Protein 1KU1 (pdb70)

Sequence (422 aa):
GLVPRGSHMDRKTEFIECTNAFNEKPKKGIPMLIEKGFIASDSDKDIAEFLFNNNNRMNKKTIGLLLCHPDKVSLLNEYIRLFDFSGLRVDEAIRILLTKFRLPGESQQIERIIEAFSSAYCENQDYDPSKISDNAEDDISTVQPDADSVFILSYSIIMLNTDLHNPQVKEHMSFEDYSGNLKGCCNHKDFPFWYLDRVYCSIRDKEIVMPGLVPRGSHMDRKTEFIECTNAFNEKPKKGIPMLIEKGFIASDSDKDIAEFLFNNNNRMNKKTIGLLLCHPDKVSLLNEYIRLFDFSGLRVDEAIRILLTKFRLPGESQQIERIIEAFSSAYCENQDYDPSKISDNAEDDISTVQPDADSVFILSYSIIMLNTDLHNPQVKEHMSFEDYSGNLKGCCNHKDFPFWYLDRVYCSIRDKEIVMP

Radius of gyration: 28.96 Å; Cα contacts (8 Å, |Δi|>4): 562; chains: 2; bounding box: 62×102×43 Å

Organism: Saccharomyces cerevisiae (strain ATCC 204508 / S288c) (NCBI:txid559292)

GO terms:
  GO:0005085 guanyl-nucleotide exchange factor activity (F, IDA)
  GO:0000137 Golgi cis cisterna (C, IDA)
  GO:0030036 actin cytoskeleton organization (P, IGI)
  GO:0006890 retrograde vesicle-mediated transport, Golgi to endoplasmic reticulum (P, IGI)
  GO:0005829 cytosol (C, HDA)
  GO:0016236 macroautophagy (P, IMP)
  GO:0033363 secretory granule organization (P, IMP)
  GO:0006888 endoplasmic reticulum to Golgi vesicle-mediated transport (P, IMP)
  GO:0006891 intra-Golgi vesicle-mediated transport (P, IMP)
  GO:0000139 Golgi membrane (C, EXP)
  GO:0016020 membrane (C, EXP)

InterPro domains:
  IPR000904 Sec7 domain [PF01369] (559-756)
  IPR000904 Sec7 domain [PS50190] (552-754)
  IPR000904 Sec7 domain [SM00222] (556-756)
  IPR000904 Sec7 domain [cd00171] (559-756)
  IPR023394 Sec7, C-terminal domain superfamily [G3DSA:1.10.1000.11] (632-766)
  IPR032691 Mon2/Sec7/BIG1-like, HUS domain [PF12783] (347-493)
  IPR035999 Sec7 domain superfamily [SSF48425] (552-759)
  IPR056604 GBF1-like, tetratricopeptide repeats domain [PF23325] (1290-1395)

Nearest PDB structures (foldseek):
  1ku1-assembly2_B  TM=9.794E-01  e=3.499E-30  Saccharomyces cerevisiae
  8ezj-assembly1_B  TM=9.517E-01  e=2.950E-25  Saccharomyces cerevisiae
  8ezj-assembly1_A  TM=9.462E-01  e=9.909E-25  Saccharomyces cerevisiae
  8ezq-assembly1_A  TM=9.393E-01  e=1.425E-23  Saccharomyces cerevisiae
  7uro-assembly1_A  TM=9.239E-01  e=4.345E-23  Saccharomyces cerevisiae

Foldseek 3Di:
DPDPCVVVPVVVVLLLVLQVLCLVPVVRSVVSCCVVPVFVDPDLLRSLVSLQVCLVPHAQQSVLVQLLDPVCLVSVLSNLQVDQLEPHFLLVSVLVVCVSHHHHPDDSSNLSNLLSNLQNNLVNYDADPVLADLPPAPDSNRQHAHSQLSSVVNVLLVVLLCQLPPPVHPDGDDLCRSQVVCALSRVRHGHRPNSSVVSNVVSNVDRRDDD/DPDDVVVVVVLVVLVVVLQVQCQVPVVRSVVSCVVSPVFVHDDLLRSLVSCLVVLVPHDLQSVLVQLLPPVNVVSVLSNLLVQQLELHFLLRRVLVVQQERPHHDDPSSNLSNLLSNLQSNQVNHPADQVLADLPDASRRNNQHAHSQLSSVVVVLLVVLLCQLPPPPNPDGDDLCRSQVVCALSRVRGGTRPNSSVCSNVVSNVDRRHYD

Structure (mmCIF, N/CA/C/O backbone):
data_1KU1
#
_entry.id   1KU1
#
_cell.length_a   125.052
_cell.length_b   75.881
_cell.length_c   76.199
_cell.angle_alpha   90.00
_cell.angle_beta   105.37
_cell.angle_gamma   90.00
#
_symmetry.space_group_name_H-M   'C 1 2 1'
#
loop_
_entity.id
_entity.type
_entity.pdbx_description
1 polymer 'ARF guanine-nucleotide exchange factor 2'
2 water water
#
loop_
_atom_site.group_PDB
_atom_site.id
_atom_site.type_symbol
_atom_site.label_atom_id
_atom_site.label_alt_id
_atom_site.label_comp_id
_atom_site.label_asym_id
_atom_site.label_entity_id
_atom_site.label_seq_id
_atom_site.pdbx_PDB_ins_code
_atom_site.Cartn_x
_atom_site.Cartn_y
_atom_site.Cartn_z
_atom_site.occupancy
_atom_site.B_iso_or_equiv
_atom_site.auth_seq_id
_atom_site.auth_comp_id
_atom_site.auth_asym_id
_atom_site.auth_atom_id
_atom_site.pdbx_PDB_model_num
ATOM 1 N N . GLY A 1 13 ? 16.145 40.982 6.704 1.00 82.35 -9 GLY A N 1
ATOM 2 C CA . GLY A 1 13 ? 16.247 41.974 7.805 1.00 77.26 -9 GLY A CA 1
ATOM 3 C C . GLY A 1 13 ? 17.041 41.480 9.000 1.00 70.45 -9 GLY A C 1
ATOM 4 O O . GLY A 1 13 ? 18.055 42.079 9.364 1.00 76.70 -9 GLY A O 1
ATOM 5 N N . LEU A 1 14 ? 16.593 40.386 9.611 1.00 57.35 -8 LEU A N 1
ATOM 6 C CA . LEU A 1 14 ? 17.270 39.839 10.785 1.00 43.71 -8 LEU A CA 1
ATOM 7 C C . LEU A 1 14 ? 18.575 39.106 10.501 1.00 40.05 -8 LEU A C 1
ATOM 8 O O . LEU A 1 14 ? 19.561 39.300 11.208 1.00 37.52 -8 LEU A O 1
ATOM 13 N N . VAL A 1 15 ? 18.590 38.261 9.480 1.00 40.37 -7 VAL A N 1
ATOM 14 C CA . VAL A 1 15 ? 19.801 37.514 9.173 1.00 47.07 -7 VAL A CA 1
ATOM 15 C C . VAL A 1 15 ? 20.246 37.649 7.733 1.00 53.15 -7 VAL A C 1
ATOM 16 O O . VAL A 1 15 ? 19.422 37.750 6.821 1.00 48.19 -7 VAL A O 1
ATOM 20 N N . PRO A 1 16 ? 21.565 37.657 7.507 1.00 61.61 -6 PRO A N 1
ATOM 21 C CA . PRO A 1 16 ? 22.015 37.780 6.124 1.00 73.94 -6 PRO A CA 1
ATOM 22 C C . PRO A 1 16 ? 21.408 36.613 5.384 1.00 87.16 -6 PRO A C 1
ATOM 23 O O . PRO A 1 16 ? 20.818 36.773 4.314 1.00 90.84 -6 PRO A O 1
ATOM 27 N N . ARG A 1 17 ? 21.523 35.436 5.993 1.00 96.01 -5 ARG A N 1
ATOM 28 C CA . ARG A 1 17 ? 21.022 34.233 5.368 1.00 97.54 -5 ARG A CA 1
ATOM 29 C C . ARG A 1 17 ? 21.972 34.153 4.181 1.00 95.65 -5 ARG A C 1
ATOM 30 O O . ARG A 1 17 ? 22.098 35.077 3.383 1.00 98.29 -5 ARG A O 1
ATOM 38 N N . GLY A 1 18 ? 22.634 33.020 4.080 1.00 87.71 -4 GLY A N 1
ATOM 39 C CA . GLY A 1 18 ? 23.684 32.816 3.108 1.00 74.34 -4 GLY A CA 1
ATOM 40 C C . GLY A 1 18 ? 24.501 32.272 4.253 1.00 65.96 -4 GLY A C 1
ATOM 41 O O . GLY A 1 18 ? 25.666 31.889 4.172 1.00 65.31 -4 GLY A O 1
ATOM 42 N N . SER A 1 19 ? 23.782 32.324 5.372 1.00 59.19 -3 SER A N 1
ATOM 43 C CA . SER A 1 19 ? 24.141 31.834 6.683 1.00 53.52 -3 SER A CA 1
ATOM 44 C C . SER A 1 19 ? 23.083 30.727 6.672 1.00 49.70 -3 SER A C 1
ATOM 45 O O . SER A 1 19 ? 22.868 30.011 7.649 1.00 49.97 -3 SER A O 1
ATOM 48 N N . HIS A 1 20 ? 22.413 30.654 5.518 1.00 44.97 -2 HIS A N 1
ATOM 49 C CA . HIS A 1 20 ? 21.375 29.679 5.189 1.00 43.01 -2 HIS A CA 1
ATOM 50 C C . HIS A 1 20 ? 20.458 29.325 6.352 1.00 39.71 -2 HIS A C 1
ATOM 51 O O . HIS A 1 20 ? 20.358 28.168 6.761 1.00 38.00 -2 HIS A O 1
ATOM 58 N N . MET A 1 21 ? 19.770 30.343 6.854 1.00 36.71 -1 MET A N 1
ATOM 59 C CA . MET A 1 21 ? 18.868 30.208 7.987 1.00 34.89 -1 MET A CA 1
ATOM 60 C C . MET A 1 21 ? 17.700 29.248 7.775 1.00 30.80 -1 MET A C 1
ATOM 61 O O . MET A 1 21 ? 17.395 28.437 8.649 1.00 30.45 -1 MET A O 1
ATOM 66 N N . ASP A 1 22 ? 17.039 29.349 6.627 1.00 27.96 558 ASP A N 1
ATOM 67 C CA . ASP A 1 22 ? 15.895 28.488 6.327 1.00 27.91 558 ASP A CA 1
ATOM 68 C C . ASP A 1 22 ? 16.300 27.025 6.219 1.00 24.72 558 ASP A C 1
ATOM 69 O O . ASP A 1 22 ? 15.648 26.146 6.775 1.00 23.92 558 ASP A O 1
ATOM 74 N N . ARG A 1 23 ? 17.381 26.770 5.495 1.00 23.71 559 ARG A N 1
ATOM 75 C CA . ARG A 1 23 ? 17.874 25.408 5.324 1.00 25.28 559 ARG A CA 1
ATOM 76 C C . ARG A 1 23 ? 18.237 24.824 6.688 1.00 24.83 559 ARG A C 1
ATOM 77 O O . ARG A 1 23 ? 17.841 23.707 7.026 1.00 23.09 559 ARG A O 1
ATOM 85 N N . LYS A 1 24 ? 18.977 25.594 7.479 1.00 27.37 560 LYS A N 1
ATOM 86 C CA . LYS A 1 24 ? 19.403 25.143 8.802 1.00 30.01 560 LYS A CA 1
ATOM 87 C C . LYS A 1 24 ? 18.231 24.861 9.743 1.00 27.81 560 LYS A C 1
ATOM 88 O O . LYS A 1 24 ? 18.253 23.890 10.505 1.00 25.99 560 LYS A O 1
ATOM 94 N N . THR A 1 25 ? 17.210 25.711 9.690 1.00 24.78 561 THR A N 1
ATOM 95 C CA . THR A 1 25 ? 16.034 25.547 10.540 1.00 22.70 561 THR A CA 1
ATOM 96 C C . THR A 1 25 ? 15.318 24.230 10.259 1.00 22.32 561 THR A C 1
ATOM 97 O O . THR A 1 25 ? 14.979 23.488 11.179 1.00 20.40 561 THR A O 1
ATOM 101 N N . GLU A 1 26 ? 15.081 23.931 8.988 1.00 20.82 562 GLU A N 1
ATOM 102 C CA . GLU A 1 26 ? 14.398 22.690 8.665 1.00 23.96 562 GLU A CA 1
ATOM 103 C C . GLU A 1 26 ? 15.287 21.489 8.983 1.00 22.99 562 GLU A C 1
ATOM 104 O O . GLU A 1 26 ? 14.799 20.437 9.382 1.00 23.98 562 GLU A O 1
ATOM 110 N N . PHE A 1 27 ? 16.592 21.651 8.812 1.00 24.42 563 PHE A N 1
ATOM 111 C CA . PHE A 1 27 ? 17.518 20.564 9.106 1.00 25.49 563 PHE A CA 1
ATOM 112 C C . PHE A 1 27 ? 17.459 20.250 10.604 1.00 25.74 563 PHE A C 1
ATOM 113 O O . PHE A 1 27 ? 17.413 19.089 11.015 1.00 25.93 563 PHE A O 1
ATOM 121 N N . ILE A 1 28 ? 17.454 21.301 11.419 1.00 23.84 564 ILE A N 1
ATOM 122 C CA . ILE A 1 28 ? 17.390 21.145 12.866 1.00 25.37 564 ILE A CA 1
ATOM 123 C C . ILE A 1 28 ? 16.082 20.475 13.281 1.00 23.69 564 ILE A C 1
ATOM 124 O O . ILE A 1 28 ? 16.065 19.623 14.171 1.00 22.28 564 ILE A O 1
ATOM 129 N N . GLU A 1 29 ? 14.984 20.859 12.639 1.00 23.54 565 GLU A N 1
ATOM 130 C CA . GLU A 1 29 ? 13.694 20.263 12.963 1.00 24.29 565 GLU A CA 1
ATOM 131 C C . GLU A 1 29 ? 13.687 18.797 12.536 1.00 24.01 565 GLU A C 1
ATOM 132 O O . GLU A 1 29 ? 13.213 17.934 13.271 1.00 24.65 565 GLU A O 1
ATOM 138 N N . CYS A 1 30 ? 14.220 18.519 11.351 1.00 23.49 566 CYS A N 1
ATOM 139 C CA . CYS A 1 30 ? 14.264 17.148 10.855 1.00 26.02 566 CYS A CA 1
ATOM 140 C C . CYS A 1 30 ? 15.162 16.265 11.709 1.00 27.34 566 CYS A C 1
ATOM 141 O O . CYS A 1 30 ? 14.772 15.159 12.086 1.00 27.67 566 CYS A O 1
ATOM 144 N N . THR A 1 31 ? 16.362 16.747 12.015 1.00 27.87 567 THR A N 1
ATOM 145 C CA . THR A 1 31 ? 17.282 15.950 12.812 1.00 30.56 567 THR A CA 1
ATOM 146 C C . THR A 1 31 ? 16.766 15.713 14.223 1.00 29.93 567 THR A C 1
ATOM 147 O O . THR A 1 31 ? 17.039 14.671 14.816 1.00 30.20 567 THR A O 1
ATOM 151 N N . ASN A 1 32 ? 16.011 16.662 14.770 1.00 30.20 568 ASN A N 1
ATOM 152 C CA . ASN A 1 32 ? 15.462 16.468 16.108 1.00 29.38 568 ASN A CA 1
ATOM 153 C C . ASN A 1 32 ? 14.453 15.324 16.045 1.00 28.92 568 ASN A C 1
ATOM 154 O O . ASN A 1 32 ? 14.386 14.488 16.945 1.00 28.38 568 ASN A O 1
ATOM 159 N N . ALA A 1 33 ? 13.664 15.294 14.977 1.00 25.82 569 ALA A N 1
ATOM 160 C CA . ALA A 1 33 ? 12.674 14.236 14.816 1.00 26.76 569 ALA A CA 1
ATOM 161 C C . ALA A 1 33 ? 13.399 12.896 14.695 1.00 25.69 569 ALA A C 1
ATOM 162 O O . ALA A 1 33 ? 12.952 11.885 15.236 1.00 26.58 569 ALA A O 1
ATOM 164 N N . PHE A 1 34 ? 14.526 12.892 13.990 1.00 25.82 570 PHE A N 1
ATOM 165 C CA . PHE A 1 34 ? 15.280 11.656 13.832 1.00 27.47 570 PHE A CA 1
ATOM 166 C C . PHE A 1 34 ? 15.886 11.190 15.147 1.00 27.44 570 PHE A C 1
ATOM 167 O O . PHE A 1 34 ? 15.778 10.016 15.500 1.00 29.08 570 PHE A O 1
ATOM 175 N N . ASN A 1 35 ? 16.530 12.100 15.870 1.00 27.66 571 ASN A N 1
ATOM 176 C CA . ASN A 1 35 ? 17.140 11.732 17.139 1.00 30.16 571 ASN A CA 1
ATOM 177 C C . ASN A 1 35 ? 16.091 11.135 18.071 1.00 32.80 571 ASN A C 1
ATOM 178 O O . ASN A 1 35 ? 16.397 10.252 18.868 1.00 33.37 571 ASN A O 1
ATOM 183 N N . GLU A 1 36 ? 14.856 11.616 17.956 1.00 35.20 572 GLU A N 1
ATOM 184 C CA . GLU A 1 36 ? 13.744 11.135 18.778 1.00 37.55 572 GLU A CA 1
ATOM 185 C C . GLU A 1 36 ? 13.227 9.769 18.319 1.00 36.39 572 GLU A C 1
ATOM 186 O O . GLU A 1 36 ? 13.149 8.827 19.106 1.00 35.37 572 GLU A O 1
ATOM 192 N N . LYS A 1 37 ? 12.857 9.684 17.044 1.00 34.21 573 LYS A N 1
ATOM 193 C CA . LYS A 1 37 ? 12.322 8.456 16.452 1.00 36.09 573 LYS A CA 1
ATOM 194 C C . LYS A 1 37 ? 12.694 8.346 14.979 1.00 30.56 573 LYS A C 1
ATOM 195 O O . LYS A 1 37 ? 12.035 8.948 14.130 1.00 27.02 573 LYS A O 1
ATOM 201 N N . PRO A 1 38 ? 13.740 7.570 14.651 1.00 29.45 574 PRO A N 1
ATOM 202 C CA . PRO A 1 38 ? 14.121 7.440 13.242 1.00 28.51 574 PRO A CA 1
ATOM 203 C C . PRO A 1 38 ? 12.945 7.056 12.342 1.00 27.94 574 PRO A C 1
ATOM 204 O O . PRO A 1 38 ? 12.885 7.460 11.181 1.00 26.70 574 PRO A O 1
ATOM 208 N N . LYS A 1 39 ? 12.013 6.277 12.880 1.00 29.50 575 LYS A N 1
ATOM 209 C CA . LYS A 1 39 ? 10.852 5.846 12.110 1.00 36.47 575 LYS A CA 1
ATOM 210 C C . LYS A 1 39 ? 10.078 7.058 11.594 1.00 34.33 575 LYS A C 1
ATOM 211 O O . LYS A 1 39 ? 9.449 7.004 10.539 1.00 31.03 575 LYS A O 1
ATOM 217 N N . LYS A 1 40 ? 10.133 8.151 12.350 1.00 30.60 576 LYS A N 1
ATOM 218 C CA . LYS A 1 40 ? 9.460 9.392 11.977 1.00 32.63 576 LYS A CA 1
ATOM 219 C C . LYS A 1 40 ? 10.440 10.339 11.292 1.00 29.99 576 LYS A C 1
ATOM 220 O O . LYS A 1 40 ? 10.111 10.974 10.286 1.00 29.71 576 LYS A O 1
ATOM 226 N N . GLY A 1 41 ? 11.647 10.419 11.845 1.00 27.31 577 GLY A N 1
ATOM 227 C CA . GLY A 1 41 ? 12.661 11.306 11.309 1.00 23.30 577 GLY A CA 1
ATOM 228 C C . GLY A 1 41 ? 13.139 11.043 9.893 1.00 23.47 577 GLY A C 1
ATOM 229 O O . GLY A 1 41 ? 13.340 11.986 9.124 1.00 22.09 577 GLY A O 1
ATOM 230 N N . ILE A 1 42 ? 13.337 9.776 9.538 1.00 25.15 578 ILE A N 1
ATOM 231 C CA . ILE A 1 42 ? 13.801 9.454 8.193 1.00 25.50 578 ILE A CA 1
ATOM 232 C C . ILE A 1 42 ? 12.810 9.926 7.127 1.00 26.79 578 ILE A C 1
ATOM 233 O O . ILE A 1 42 ? 13.193 10.623 6.186 1.00 25.44 578 ILE A O 1
ATOM 238 N N . PRO A 1 43 ? 11.526 9.546 7.246 1.00 29.20 579 PRO A N 1
ATOM 239 C CA . PRO A 1 43 ? 10.592 10.019 6.219 1.00 30.44 579 PRO A CA 1
ATOM 240 C C . PRO A 1 43 ? 10.505 11.553 6.155 1.00 29.02 579 PRO A C 1
ATOM 241 O O . PRO A 1 43 ? 10.275 12.124 5.087 1.00 27.20 579 PRO A O 1
ATOM 245 N N . MET A 1 44 ? 10.697 12.223 7.289 1.00 28.06 580 MET A N 1
ATOM 246 C CA . MET A 1 44 ? 10.654 13.685 7.303 1.00 26.32 580 MET A CA 1
ATOM 247 C C . MET A 1 44 ? 11.856 14.239 6.535 1.00 24.80 580 MET A C 1
ATOM 248 O O . MET A 1 44 ? 11.724 15.179 5.746 1.00 23.38 580 MET A O 1
ATOM 253 N N . LEU A 1 45 ? 13.030 13.652 6.766 1.00 21.14 581 LEU A N 1
ATOM 254 C CA . LEU A 1 45 ? 14.249 14.065 6.076 1.00 20.91 581 LEU A CA 1
ATOM 255 C C . LEU A 1 45 ? 14.098 13.860 4.564 1.00 21.67 581 LEU A C 1
ATOM 256 O O . LEU A 1 45 ? 14.602 14.643 3.759 1.00 22.50 581 LEU A O 1
ATOM 261 N N . ILE A 1 46 ? 1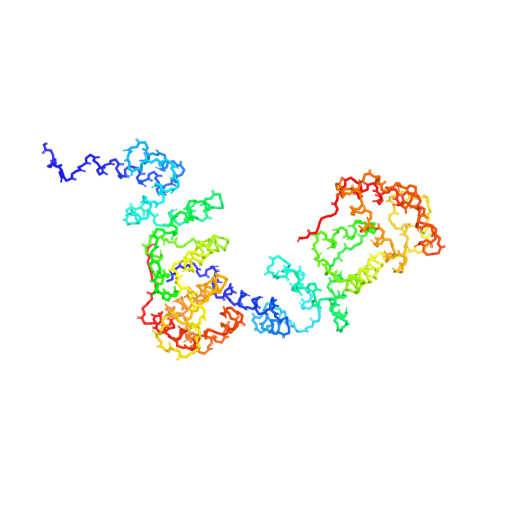3.412 12.790 4.186 1.00 23.38 582 ILE A N 1
ATOM 262 C CA . ILE A 1 46 ? 13.183 12.499 2.777 1.00 25.80 582 ILE A CA 1
ATOM 263 C C . ILE A 1 46 ? 12.197 13.520 2.218 1.00 27.92 582 ILE A C 1
ATOM 264 O O . ILE A 1 46 ? 12.431 14.116 1.164 1.00 26.52 582 ILE A O 1
ATOM 269 N N . GLU A 1 47 ? 11.103 13.728 2.941 1.00 31.64 583 GLU A N 1
ATOM 270 C CA . GLU A 1 47 ? 10.077 14.678 2.524 1.00 36.97 583 GLU A CA 1
ATOM 271 C C . GLU A 1 47 ? 10.643 16.080 2.332 1.00 32.96 583 GLU A C 1
ATOM 272 O O . GLU A 1 47 ? 10.249 16.791 1.404 1.00 31.70 583 GLU A O 1
ATOM 278 N N . LYS A 1 48 ? 11.563 16.469 3.213 1.00 28.82 584 LYS A N 1
ATOM 279 C CA . LYS A 1 48 ? 12.189 17.786 3.159 1.00 27.45 584 LYS A CA 1
ATOM 280 C C . LYS A 1 48 ? 13.330 17.869 2.155 1.00 28.24 584 LYS A C 1
ATOM 281 O O . LYS A 1 48 ? 13.905 18.937 1.952 1.00 27.00 584 LYS A O 1
ATOM 287 N N . GLY A 1 49 ? 13.674 16.741 1.544 1.00 29.73 585 GLY A N 1
ATOM 288 C CA . GLY A 1 49 ? 14.731 16.745 0.550 1.00 30.05 585 GLY A CA 1
ATOM 289 C C . GLY A 1 49 ? 16.169 16.647 1.031 1.00 30.16 585 GLY A C 1
ATOM 290 O O . GLY A 1 49 ? 17.087 16.889 0.244 1.00 29.44 585 GLY A O 1
ATOM 291 N N . PHE A 1 50 ? 16.385 16.308 2.301 1.00 25.44 586 PHE A N 1
ATOM 292 C CA . PHE A 1 50 ? 17.749 16.174 2.810 1.00 25.68 586 PHE A CA 1
ATOM 293 C C . PHE A 1 50 ? 18.287 14.792 2.448 1.00 25.10 586 PHE A C 1
ATOM 294 O O . PHE A 1 50 ? 19.494 14.589 2.340 1.00 26.40 586 PHE A O 1
ATOM 302 N N . ILE A 1 51 ? 17.374 13.846 2.267 1.00 25.42 587 ILE A N 1
ATOM 303 C CA . ILE A 1 51 ? 17.721 12.489 1.867 1.00 26.17 587 ILE A CA 1
ATOM 304 C C . ILE A 1 51 ? 17.018 12.308 0.526 1.00 29.41 587 ILE A C 1
ATOM 305 O O . ILE A 1 51 ? 15.814 12.550 0.421 1.00 24.92 587 ILE A O 1
ATOM 310 N N . ALA A 1 52 ? 17.774 11.891 -0.486 1.00 32.89 588 ALA A N 1
ATOM 311 C CA . ALA A 1 52 ? 17.258 11.710 -1.843 1.00 36.69 588 ALA A CA 1
ATOM 312 C C . ALA A 1 52 ? 16.033 10.809 -1.989 1.00 36.31 588 ALA A C 1
ATOM 313 O O . ALA A 1 52 ? 15.081 11.162 -2.686 1.00 37.54 588 ALA A O 1
ATOM 315 N N . SER A 1 53 ? 16.055 9.645 -1.350 1.00 32.28 589 SER A N 1
ATOM 316 C CA . SER A 1 53 ? 14.934 8.716 -1.442 1.00 32.61 589 SER A CA 1
ATOM 317 C C . SER A 1 53 ? 14.931 7.777 -0.250 1.00 31.41 589 SER A C 1
ATOM 318 O O . SER A 1 53 ? 15.799 7.864 0.618 1.00 28.90 589 SER A O 1
ATOM 321 N N . ASP A 1 54 ? 13.960 6.870 -0.216 1.00 32.72 590 ASP A N 1
ATOM 322 C CA . ASP A 1 54 ? 13.858 5.919 0.881 1.00 37.14 590 ASP A CA 1
ATOM 323 C C . ASP A 1 54 ? 14.705 4.667 0.671 1.00 33.40 590 ASP A C 1
ATOM 324 O O . ASP A 1 54 ? 14.526 3.670 1.367 1.00 32.11 590 ASP A O 1
ATOM 329 N N . SER A 1 55 ? 15.627 4.712 -0.283 1.00 32.99 591 SER A N 1
ATOM 330 C CA . SER A 1 55 ? 16.485 3.554 -0.535 1.00 34.63 591 SER A CA 1
ATOM 331 C C . SER A 1 55 ? 17.514 3.437 0.586 1.00 35.79 591 SER A C 1
ATOM 332 O O . SER A 1 55 ? 17.884 4.442 1.196 1.00 33.71 591 SER A O 1
ATOM 335 N N . ASP A 1 56 ? 17.973 2.218 0.860 1.00 37.05 592 ASP A N 1
ATOM 336 C CA . ASP A 1 56 ? 18.968 2.014 1.909 1.00 37.74 592 ASP A CA 1
ATOM 337 C C . ASP A 1 56 ? 20.251 2.745 1.552 1.00 35.55 592 ASP A C 1
ATOM 338 O O . ASP A 1 56 ? 20.965 3.224 2.428 1.00 34.41 592 ASP A O 1
ATOM 343 N N . LYS A 1 57 ? 20.546 2.829 0.259 1.00 32.82 593 LYS A N 1
ATOM 344 C CA . LYS A 1 57 ? 21.752 3.515 -0.186 1.00 32.76 593 LYS A CA 1
ATOM 345 C C . LYS A 1 57 ? 21.709 5.000 0.162 1.00 29.91 593 LYS A C 1
ATOM 346 O O . LYS A 1 57 ? 22.680 5.550 0.687 1.00 26.54 593 LYS A O 1
ATOM 352 N N . ASP A 1 58 ? 20.590 5.653 -0.138 1.00 25.54 594 ASP A N 1
ATOM 353 C CA . ASP A 1 58 ? 20.469 7.077 0.150 1.00 26.15 594 ASP A CA 1
ATOM 354 C C . ASP A 1 58 ? 20.401 7.365 1.648 1.00 23.55 594 ASP A C 1
ATOM 355 O O . ASP A 1 58 ? 20.994 8.330 2.123 1.00 22.45 594 ASP A O 1
ATOM 360 N N . ILE A 1 59 ? 19.682 6.533 2.391 1.00 23.03 595 ILE A N 1
ATOM 361 C CA . ILE A 1 59 ? 19.577 6.736 3.829 1.00 24.62 595 ILE A CA 1
ATOM 362 C C . ILE A 1 59 ? 20.942 6.487 4.480 1.00 25.87 595 ILE A C 1
ATOM 363 O O . ILE A 1 59 ? 21.375 7.251 5.347 1.00 26.01 595 ILE A O 1
ATOM 368 N N . ALA A 1 60 ? 21.624 5.428 4.046 1.00 24.37 596 ALA A N 1
ATOM 369 C CA . ALA A 1 60 ? 22.938 5.091 4.597 1.00 25.27 596 ALA A CA 1
ATOM 370 C C . ALA A 1 60 ? 23.935 6.214 4.350 1.00 24.90 596 ALA A C 1
ATOM 371 O O . ALA A 1 60 ? 24.670 6.624 5.255 1.00 26.02 596 ALA A O 1
ATOM 373 N N . GLU A 1 61 ? 23.959 6.715 3.121 1.00 24.41 597 GLU A N 1
ATOM 374 C CA . GLU A 1 61 ? 24.871 7.792 2.772 1.00 27.27 597 GLU A CA 1
ATOM 375 C C . GLU A 1 61 ? 24.630 9.035 3.628 1.00 25.15 597 GLU A C 1
ATOM 376 O O . GLU A 1 61 ? 25.577 9.702 4.053 1.00 22.91 597 GLU A O 1
ATOM 382 N N . PHE A 1 62 ? 23.365 9.352 3.880 1.00 25.34 598 PHE A N 1
ATOM 383 C CA . PHE A 1 62 ? 23.045 10.520 4.693 1.00 26.52 598 PHE A CA 1
ATOM 384 C C . PHE A 1 62 ? 23.555 10.345 6.123 1.00 25.87 598 PHE A C 1
ATOM 385 O O . PHE A 1 62 ? 24.172 11.250 6.688 1.00 27.10 598 PHE A O 1
ATOM 393 N N . LEU A 1 63 ? 23.283 9.184 6.708 1.00 25.34 599 LEU A N 1
ATOM 394 C CA . LEU A 1 63 ? 23.721 8.895 8.075 1.00 27.72 599 LEU A CA 1
ATOM 395 C C . LEU A 1 63 ? 25.238 8.961 8.192 1.00 27.89 599 LEU A C 1
ATOM 396 O O . LEU A 1 63 ? 25.776 9.534 9.139 1.00 27.00 599 LEU A O 1
ATOM 401 N N . PHE A 1 64 ? 25.912 8.365 7.215 1.00 29.70 600 PHE A N 1
ATOM 402 C CA . PHE A 1 64 ? 27.368 8.312 7.179 1.00 29.60 600 PHE A CA 1
ATOM 403 C C . PHE A 1 64 ? 27.995 9.696 7.066 1.00 31.64 600 PHE A C 1
ATOM 404 O O . PHE A 1 64 ? 29.009 9.979 7.712 1.00 32.75 600 PHE A O 1
ATOM 412 N N . ASN A 1 65 ? 27.388 10.561 6.258 1.00 29.13 601 ASN A N 1
ATOM 413 C CA . ASN A 1 65 ? 27.915 11.906 6.065 1.00 31.50 601 ASN A CA 1
ATOM 414 C C . ASN A 1 65 ? 27.537 12.922 7.143 1.00 31.11 601 ASN A C 1
ATOM 415 O O . ASN A 1 65 ? 28.208 13.945 7.285 1.00 31.08 601 ASN A O 1
ATOM 420 N N . ASN A 1 66 ? 26.479 12.644 7.903 1.00 33.85 602 ASN A N 1
ATOM 421 C CA . ASN A 1 66 ? 26.015 13.561 8.947 1.00 36.17 602 ASN A CA 1
ATOM 422 C C . ASN A 1 66 ? 26.155 13.006 10.365 1.00 37.10 602 ASN A C 1
ATOM 423 O O . ASN A 1 66 ? 25.334 13.289 11.241 1.00 37.53 602 ASN A O 1
ATOM 428 N N . ASN A 1 67 ? 27.206 12.227 10.587 1.00 37.40 603 ASN A N 1
ATOM 429 C CA . ASN A 1 67 ? 27.465 11.615 11.887 1.00 38.18 603 ASN A CA 1
ATOM 430 C C . ASN A 1 67 ? 27.640 12.611 13.035 1.00 39.08 603 ASN A C 1
ATOM 431 O O . ASN A 1 67 ? 27.327 12.300 14.185 1.00 39.64 603 ASN A O 1
ATOM 436 N N . ASN A 1 68 ? 28.151 13.799 12.728 1.00 39.68 604 ASN A N 1
ATOM 437 C CA . ASN A 1 68 ? 28.378 14.815 13.752 1.00 41.97 604 ASN A CA 1
ATOM 438 C C . ASN A 1 68 ? 27.240 15.823 13.848 1.00 40.98 604 ASN A C 1
ATOM 439 O O . ASN A 1 68 ? 27.362 16.840 14.531 1.00 39.25 604 ASN A O 1
ATOM 444 N N . ARG A 1 69 ? 26.133 15.538 13.171 1.00 40.59 605 ARG A N 1
ATOM 445 C CA . ARG A 1 69 ? 24.987 16.439 13.183 1.00 41.78 605 ARG A CA 1
ATOM 446 C C . ARG A 1 69 ? 23.758 15.783 13.798 1.00 39.26 605 ARG A C 1
ATOM 447 O O . ARG A 1 69 ? 22.748 16.439 14.051 1.00 38.90 605 ARG A O 1
ATOM 455 N N . MET A 1 70 ? 23.849 14.483 14.039 1.00 37.10 606 MET A N 1
ATOM 456 C CA . MET A 1 70 ? 22.743 13.757 14.637 1.00 35.71 606 MET A CA 1
ATOM 457 C C . MET A 1 70 ? 23.224 12.912 15.802 1.00 32.77 606 MET A C 1
ATOM 458 O O . MET A 1 70 ? 24.418 12.661 15.939 1.00 32.18 606 MET A O 1
ATOM 463 N N . ASN A 1 71 ? 22.285 12.483 16.638 1.00 31.15 607 ASN A N 1
ATOM 464 C CA . ASN A 1 71 ? 22.588 11.675 17.813 1.00 31.68 607 ASN A CA 1
ATOM 465 C C . ASN A 1 71 ? 23.242 10.347 17.422 1.00 31.21 607 ASN A C 1
ATOM 466 O O . ASN A 1 71 ? 22.600 9.479 16.830 1.00 28.23 607 ASN A O 1
ATOM 471 N N . LYS A 1 72 ? 24.516 10.192 17.764 1.00 32.25 608 LYS A N 1
ATOM 472 C CA . LYS A 1 72 ? 25.250 8.976 17.428 1.00 35.34 608 LYS A CA 1
ATOM 473 C C . LYS A 1 72 ? 24.720 7.729 18.116 1.00 34.20 608 LYS A C 1
ATOM 474 O O . LYS A 1 72 ? 24.909 6.615 17.624 1.00 33.85 608 LYS A O 1
ATOM 480 N N . LYS A 1 73 ? 24.059 7.906 19.255 1.00 33.36 609 LYS A N 1
ATOM 481 C CA . LYS A 1 73 ? 23.504 6.766 19.966 1.00 33.61 609 LYS A CA 1
ATOM 482 C C . LYS A 1 73 ? 22.301 6.272 19.182 1.00 32.16 609 LYS A C 1
ATOM 483 O O . LYS A 1 73 ? 22.131 5.069 18.977 1.00 29.91 609 LYS A O 1
ATOM 489 N N . THR A 1 74 ? 21.471 7.212 18.739 1.00 30.85 610 THR A N 1
ATOM 490 C CA . THR A 1 74 ? 20.278 6.879 17.965 1.00 29.89 610 THR A CA 1
ATOM 491 C C . THR A 1 74 ? 20.678 6.165 16.676 1.00 27.43 610 THR A C 1
ATOM 492 O O . THR A 1 74 ? 20.047 5.186 16.274 1.00 28.13 610 THR A O 1
ATOM 496 N N . ILE A 1 75 ? 21.721 6.669 16.027 1.00 24.80 611 ILE A N 1
ATOM 497 C CA . ILE A 1 75 ? 22.204 6.068 14.791 1.00 24.91 611 ILE A CA 1
ATOM 498 C C . ILE A 1 75 ? 22.597 4.618 15.054 1.00 25.44 611 ILE A C 1
ATOM 499 O O . ILE A 1 75 ? 22.228 3.716 14.294 1.00 24.35 611 ILE A O 1
ATOM 504 N N . GLY A 1 76 ? 23.342 4.399 16.135 1.00 25.96 612 GLY A N 1
ATOM 505 C CA . GLY A 1 76 ? 23.764 3.050 16.477 1.00 25.77 612 GLY A CA 1
ATOM 506 C C . GLY A 1 76 ? 22.589 2.121 16.720 1.00 27.05 612 GLY A C 1
ATOM 507 O O . GLY A 1 76 ? 22.601 0.969 16.285 1.00 27.10 612 GLY A O 1
ATOM 508 N N . LEU A 1 77 ? 21.567 2.619 17.410 1.00 26.49 613 LEU A N 1
ATOM 509 C CA . LEU A 1 77 ? 20.384 1.820 17.705 1.00 29.78 613 LEU A CA 1
ATOM 510 C C . LEU A 1 77 ? 19.576 1.512 16.453 1.00 28.70 613 LEU A C 1
ATOM 511 O O . LEU A 1 77 ? 18.958 0.453 16.350 1.00 29.55 613 LEU A O 1
ATOM 516 N N . LEU A 1 78 ? 19.577 2.436 15.502 1.00 27.18 614 LEU A N 1
ATOM 517 C CA . LEU A 1 78 ? 18.852 2.215 14.256 1.00 26.77 614 LEU A CA 1
ATOM 518 C C . LEU A 1 78 ? 19.542 1.101 13.463 1.00 27.58 614 LEU A C 1
ATOM 519 O O . LEU A 1 78 ? 18.891 0.183 12.960 1.00 27.90 614 LEU A O 1
ATOM 524 N N . LEU A 1 79 ? 20.867 1.183 13.375 1.00 26.52 615 LEU A N 1
ATOM 525 C CA . LEU A 1 79 ? 21.664 0.212 12.627 1.00 26.58 615 LEU A CA 1
ATOM 526 C C . LEU A 1 79 ? 21.670 -1.222 13.148 1.00 26.21 615 LEU A C 1
ATOM 527 O O . LEU A 1 79 ? 21.834 -2.164 12.367 1.00 25.57 615 LEU A O 1
ATOM 532 N N . CYS A 1 80 ? 21.502 -1.395 14.454 1.00 29.01 616 CYS A N 1
ATOM 533 C CA . CYS A 1 80 ? 21.527 -2.730 15.043 1.00 31.89 616 CYS A CA 1
ATOM 534 C C . CYS A 1 80 ? 20.161 -3.402 15.133 1.00 34.19 616 CYS A C 1
ATOM 535 O O . CYS A 1 80 ? 20.036 -4.476 15.716 1.00 34.33 616 CYS A O 1
ATOM 538 N N . HIS A 1 81 ? 19.140 -2.782 14.557 1.00 38.48 617 HIS A N 1
ATOM 539 C CA . HIS A 1 81 ? 17.804 -3.358 14.599 1.00 43.96 617 HIS A CA 1
ATOM 540 C C . HIS A 1 81 ? 17.708 -4.549 13.650 1.00 42.12 617 HIS A C 1
ATOM 541 O O . HIS A 1 81 ? 17.963 -4.422 12.456 1.00 37.97 617 HIS A O 1
ATOM 548 N N . PRO A 1 82 ? 17.338 -5.726 14.175 1.00 43.00 618 PRO A N 1
ATOM 549 C CA . PRO A 1 82 ? 17.200 -6.952 13.377 1.00 44.79 618 PRO A CA 1
ATOM 550 C C . PRO A 1 82 ? 16.688 -6.768 11.931 1.00 46.07 618 PRO A C 1
ATOM 551 O O . PRO A 1 82 ? 17.270 -7.307 10.985 1.00 48.19 618 PRO A O 1
ATOM 555 N N . ASP A 1 83 ? 15.604 -6.013 11.756 1.00 44.80 619 ASP A N 1
ATOM 556 C CA . ASP A 1 83 ? 15.040 -5.800 10.420 1.00 44.41 619 ASP A CA 1
ATOM 557 C C . ASP A 1 83 ? 15.702 -4.665 9.643 1.00 39.57 619 ASP A C 1
ATOM 558 O O . ASP A 1 83 ? 15.174 -4.210 8.629 1.00 37.66 619 ASP A O 1
ATOM 563 N N . LYS A 1 84 ? 16.851 -4.202 10.122 1.00 34.68 620 LYS A N 1
ATOM 564 C CA . LYS A 1 84 ? 17.568 -3.129 9.444 1.00 33.86 620 LYS A CA 1
ATOM 565 C C . LYS A 1 84 ? 18.913 -3.622 8.912 1.00 32.10 620 LYS A C 1
ATOM 566 O O . LYS A 1 84 ? 19.790 -2.823 8.582 1.00 30.99 620 LYS A O 1
ATOM 572 N N . VAL A 1 85 ? 19.072 -4.939 8.823 1.00 31.84 621 VAL A N 1
ATOM 573 C CA . VAL A 1 85 ? 20.322 -5.515 8.332 1.00 33.06 621 VAL A CA 1
ATOM 574 C C . VAL A 1 85 ? 20.686 -4.991 6.942 1.00 31.24 621 VAL A C 1
ATOM 575 O O . VAL A 1 85 ? 21.861 -4.781 6.629 1.00 30.83 621 VAL A O 1
ATOM 579 N N . SER A 1 86 ? 19.676 -4.776 6.107 1.00 32.84 622 SER A N 1
ATOM 580 C CA . SER A 1 86 ? 19.907 -4.270 4.762 1.00 36.06 622 SER A CA 1
ATOM 581 C C . SER A 1 86 ? 20.542 -2.879 4.811 1.00 31.95 622 SER A C 1
ATOM 582 O O . SER A 1 86 ? 21.480 -2.582 4.067 1.00 29.44 622 SER A O 1
ATOM 585 N N . LEU A 1 87 ? 20.019 -2.026 5.684 1.00 29.10 623 LEU A N 1
ATOM 586 C CA . LEU A 1 87 ? 20.541 -0.671 5.833 1.00 28.22 623 LEU A CA 1
ATOM 587 C C . LEU A 1 87 ? 21.960 -0.745 6.383 1.00 26.17 623 LEU A C 1
ATOM 588 O O . LEU A 1 87 ? 22.874 -0.097 5.868 1.00 26.85 623 LEU A O 1
ATOM 593 N N . LEU A 1 88 ? 22.129 -1.542 7.436 1.00 25.06 624 LEU A N 1
ATOM 594 C CA . LEU A 1 88 ? 23.431 -1.717 8.071 1.00 27.47 624 LEU A CA 1
ATOM 595 C C . LEU A 1 88 ? 24.484 -2.160 7.060 1.00 28.90 624 LEU A C 1
ATOM 596 O O . LEU A 1 88 ? 25.607 -1.661 7.068 1.00 29.18 624 LEU A O 1
ATOM 601 N N . ASN A 1 89 ? 24.122 -3.092 6.185 1.00 36.13 625 ASN A N 1
ATOM 602 C CA . ASN A 1 89 ? 25.074 -3.576 5.189 1.00 41.13 625 ASN A CA 1
ATOM 603 C C . ASN A 1 89 ? 25.430 -2.517 4.153 1.00 41.52 625 ASN A C 1
ATOM 604 O O . ASN A 1 89 ? 26.568 -2.464 3.681 1.00 42.18 625 ASN A O 1
ATOM 609 N N . GLU A 1 90 ? 24.470 -1.671 3.795 1.00 38.61 626 GLU A N 1
ATOM 610 C CA . GLU A 1 90 ? 24.751 -0.604 2.839 1.00 37.95 626 GLU A CA 1
ATOM 611 C C . GLU A 1 90 ? 25.678 0.394 3.521 1.00 32.90 626 GLU A C 1
ATOM 612 O O . GLU A 1 90 ? 26.668 0.842 2.947 1.00 31.21 626 GLU A O 1
ATOM 618 N N . TYR A 1 91 ? 25.344 0.724 4.763 1.00 29.65 627 TYR A N 1
ATOM 619 C CA . TYR A 1 91 ? 26.102 1.679 5.566 1.00 27.35 627 TYR A CA 1
ATOM 620 C C . TYR A 1 91 ? 27.553 1.260 5.799 1.00 27.50 627 TYR A C 1
ATOM 621 O O . TYR A 1 91 ? 28.484 2.033 5.566 1.00 26.19 627 TYR A O 1
ATOM 630 N N . ILE A 1 92 ? 27.736 0.034 6.274 1.00 28.27 628 ILE A N 1
ATOM 631 C CA . ILE A 1 92 ? 29.069 -0.467 6.584 1.00 35.32 628 ILE A CA 1
ATOM 632 C C . ILE A 1 92 ? 30.050 -0.382 5.413 1.00 41.43 628 ILE A C 1
ATOM 633 O O . ILE A 1 92 ? 31.251 -0.210 5.614 1.00 36.72 628 ILE A O 1
ATOM 638 N N . ARG A 1 93 ? 29.540 -0.480 4.192 1.00 49.27 629 ARG A N 1
ATOM 639 C CA . ARG A 1 93 ? 30.390 -0.418 3.005 1.00 58.76 629 ARG A CA 1
ATOM 640 C C . ARG A 1 93 ? 31.009 0.943 2.740 1.00 58.95 629 ARG A C 1
ATOM 641 O O . ARG A 1 93 ? 32.163 1.036 2.328 1.00 70.55 629 ARG A O 1
ATOM 649 N N . LEU A 1 94 ? 30.240 1.998 2.970 1.00 53.71 630 LEU A N 1
ATOM 650 C CA . LEU A 1 94 ? 30.728 3.348 2.739 1.00 38.40 630 LEU A CA 1
ATOM 651 C C . LEU A 1 94 ? 32.116 3.554 3.341 1.00 32.82 630 LEU A C 1
ATOM 652 O O . LEU A 1 94 ? 32.861 4.428 2.903 1.00 32.45 630 LEU A O 1
ATOM 657 N N . PHE A 1 95 ? 32.465 2.743 4.337 1.00 28.42 631 PHE A N 1
ATOM 658 C CA . PHE A 1 95 ? 33.777 2.843 4.978 1.00 26.68 631 PHE A CA 1
ATOM 659 C C . PHE A 1 95 ? 34.882 2.286 4.087 1.00 26.96 631 PHE A C 1
ATOM 660 O O . PHE A 1 95 ? 34.644 1.394 3.276 1.00 26.53 631 PHE A O 1
ATOM 668 N N . ASP A 1 96 ? 36.092 2.812 4.251 1.00 28.02 632 ASP A N 1
ATOM 669 C CA . ASP A 1 96 ? 37.240 2.310 3.507 1.00 30.75 632 ASP A CA 1
ATOM 670 C C . ASP A 1 96 ? 38.194 1.744 4.557 1.00 28.20 632 ASP A C 1
ATOM 671 O O . ASP A 1 96 ? 38.930 2.495 5.196 1.00 29.28 632 ASP A O 1
ATOM 676 N N . PHE A 1 97 ? 38.170 0.428 4.745 1.00 26.64 633 PHE A N 1
ATOM 677 C CA . PHE A 1 97 ? 39.036 -0.212 5.737 1.00 27.47 633 PHE A CA 1
ATOM 678 C C . PHE A 1 97 ? 40.252 -0.854 5.090 1.00 27.41 633 PHE A C 1
ATOM 679 O O . PHE A 1 97 ? 41.012 -1.562 5.758 1.00 24.68 633 PHE A O 1
ATOM 687 N N . SER A 1 98 ? 40.432 -0.611 3.795 1.00 26.73 634 SER A N 1
ATOM 688 C CA . SER A 1 98 ? 41.546 -1.202 3.061 1.00 28.44 634 SER A CA 1
ATOM 689 C C . SER A 1 98 ? 42.914 -0.855 3.640 1.00 28.43 634 SER A C 1
ATOM 690 O O . SER A 1 98 ? 43.190 0.297 3.988 1.00 26.72 634 SER A O 1
ATOM 693 N N . GLY A 1 99 ? 43.765 -1.872 3.753 1.00 30.65 635 GLY A N 1
ATOM 694 C CA . GLY A 1 99 ? 45.110 -1.670 4.262 1.00 29.99 635 GLY A CA 1
ATOM 695 C C . GLY A 1 99 ? 45.244 -1.256 5.715 1.00 29.16 635 GLY A C 1
ATOM 696 O O . GLY A 1 99 ? 46.278 -0.724 6.111 1.00 28.10 635 GLY A O 1
ATOM 697 N N . LEU A 1 100 ? 44.212 -1.493 6.515 1.00 27.81 636 LEU A N 1
ATOM 698 C CA . LEU A 1 100 ? 44.266 -1.137 7.933 1.00 25.56 636 LEU A CA 1
ATOM 699 C C . LEU A 1 100 ? 44.202 -2.393 8.785 1.00 24.52 636 LEU A C 1
ATOM 700 O O . LEU A 1 100 ? 43.597 -3.388 8.380 1.00 23.21 636 LEU A O 1
ATOM 705 N N . ARG A 1 101 ? 44.830 -2.358 9.956 1.00 24.61 637 ARG A N 1
ATOM 706 C CA . ARG A 1 101 ? 44.750 -3.491 10.871 1.00 23.90 637 ARG A CA 1
ATOM 707 C C . ARG A 1 101 ? 43.329 -3.406 11.430 1.00 22.93 637 ARG A C 1
ATOM 708 O O . ARG A 1 101 ? 42.675 -2.363 11.321 1.00 20.12 637 ARG A O 1
ATOM 716 N N . VAL A 1 102 ? 42.855 -4.488 12.038 1.00 20.13 638 VAL A N 1
ATOM 717 C CA . VAL A 1 102 ? 41.512 -4.494 12.610 1.00 20.68 638 VAL A CA 1
ATOM 718 C C . VAL A 1 102 ? 41.290 -3.364 13.625 1.00 20.98 638 VAL A C 1
ATOM 719 O O . VAL A 1 102 ? 40.218 -2.746 13.645 1.00 20.70 638 VAL A O 1
ATOM 723 N N . ASP A 1 103 ? 42.287 -3.070 14.456 1.00 20.70 639 ASP A N 1
ATOM 724 C CA . ASP A 1 103 ? 42.115 -2.000 15.437 1.00 21.69 639 ASP A CA 1
ATOM 725 C C . ASP A 1 103 ? 42.025 -0.622 14.775 1.00 20.35 639 ASP A C 1
ATOM 726 O O . ASP A 1 103 ? 41.212 0.215 15.181 1.00 19.43 639 ASP A O 1
ATOM 731 N N . GLU A 1 104 ? 42.829 -0.391 13.740 1.00 22.07 640 GLU A N 1
ATOM 732 C CA . GLU A 1 104 ? 42.792 0.892 13.036 1.00 22.78 640 GLU A CA 1
ATOM 733 C C . GLU A 1 104 ? 41.421 1.070 12.378 1.00 23.79 640 GLU A C 1
ATOM 734 O O . GLU A 1 104 ? 40.877 2.170 12.346 1.00 24.25 640 GLU A O 1
ATOM 740 N N . ALA A 1 105 ? 40.869 -0.022 11.859 1.00 21.71 641 ALA A N 1
ATOM 741 C CA . ALA A 1 105 ? 39.560 0.012 11.212 1.00 21.34 641 ALA A CA 1
ATOM 742 C C . ALA A 1 105 ? 38.463 0.316 12.235 1.00 22.46 641 ALA A C 1
ATOM 743 O O . ALA A 1 105 ? 37.547 1.101 11.970 1.00 21.27 641 ALA A O 1
ATOM 745 N N . ILE A 1 106 ? 38.556 -0.314 13.403 1.00 22.83 642 ILE A N 1
ATOM 746 C CA . ILE A 1 106 ? 37.585 -0.093 14.468 1.00 24.69 642 ILE A CA 1
ATOM 747 C C . ILE A 1 106 ? 37.549 1.368 14.907 1.00 24.77 642 ILE A C 1
ATOM 748 O O . ILE A 1 106 ? 36.477 1.912 15.177 1.00 25.62 642 ILE A O 1
ATOM 753 N N . ARG A 1 107 ? 38.717 2.001 14.992 1.00 24.44 643 ARG A N 1
ATOM 754 C CA . ARG A 1 107 ? 38.776 3.407 15.381 1.00 26.93 643 ARG A CA 1
ATOM 755 C C . ARG A 1 107 ? 37.964 4.242 14.390 1.00 28.32 643 ARG A C 1
ATOM 756 O O . ARG A 1 107 ? 37.218 5.132 14.786 1.00 29.99 643 ARG A O 1
ATOM 764 N N . ILE A 1 108 ? 38.124 3.951 13.103 1.00 27.71 644 ILE A N 1
ATOM 765 C CA . ILE A 1 108 ? 37.404 4.670 12.057 1.00 31.09 644 ILE A CA 1
ATOM 766 C C . ILE A 1 108 ? 35.909 4.426 12.210 1.00 31.20 644 ILE A C 1
ATOM 767 O O . ILE A 1 108 ? 35.105 5.360 12.172 1.00 30.68 644 ILE A O 1
ATOM 772 N N . LEU A 1 109 ? 35.547 3.159 12.381 1.00 30.56 645 LEU A N 1
ATOM 773 C CA . LEU A 1 109 ? 34.154 2.770 12.539 1.00 30.72 645 LEU A CA 1
ATOM 774 C C . LEU A 1 109 ? 33.463 3.554 13.645 1.00 32.70 645 LEU A C 1
ATOM 775 O O . LEU A 1 109 ? 32.409 4.162 13.436 1.00 31.72 645 LEU A O 1
ATOM 780 N N . LEU A 1 110 ? 34.067 3.538 14.827 1.00 33.83 646 LEU A N 1
ATOM 781 C CA . LEU A 1 110 ? 33.489 4.211 15.976 1.00 36.83 646 LEU A CA 1
ATOM 782 C C . LEU A 1 110 ? 33.559 5.734 16.002 1.00 39.64 646 LEU A C 1
ATOM 783 O O . LEU A 1 110 ? 33.404 6.340 17.057 1.00 39.51 646 LEU A O 1
ATOM 788 N N . THR A 1 111 ? 33.786 6.355 14.849 1.00 45.59 647 THR A N 1
ATOM 789 C CA . THR A 1 111 ? 33.809 7.815 14.779 1.00 48.62 647 THR A CA 1
ATOM 790 C C . THR A 1 111 ? 32.513 8.266 14.110 1.00 48.22 647 THR A C 1
ATOM 791 O O . THR A 1 111 ? 32.183 9.451 14.101 1.00 49.90 647 THR A O 1
ATOM 795 N N . LYS A 1 112 ? 31.781 7.302 13.559 1.00 44.12 648 LYS A N 1
ATOM 796 C CA . LYS A 1 112 ? 30.528 7.572 12.862 1.00 40.88 648 LYS A CA 1
ATOM 797 C C . LYS A 1 112 ? 29.292 7.323 13.722 1.00 38.66 648 LYS A C 1
ATOM 798 O O . LYS A 1 112 ? 28.250 7.953 13.520 1.00 39.80 648 LYS A O 1
ATOM 804 N N . PHE A 1 113 ? 29.397 6.388 14.661 1.00 33.96 649 PHE A N 1
ATOM 805 C CA . PHE A 1 113 ? 28.282 6.085 15.548 1.00 33.11 649 PHE A CA 1
ATOM 806 C C . PHE A 1 113 ? 28.775 5.449 16.839 1.00 33.94 649 PHE A C 1
ATOM 807 O O . PHE A 1 113 ? 29.920 4.996 16.934 1.00 33.06 649 PHE A O 1
ATOM 815 N N . ARG A 1 114 ? 27.888 5.416 17.824 1.00 37.20 650 ARG A N 1
ATOM 816 C CA . ARG A 1 114 ? 28.184 4.851 19.129 1.00 41.08 650 ARG A CA 1
ATOM 817 C C . ARG A 1 114 ? 27.632 3.432 19.205 1.00 39.58 650 ARG A C 1
ATOM 818 O O . ARG A 1 114 ? 26.488 3.182 18.831 1.00 36.78 650 ARG A O 1
ATOM 826 N N . LEU A 1 115 ? 28.449 2.501 19.681 1.00 39.75 651 LEU A N 1
ATOM 827 C CA . LEU A 1 115 ? 28.017 1.114 19.803 1.00 39.10 651 LEU A CA 1
ATOM 828 C C . LEU A 1 115 ? 26.840 0.975 20.754 1.00 38.49 651 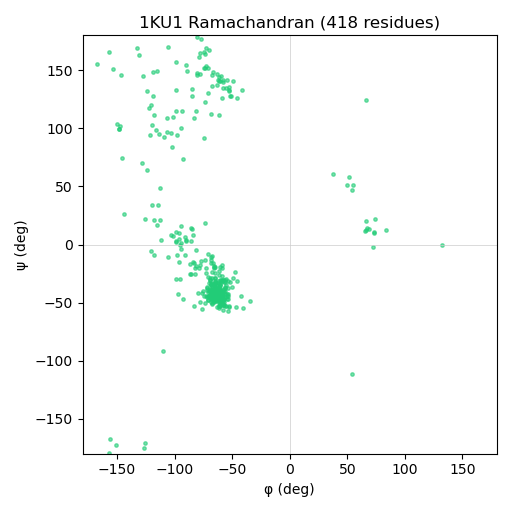LEU A C 1
ATOM 829 O O . LEU A 1 115 ? 26.778 1.652 21.779 1.00 40.93 651 LEU A O 1
ATOM 834 N N . PRO A 1 116 ? 25.880 0.100 20.416 1.00 35.17 652 PRO A N 1
ATOM 835 C CA . PRO A 1 116 ? 24.715 -0.118 21.277 1.00 36.01 652 PRO A CA 1
ATOM 836 C C . PRO A 1 116 ? 25.207 -0.900 22.499 1.00 39.51 652 PRO A C 1
ATOM 837 O O . PRO A 1 116 ? 26.338 -1.392 22.498 1.00 37.57 652 PRO A O 1
ATOM 841 N N . GLY A 1 117 ? 24.369 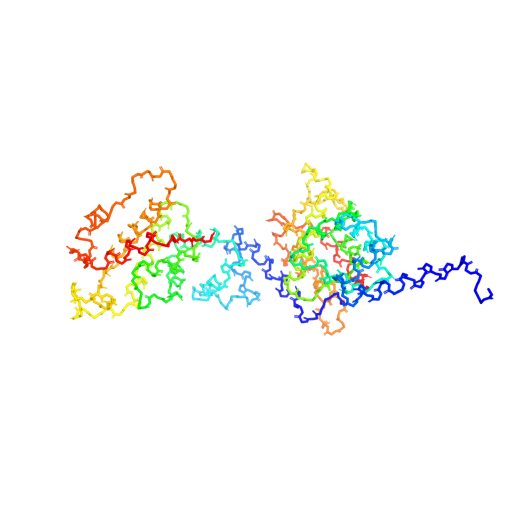-1.026 23.525 1.00 45.46 653 GLY A N 1
ATOM 842 C CA . GLY A 1 117 ? 24.790 -1.718 24.734 1.00 50.35 653 GLY A CA 1
ATOM 843 C C . GLY A 1 117 ? 24.455 -3.187 24.916 1.00 52.56 653 GLY A C 1
ATOM 844 O O . GLY A 1 117 ? 25.195 -3.910 25.581 1.00 54.91 653 GLY A O 1
ATOM 845 N N . GLU A 1 118 ? 23.351 -3.645 24.340 1.00 53.26 654 GLU A N 1
ATOM 846 C CA . GLU A 1 118 ? 22.963 -5.040 24.493 1.00 52.59 654 GLU A CA 1
ATOM 847 C C . GLU A 1 118 ? 23.814 -6.032 23.706 1.00 50.19 654 GLU A C 1
ATOM 848 O O . GLU A 1 118 ? 24.401 -5.696 22.676 1.00 50.36 654 GLU A O 1
ATOM 854 N N . SER A 1 119 ? 23.868 -7.258 24.217 1.00 46.39 655 SER A N 1
ATOM 855 C CA . SER A 1 119 ? 24.646 -8.342 23.626 1.00 43.81 655 SER A CA 1
ATOM 856 C C . SER A 1 119 ? 24.363 -8.605 22.151 1.00 38.72 655 SER A C 1
ATOM 857 O O . SER A 1 119 ? 25.273 -8.574 21.320 1.00 35.68 655 SER A O 1
ATOM 860 N N . GLN A 1 120 ? 23.103 -8.876 21.828 1.00 35.19 656 GLN A N 1
ATOM 861 C CA . GLN A 1 120 ? 22.720 -9.164 20.455 1.00 37.17 656 GLN A CA 1
ATOM 862 C C . GLN A 1 120 ? 22.91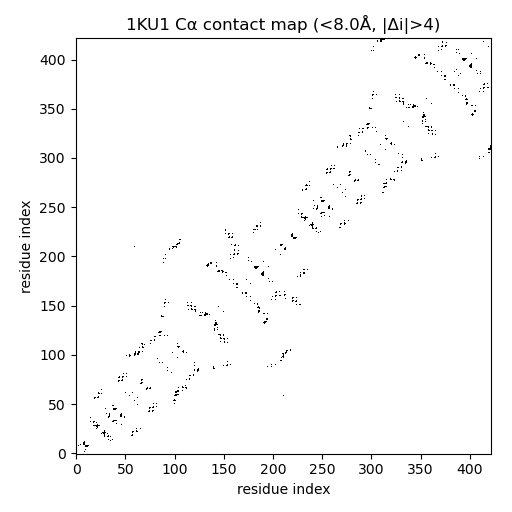9 -7.966 19.532 1.00 30.82 656 GLN A C 1
ATOM 863 O O . GLN A 1 120 ? 23.152 -8.138 18.335 1.00 28.06 656 GLN A O 1
ATOM 869 N N . GLN A 1 121 ? 22.823 -6.760 20.085 1.00 30.13 657 GLN A N 1
ATOM 870 C CA . GLN A 1 121 ? 22.998 -5.544 19.294 1.00 31.56 657 GLN A CA 1
ATOM 871 C C . GLN A 1 121 ? 24.458 -5.370 18.890 1.00 29.90 657 GLN A C 1
ATOM 872 O O . GLN A 1 121 ? 24.757 -5.100 17.731 1.00 28.91 657 GLN A O 1
ATOM 878 N N . ILE A 1 122 ? 25.363 -5.514 19.852 1.00 26.74 658 ILE A N 1
ATOM 879 C CA . ILE A 1 122 ? 26.792 -5.379 19.572 1.00 27.96 658 ILE A CA 1
ATOM 880 C C . ILE A 1 122 ? 27.180 -6.426 18.534 1.00 25.63 658 ILE A C 1
ATOM 881 O O . ILE A 1 122 ? 27.872 -6.132 17.558 1.00 26.14 658 ILE A O 1
ATOM 886 N N . GLU A 1 123 ? 26.711 -7.649 18.745 1.00 26.35 659 GLU A N 1
ATOM 887 C CA . GLU A 1 123 ? 27.000 -8.743 17.833 1.00 27.21 659 GLU A CA 1
ATOM 888 C C . GLU A 1 123 ? 26.616 -8.409 16.392 1.00 25.64 659 GLU A C 1
ATOM 889 O O . GLU A 1 123 ? 27.380 -8.674 15.467 1.00 23.43 659 GLU A O 1
ATOM 895 N N . ARG A 1 124 ? 25.441 -7.821 16.188 1.00 25.63 660 ARG A N 1
ATOM 896 C CA . ARG A 1 124 ? 25.025 -7.494 14.822 1.00 26.35 660 ARG A CA 1
ATOM 897 C C . ARG A 1 124 ? 25.953 -6.472 14.177 1.00 24.08 660 ARG A C 1
ATOM 898 O O . ARG A 1 124 ? 26.286 -6.585 12.995 1.00 22.23 660 ARG A O 1
ATOM 906 N N . ILE A 1 125 ? 26.371 -5.476 14.947 1.00 23.13 661 ILE A N 1
ATOM 907 C CA . ILE A 1 125 ? 27.265 -4.449 14.422 1.00 23.73 661 ILE A CA 1
ATOM 908 C C . ILE A 1 125 ? 28.626 -5.039 14.058 1.00 23.56 661 ILE A C 1
ATOM 909 O O . ILE A 1 125 ? 29.136 -4.819 12.961 1.00 22.22 661 ILE A O 1
ATOM 914 N N . ILE A 1 126 ? 29.207 -5.791 14.986 1.00 22.17 662 ILE A N 1
ATOM 915 C CA . ILE A 1 126 ? 30.517 -6.391 14.762 1.00 22.43 662 ILE A CA 1
ATOM 916 C C . ILE A 1 126 ? 30.512 -7.425 13.639 1.00 22.20 662 ILE A C 1
ATOM 917 O O . ILE A 1 126 ? 31.512 -7.586 12.947 1.00 22.34 662 ILE A O 1
ATOM 922 N N . GLU A 1 127 ? 29.396 -8.129 13.459 1.00 23.96 663 GLU A N 1
ATOM 923 C CA . GLU A 1 127 ? 29.308 -9.112 12.382 1.00 26.90 663 GLU A CA 1
ATOM 924 C C . GLU A 1 127 ? 29.362 -8.392 11.042 1.00 24.36 663 GLU A C 1
ATOM 925 O O . GLU A 1 127 ? 30.057 -8.822 10.125 1.00 23.58 663 GLU A O 1
ATOM 931 N N . ALA A 1 128 ? 28.626 -7.288 10.929 1.00 23.28 664 ALA A N 1
ATOM 932 C CA . ALA A 1 128 ? 28.616 -6.516 9.690 1.00 22.63 664 ALA A CA 1
ATOM 933 C C . ALA A 1 128 ? 30.006 -5.924 9.465 1.00 21.31 664 ALA A C 1
ATOM 934 O O . ALA A 1 128 ? 30.529 -5.942 8.349 1.00 22.39 664 ALA A O 1
ATOM 936 N N . PHE A 1 129 ? 30.598 -5.388 10.528 1.00 21.58 665 PHE A N 1
ATOM 937 C CA . PHE A 1 129 ? 31.931 -4.805 10.431 1.00 21.72 665 PHE A CA 1
ATOM 938 C C . PHE A 1 129 ? 32.963 -5.831 9.961 1.00 22.11 665 PHE A C 1
ATOM 939 O O . PHE A 1 129 ? 33.750 -5.565 9.052 1.00 22.53 665 PHE A O 1
ATOM 947 N N . SER A 1 130 ? 32.954 -7.004 10.583 1.00 20.28 666 SER A N 1
ATOM 948 C CA . SER A 1 130 ? 33.914 -8.048 10.234 1.00 20.19 666 SER A CA 1
ATOM 949 C C . SER A 1 130 ? 33.842 -8.468 8.766 1.00 21.75 666 SER A C 1
ATOM 950 O O . SER A 1 130 ? 34.873 -8.628 8.113 1.00 20.95 666 SER A O 1
ATOM 953 N N . SER A 1 131 ? 32.630 -8.646 8.246 1.00 24.06 667 SER A N 1
ATOM 954 C CA . SER A 1 131 ? 32.462 -9.030 6.846 1.00 26.98 667 SER A CA 1
ATOM 955 C C . SER A 1 131 ? 32.952 -7.924 5.923 1.00 25.80 667 SER A C 1
ATOM 956 O O . SER A 1 131 ? 33.635 -8.184 4.931 1.00 23.53 667 SER A O 1
ATOM 959 N N . ALA A 1 132 ? 32.594 -6.688 6.256 1.00 26.75 668 ALA A N 1
ATOM 960 C CA . ALA A 1 132 ? 32.997 -5.529 5.463 1.00 27.09 668 ALA A CA 1
ATOM 961 C C . ALA A 1 132 ? 34.510 -5.362 5.479 1.00 26.53 668 ALA A C 1
ATOM 962 O O . ALA A 1 132 ? 35.127 -5.062 4.454 1.00 27.08 668 ALA A O 1
ATOM 964 N N . TYR A 1 133 ? 35.101 -5.539 6.656 1.00 24.01 669 TYR A N 1
ATOM 965 C CA . TYR A 1 133 ? 36.543 -5.407 6.815 1.00 21.82 669 TYR A CA 1
ATOM 966 C C . TYR A 1 133 ? 37.280 -6.360 5.877 1.00 21.76 669 TYR A C 1
ATOM 967 O O . TYR A 1 133 ? 38.204 -5.962 5.156 1.00 23.38 669 TYR A O 1
ATOM 976 N N . CYS A 1 134 ? 36.876 -7.624 5.895 1.00 21.23 670 CYS A N 1
ATOM 977 C CA . CYS A 1 134 ? 37.513 -8.632 5.055 1.00 22.73 670 CYS A CA 1
ATOM 978 C C . CYS A 1 134 ? 37.320 -8.314 3.577 1.00 25.46 670 CYS A C 1
ATOM 979 O O . CYS A 1 134 ? 38.245 -8.448 2.781 1.00 23.25 670 CYS A O 1
ATOM 982 N N . GLU A 1 135 ? 36.119 -7.875 3.221 1.00 29.42 671 GLU A N 1
ATOM 983 C CA . GLU A 1 135 ? 35.804 -7.544 1.838 1.00 35.11 671 GLU A CA 1
ATOM 984 C C . GLU A 1 135 ? 36.713 -6.426 1.330 1.00 34.19 671 GLU A C 1
ATOM 985 O O . GLU A 1 135 ? 37.077 -6.403 0.154 1.00 35.52 671 GLU A O 1
ATOM 991 N N . ASN A 1 136 ? 37.081 -5.507 2.221 1.00 29.14 672 ASN A N 1
ATOM 992 C CA . ASN A 1 136 ? 37.944 -4.380 1.869 1.00 30.91 672 ASN A CA 1
ATOM 993 C C . ASN A 1 136 ? 39.420 -4.726 1.643 1.00 30.15 672 ASN A C 1
ATOM 994 O O . ASN A 1 136 ? 40.172 -3.906 1.114 1.00 30.17 672 ASN A O 1
ATOM 999 N N . GLN A 1 137 ? 39.845 -5.922 2.037 1.00 30.46 673 GLN A N 1
ATOM 1000 C CA . GLN A 1 137 ? 41.249 -6.295 1.866 1.00 29.91 673 GLN A CA 1
ATOM 1001 C C . GLN A 1 137 ? 41.482 -7.162 0.626 1.00 30.87 673 GLN A C 1
ATOM 1002 O O . GLN A 1 137 ? 40.568 -7.819 0.126 1.00 30.08 673 GLN A O 1
ATOM 1008 N N . ASP A 1 138 ? 42.711 -7.152 0.125 1.00 33.46 674 ASP A N 1
ATOM 1009 C CA . ASP A 1 138 ? 43.070 -7.972 -1.033 1.00 36.81 674 ASP A CA 1
ATOM 1010 C C . ASP A 1 138 ? 43.817 -9.152 -0.440 1.00 38.56 674 ASP A C 1
ATOM 1011 O O . ASP A 1 138 ? 45.046 -9.147 -0.371 1.00 40.02 674 ASP A O 1
ATOM 1016 N N . TYR A 1 139 ? 43.079 -10.159 0.006 1.00 39.10 675 TYR A N 1
ATOM 1017 C CA . TYR A 1 139 ? 43.711 -11.318 0.606 1.00 36.36 675 TYR A CA 1
ATOM 1018 C C . TYR A 1 139 ? 44.388 -12.240 -0.401 1.00 36.21 675 TYR A C 1
ATOM 1019 O O . TYR A 1 139 ? 43.760 -13.143 -0.957 1.00 38.56 675 TYR A O 1
ATOM 1028 N N . ASP A 1 140 ? 45.673 -12.003 -0.641 1.00 30.15 676 ASP A N 1
ATOM 1029 C CA . ASP A 1 140 ? 46.438 -12.846 -1.547 1.00 27.93 676 ASP A CA 1
ATOM 1030 C C . ASP A 1 140 ? 47.092 -13.866 -0.623 1.00 27.28 676 ASP A C 1
ATOM 1031 O O . ASP A 1 140 ? 48.104 -13.576 0.006 1.00 26.14 676 ASP A O 1
ATOM 1036 N N . PRO A 1 141 ? 46.521 -15.081 -0.543 1.00 31.48 677 PRO A N 1
ATOM 1037 C CA . PRO A 1 141 ? 47.002 -16.179 0.305 1.00 31.12 677 PRO A CA 1
ATOM 1038 C C . PRO A 1 141 ? 48.485 -16.531 0.236 1.00 29.76 677 PRO A C 1
ATOM 1039 O O . PRO A 1 141 ? 49.053 -17.008 1.220 1.00 29.32 677 PRO A O 1
ATOM 1043 N N . SER A 1 142 ? 49.118 -16.302 -0.910 1.00 28.81 678 SER A N 1
ATOM 1044 C CA . SER A 1 142 ? 50.538 -16.622 -1.040 1.00 30.70 678 SER A CA 1
ATOM 1045 C C . SER A 1 142 ? 51.384 -15.734 -0.127 1.00 28.06 678 SER A C 1
ATOM 1046 O O . SER A 1 142 ? 52.524 -16.072 0.190 1.00 26.04 678 SER A O 1
ATOM 1049 N N . LYS A 1 143 ? 50.812 -14.607 0.289 1.00 28.15 679 LYS A N 1
ATOM 1050 C CA . LYS A 1 143 ? 51.492 -13.631 1.153 1.00 28.26 679 LYS A CA 1
ATOM 1051 C C . LYS A 1 143 ? 51.436 -13.962 2.647 1.00 27.73 679 LYS A C 1
ATOM 1052 O O . LYS A 1 143 ? 52.182 -13.389 3.446 1.00 24.20 679 LYS A O 1
ATOM 1058 N N . ILE A 1 144 ? 50.541 -14.865 3.035 1.00 25.73 680 ILE A N 1
ATOM 1059 C CA . ILE A 1 144 ? 50.399 -15.213 4.445 1.00 25.70 680 ILE A CA 1
ATOM 1060 C C . ILE A 1 144 ? 51.723 -15.578 5.110 1.00 25.94 680 ILE A C 1
ATOM 1061 O O . ILE A 1 144 ? 52.463 -16.426 4.624 1.00 25.94 680 ILE A O 1
ATOM 1066 N N . SER A 1 145 ? 52.013 -14.923 6.231 1.00 23.65 681 SER A N 1
ATOM 1067 C CA . SER A 1 145 ? 53.253 -15.168 6.955 1.00 24.34 681 SER A CA 1
ATOM 1068 C C . SER A 1 145 ? 53.083 -14.844 8.423 1.00 22.01 681 SER A C 1
ATOM 1069 O O . SER A 1 145 ? 52.282 -13.982 8.788 1.00 21.77 681 SER A O 1
ATOM 1072 N N . ASP A 1 146 ? 53.840 -15.529 9.270 1.00 22.46 682 ASP A N 1
ATOM 1073 C CA . ASP A 1 146 ? 53.750 -15.270 10.695 1.00 25.42 682 ASP A CA 1
ATOM 1074 C C . ASP A 1 146 ? 54.886 -14.354 11.150 1.00 23.72 682 ASP A C 1
ATOM 1075 O O . ASP A 1 146 ? 55.008 -14.055 12.343 1.00 21.64 682 ASP A O 1
ATOM 1080 N N . ASN A 1 147 ? 55.712 -13.895 10.212 1.00 22.77 683 ASN A N 1
ATOM 1081 C CA . ASN A 1 147 ? 56.830 -13.029 10.597 1.00 25.57 683 ASN A CA 1
ATOM 1082 C C . ASN A 1 147 ? 57.234 -11.894 9.650 1.00 23.56 683 ASN A C 1
ATOM 1083 O O . ASN A 1 147 ? 58.391 -11.469 9.646 1.00 20.64 683 ASN A O 1
ATOM 1088 N N . ALA A 1 148 ? 56.298 -11.405 8.846 1.00 22.82 684 ALA A N 1
ATOM 1089 C CA . ALA A 1 148 ? 56.590 -10.290 7.953 1.00 22.99 684 ALA A CA 1
ATOM 1090 C C . ALA A 1 148 ? 56.185 -9.066 8.765 1.00 23.80 684 ALA A C 1
ATOM 1091 O O . ALA A 1 148 ? 55.151 -8.443 8.501 1.00 20.90 684 ALA A O 1
ATOM 1093 N N . GLU A 1 149 ? 57.006 -8.736 9.764 1.00 21.81 685 GLU A N 1
ATOM 1094 C CA . GLU A 1 149 ? 56.722 -7.628 10.674 1.00 20.92 685 GLU A CA 1
ATOM 1095 C C . GLU A 1 149 ? 56.266 -6.344 9.984 1.00 21.06 685 GLU A C 1
ATOM 1096 O O . GLU A 1 149 ? 56.932 -5.829 9.084 1.00 20.71 685 GLU A O 1
ATOM 1102 N N . ASP A 1 150 ? 55.122 -5.840 10.431 1.00 19.42 686 ASP A N 1
ATOM 1103 C CA . ASP A 1 150 ? 54.533 -4.607 9.923 1.00 21.78 686 ASP A CA 1
ATOM 1104 C C . ASP A 1 150 ? 54.035 -4.625 8.480 1.00 23.07 686 ASP A C 1
ATOM 1105 O O . ASP A 1 150 ? 53.768 -3.572 7.902 1.00 23.66 686 ASP A O 1
ATOM 1110 N N . ASP A 1 151 ? 53.903 -5.815 7.897 1.00 22.34 687 ASP A N 1
ATOM 1111 C CA . ASP A 1 151 ? 53.398 -5.919 6.527 1.00 22.10 687 ASP A CA 1
ATOM 1112 C C . ASP A 1 151 ? 51.939 -6.372 6.596 1.00 19.69 687 ASP A C 1
ATOM 1113 O O . ASP A 1 151 ? 51.647 -7.564 6.695 1.00 19.04 687 ASP A O 1
ATOM 1118 N N . ILE A 1 152 ? 51.027 -5.409 6.539 1.00 21.01 688 ILE A N 1
ATOM 1119 C CA . ILE A 1 152 ? 49.595 -5.677 6.640 1.00 24.51 688 ILE A CA 1
ATOM 1120 C C . ILE A 1 152 ? 49.033 -6.712 5.663 1.00 24.28 688 ILE A C 1
ATOM 1121 O O . ILE A 1 152 ? 48.084 -7.427 5.993 1.00 22.88 688 ILE A O 1
ATOM 1126 N N . SER A 1 153 ? 49.620 -6.812 4.476 1.00 25.28 689 SER A N 1
ATOM 1127 C CA . SER A 1 153 ? 49.121 -7.755 3.477 1.00 27.83 689 SER A CA 1
ATOM 1128 C C . SER A 1 153 ? 49.393 -9.221 3.803 1.00 26.94 689 SER A C 1
ATOM 1129 O O . SER A 1 153 ? 48.873 -10.113 3.126 1.00 26.45 689 SER A O 1
ATOM 1132 N N . THR A 1 154 ? 50.182 -9.476 4.844 1.00 22.73 690 THR A N 1
ATOM 1133 C CA . THR A 1 154 ? 50.539 -10.852 5.195 1.00 19.49 690 THR A CA 1
ATOM 1134 C C . THR A 1 154 ? 49.742 -11.506 6.323 1.00 19.96 690 THR A C 1
ATOM 1135 O O . THR A 1 154 ? 50.032 -12.640 6.708 1.00 20.07 690 THR A O 1
ATOM 1139 N N . VAL A 1 155 ? 48.760 -10.795 6.864 1.00 18.31 691 VAL A N 1
ATOM 1140 C CA . VAL A 1 155 ? 47.918 -11.331 7.939 1.00 19.15 691 VAL A CA 1
ATOM 1141 C C . VAL A 1 155 ? 46.490 -11.242 7.402 1.00 20.23 691 VAL A C 1
ATOM 1142 O O . VAL A 1 155 ? 45.980 -10.154 7.143 1.00 20.44 691 VAL A O 1
ATOM 1146 N N . GLN A 1 156 ? 45.840 -12.390 7.245 1.00 21.17 692 GLN A N 1
ATOM 1147 C CA . GLN A 1 156 ? 44.520 -12.411 6.628 1.00 20.96 692 GLN A CA 1
ATOM 1148 C C . GLN A 1 156 ? 43.415 -13.143 7.391 1.00 21.22 692 GLN A C 1
ATOM 1149 O O . GLN A 1 156 ? 42.944 -14.200 6.966 1.00 19.64 692 GLN A O 1
ATOM 1155 N N . PRO A 1 157 ? 42.971 -12.574 8.521 1.00 20.27 693 PRO A N 1
ATOM 1156 C CA . PRO A 1 157 ? 41.914 -13.203 9.318 1.00 21.67 693 PRO A CA 1
ATOM 1157 C C . PRO A 1 157 ? 40.578 -13.206 8.592 1.00 23.08 693 PRO A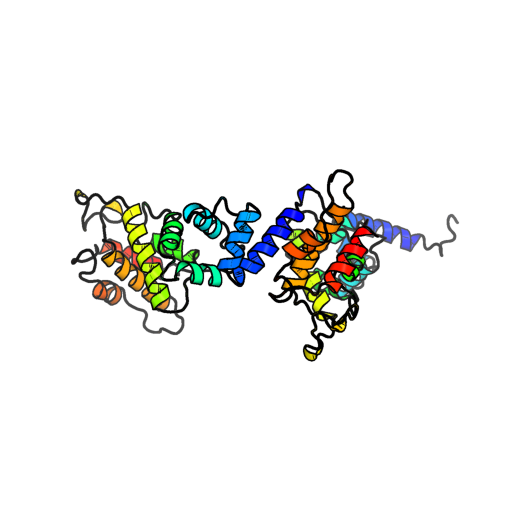 C 1
ATOM 1158 O O . PRO A 1 157 ? 40.204 -12.203 7.975 1.00 24.12 693 PRO A O 1
ATOM 1162 N N . ASP A 1 158 ? 39.863 -14.328 8.646 1.00 21.36 694 ASP A N 1
ATOM 1163 C CA . ASP A 1 158 ? 38.562 -14.378 7.991 1.00 22.94 694 ASP A CA 1
ATOM 1164 C C . ASP A 1 158 ? 37.561 -13.634 8.870 1.00 20.68 694 ASP A C 1
ATOM 1165 O O . ASP A 1 158 ? 37.920 -13.154 9.948 1.00 20.82 694 ASP A O 1
ATOM 1170 N N . ALA A 1 159 ? 36.320 -13.517 8.408 1.00 19.72 695 ALA A N 1
ATOM 1171 C CA . ALA A 1 159 ? 35.300 -12.781 9.146 1.00 19.92 695 ALA A CA 1
ATOM 1172 C C . ALA A 1 159 ? 35.110 -13.231 10.593 1.00 20.97 695 ALA A C 1
ATOM 1173 O O . ALA A 1 159 ? 34.971 -12.400 11.486 1.00 19.19 695 ALA A O 1
ATOM 1175 N N . ASP A 1 160 ? 35.099 -14.536 10.834 1.00 23.22 696 ASP A N 1
ATOM 1176 C CA . ASP A 1 160 ? 34.921 -15.022 12.200 1.00 23.95 696 ASP A CA 1
ATOM 1177 C C . ASP A 1 160 ? 36.104 -14.627 13.076 1.00 22.87 696 ASP A C 1
ATOM 1178 O O . ASP A 1 160 ? 35.945 -14.344 14.262 1.00 20.86 696 ASP A O 1
ATOM 1183 N N . SER A 1 161 ? 37.291 -14.611 12.481 1.00 21.89 697 SER A N 1
ATOM 1184 C CA . SER A 1 161 ? 38.502 -14.254 13.210 1.00 21.95 697 SER A CA 1
ATOM 1185 C C . SER A 1 161 ? 38.534 -12.762 13.524 1.00 20.52 697 SER A C 1
ATOM 1186 O O . SER A 1 161 ? 38.971 -12.358 14.599 1.00 20.77 697 SER A O 1
ATOM 1189 N N . VAL A 1 162 ? 38.080 -11.946 12.580 1.00 20.32 698 VAL A N 1
ATOM 1190 C CA . VAL A 1 162 ? 38.049 -10.500 12.783 1.00 19.21 698 VAL A CA 1
ATOM 1191 C C . VAL A 1 162 ? 37.025 -10.175 13.863 1.00 19.70 698 VAL A C 1
ATOM 1192 O O . VAL A 1 162 ? 37.226 -9.263 14.662 1.00 19.82 698 VAL A O 1
ATOM 1196 N N . PHE A 1 163 ? 35.933 -10.936 13.885 1.00 17.40 699 PHE A N 1
ATOM 1197 C CA . PHE A 1 163 ? 34.870 -10.751 14.870 1.00 19.01 699 PHE A CA 1
ATOM 1198 C C . PHE A 1 163 ? 35.439 -10.972 16.274 1.00 19.41 699 PHE A C 1
ATOM 1199 O O . PHE A 1 163 ? 35.244 -10.156 17.175 1.00 18.05 699 PHE A O 1
ATOM 1207 N N . ILE A 1 164 ? 36.158 -12.073 16.455 1.00 18.51 700 ILE A N 1
ATOM 1208 C CA . ILE A 1 164 ? 36.738 -12.379 17.757 1.00 19.08 700 ILE A CA 1
ATOM 1209 C C . ILE A 1 164 ? 37.770 -11.334 18.165 1.00 19.59 700 ILE A C 1
ATOM 1210 O O . ILE A 1 164 ? 37.774 -10.869 19.308 1.00 20.12 700 ILE A O 1
ATOM 1215 N N . LEU A 1 165 ? 38.635 -10.955 17.229 1.00 19.38 701 LEU A N 1
ATOM 1216 C CA . LEU A 1 165 ? 39.666 -9.962 17.515 1.00 19.68 701 LEU A CA 1
ATOM 1217 C C . LEU A 1 165 ? 39.021 -8.618 17.860 1.00 19.79 701 LEU A C 1
ATOM 1218 O O . LEU A 1 165 ? 39.485 -7.900 18.746 1.00 18.19 701 LEU A O 1
ATOM 1223 N N . SER A 1 166 ? 37.942 -8.282 17.165 1.00 18.98 702 SER A N 1
ATOM 1224 C CA . SER A 1 166 ? 37.249 -7.028 17.430 1.00 20.13 702 SER A CA 1
ATOM 1225 C C . SER A 1 166 ? 36.756 -6.974 18.876 1.00 19.76 702 SER A C 1
ATOM 1226 O O . SER A 1 166 ? 36.905 -5.951 19.550 1.00 19.23 702 SER A O 1
ATOM 1229 N N . TYR A 1 167 ? 36.165 -8.063 19.354 1.00 19.10 703 TYR A N 1
ATOM 1230 C CA . TYR A 1 167 ? 35.695 -8.097 20.734 1.00 19.42 703 TYR A CA 1
ATOM 1231 C C . TYR A 1 167 ? 36.882 -7.928 21.683 1.00 19.38 703 TYR A C 1
ATOM 1232 O O . TYR A 1 167 ? 36.801 -7.187 22.662 1.00 20.36 703 TYR A O 1
ATOM 1241 N N . SER A 1 168 ? 37.984 -8.611 21.387 1.00 19.38 704 SER A N 1
ATOM 1242 C CA . SER A 1 168 ? 39.175 -8.526 22.230 1.00 21.17 704 SER A CA 1
ATOM 1243 C C . SER A 1 168 ? 39.723 -7.099 22.268 1.00 20.87 704 SER A C 1
ATOM 1244 O O . SER A 1 168 ? 40.265 -6.660 23.281 1.00 22.30 704 SER A O 1
ATOM 1247 N N . ILE A 1 169 ? 39.586 -6.376 21.163 1.00 19.08 705 ILE A N 1
ATOM 1248 C CA . ILE A 1 169 ? 40.080 -5.000 21.104 1.00 20.19 705 ILE A CA 1
ATOM 1249 C C . ILE A 1 169 ? 39.238 -4.065 21.978 1.00 21.74 705 ILE A C 1
ATOM 1250 O O . ILE A 1 169 ? 39.775 -3.227 22.707 1.00 20.49 705 ILE A O 1
ATOM 1255 N N . ILE A 1 170 ? 37.919 -4.199 21.898 1.00 20.76 706 ILE A N 1
ATOM 1256 C CA . ILE A 1 170 ? 37.039 -3.375 22.717 1.00 22.52 706 ILE A CA 1
ATOM 1257 C C . ILE A 1 170 ? 37.322 -3.704 24.189 1.00 24.08 706 ILE A C 1
ATOM 1258 O O . ILE A 1 170 ? 37.419 -2.813 25.034 1.00 23.95 706 ILE A O 1
ATOM 1263 N N . MET A 1 171 ? 37.483 -4.989 24.476 1.00 25.01 707 MET A N 1
ATOM 1264 C CA . MET A 1 171 ? 37.772 -5.459 25.828 1.00 26.90 707 MET A CA 1
ATOM 1265 C C . MET A 1 171 ? 39.087 -4.884 26.356 1.00 27.30 707 MET A C 1
ATOM 1266 O O . MET A 1 171 ? 39.159 -4.390 27.486 1.00 25.76 707 MET A O 1
ATOM 1271 N N . LEU A 1 172 ? 40.129 -4.955 25.535 1.00 23.20 708 LEU A N 1
ATOM 1272 C CA . LEU A 1 172 ? 41.438 -4.462 25.939 1.00 23.67 708 LEU A CA 1
ATOM 1273 C C . LEU A 1 172 ? 41.445 -2.957 26.179 1.00 24.75 708 LEU A C 1
ATOM 1274 O O . LEU A 1 172 ? 42.067 -2.465 27.129 1.00 22.22 708 LEU A O 1
ATOM 1279 N N . ASN A 1 173 ? 40.752 -2.231 25.307 1.00 22.58 709 ASN A N 1
ATOM 1280 C CA . ASN A 1 173 ? 40.675 -0.780 25.397 1.00 24.06 709 ASN A CA 1
ATOM 1281 C C . ASN A 1 173 ? 40.120 -0.363 26.759 1.00 26.10 709 ASN A C 1
ATOM 1282 O O . ASN A 1 173 ? 40.590 0.599 27.374 1.00 25.98 709 ASN A O 1
ATOM 1287 N N . THR A 1 174 ? 39.116 -1.095 27.225 1.00 26.28 710 THR A N 1
ATOM 1288 C CA . THR A 1 174 ? 38.506 -0.817 28.515 1.00 28.02 710 THR A CA 1
ATOM 1289 C C . THR A 1 174 ? 39.480 -1.129 29.656 1.00 28.28 710 THR A C 1
ATOM 1290 O O . THR A 1 174 ? 39.684 -0.309 30.552 1.00 29.15 710 THR A O 1
ATOM 1294 N N . ASP A 1 175 ? 40.087 -2.309 29.620 1.00 25.89 711 ASP A N 1
ATOM 1295 C CA . ASP A 1 175 ? 41.020 -2.704 30.673 1.00 26.65 711 ASP A CA 1
ATOM 1296 C C . ASP A 1 175 ? 42.223 -1.776 30.824 1.00 27.13 711 ASP A C 1
ATOM 1297 O O . ASP A 1 175 ? 42.525 -1.318 31.926 1.00 25.36 711 ASP A O 1
ATOM 1302 N N . LEU A 1 176 ? 42.910 -1.504 29.717 1.00 28.02 712 LEU A N 1
ATOM 1303 C CA . LEU A 1 176 ? 44.097 -0.656 29.752 1.00 30.53 712 LEU A CA 1
ATOM 1304 C C . LEU A 1 176 ? 43.844 0.796 30.140 1.00 30.68 712 LEU A C 1
ATOM 1305 O O . LEU A 1 176 ? 44.767 1.501 30.542 1.00 31.28 712 LEU A O 1
ATOM 1310 N N . HIS A 1 177 ? 42.605 1.252 30.029 1.00 31.05 713 HIS A N 1
ATOM 1311 C CA . HIS A 1 177 ? 42.315 2.634 30.381 1.00 31.04 713 HIS A CA 1
ATOM 1312 C C . HIS A 1 177 ? 41.330 2.772 31.536 1.00 31.97 713 HIS A C 1
ATOM 1313 O O . HIS A 1 177 ? 40.701 3.813 31.714 1.00 33.75 713 HIS A O 1
ATOM 1320 N N . ASN A 1 178 ? 41.212 1.714 32.331 1.00 31.72 714 ASN A N 1
ATOM 1321 C CA . ASN A 1 178 ? 40.330 1.730 33.492 1.00 33.22 714 ASN A CA 1
ATOM 1322 C C . ASN A 1 178 ? 41.219 1.948 34.711 1.00 36.34 714 ASN A C 1
ATOM 1323 O O . ASN A 1 178 ? 41.984 1.064 35.100 1.00 33.46 714 ASN A O 1
ATOM 1328 N N . PRO A 1 179 ? 41.135 3.136 35.328 1.00 43.38 715 PRO A N 1
ATOM 1329 C CA . PRO A 1 179 ? 41.950 3.440 36.507 1.00 46.68 715 PRO A CA 1
ATOM 1330 C C . PRO A 1 179 ? 41.695 2.513 37.695 1.00 44.07 715 PRO A C 1
ATOM 1331 O O . PRO A 1 179 ? 42.529 2.407 38.589 1.00 43.95 715 PRO A O 1
ATOM 1335 N N . GLN A 1 180 ? 40.550 1.836 37.698 1.00 43.68 716 GLN A N 1
ATOM 1336 C CA . GLN A 1 180 ? 40.207 0.930 38.793 1.00 42.53 716 GLN A CA 1
ATOM 1337 C C . GLN A 1 180 ? 40.941 -0.408 38.720 1.00 40.75 716 GLN A C 1
ATOM 1338 O O . GLN A 1 180 ? 40.946 -1.166 39.689 1.00 41.75 716 GLN A O 1
ATOM 1344 N N . VAL A 1 181 ? 41.551 -0.699 37.575 1.00 36.83 717 VAL A N 1
ATOM 1345 C CA . VAL A 1 181 ? 42.264 -1.960 37.392 1.00 36.63 717 VAL A CA 1
ATOM 1346 C C . VAL A 1 181 ? 43.664 -1.931 37.996 1.00 35.52 717 VAL A C 1
ATOM 1347 O O . VAL A 1 181 ? 44.535 -1.187 37.546 1.00 33.26 717 VAL A O 1
ATOM 1351 N N . LYS A 1 182 ? 43.865 -2.754 39.019 1.00 37.34 718 LYS A N 1
ATOM 1352 C CA . LYS A 1 182 ? 45.142 -2.851 39.716 1.00 38.55 718 LYS A CA 1
ATOM 1353 C C . LYS A 1 182 ? 46.268 -3.226 38.754 1.00 37.61 718 LYS A C 1
ATOM 1354 O O . LYS A 1 182 ? 47.264 -2.513 38.635 1.00 37.53 718 LYS A O 1
ATOM 1360 N N . GLU A 1 183 ? 46.101 -4.350 38.068 1.00 35.73 719 GLU A N 1
ATOM 1361 C CA . GLU A 1 183 ? 47.103 -4.829 37.123 1.00 37.60 719 GLU A CA 1
ATOM 1362 C C . GLU A 1 183 ? 46.492 -4.913 35.730 1.00 34.78 719 GLU A C 1
ATOM 1363 O O . GLU A 1 183 ? 45.737 -5.840 35.437 1.00 30.88 719 GLU A O 1
ATOM 1369 N N . HIS A 1 184 ? 46.810 -3.946 34.876 1.00 33.09 720 HIS A N 1
ATOM 1370 C CA . HIS A 1 184 ? 46.276 -3.944 33.521 1.00 34.35 720 HIS A CA 1
ATOM 1371 C C . HIS A 1 184 ? 46.696 -5.214 32.793 1.00 32.92 720 HIS A C 1
ATOM 1372 O O . HIS A 1 184 ? 47.789 -5.736 33.013 1.00 31.47 720 HIS A O 1
ATOM 1379 N N . MET A 1 185 ? 45.817 -5.712 31.934 1.00 28.53 721 MET A N 1
ATOM 1380 C CA . MET A 1 185 ? 46.098 -6.931 31.187 1.00 28.01 721 MET A CA 1
ATOM 1381 C C . MET A 1 185 ? 47.443 -6.846 30.476 1.00 26.01 721 MET A C 1
ATOM 1382 O O . MET A 1 185 ? 47.708 -5.887 29.750 1.00 24.69 721 MET A O 1
ATOM 1387 N N . SER A 1 186 ? 48.291 -7.849 30.694 1.00 24.38 722 SER A N 1
ATOM 1388 C CA . SER A 1 186 ? 49.605 -7.886 30.065 1.00 26.02 722 SER A CA 1
ATOM 1389 C C . SER A 1 186 ? 49.450 -8.328 28.622 1.00 26.59 722 SER A C 1
ATOM 1390 O O . SER A 1 186 ? 48.400 -8.850 28.234 1.00 25.51 722 SER A O 1
ATOM 1393 N N . PHE A 1 187 ? 50.492 -8.123 27.822 1.00 25.12 723 PHE A N 1
ATOM 1394 C CA . PHE A 1 187 ? 50.429 -8.536 26.430 1.00 25.98 723 PHE A CA 1
ATOM 1395 C C . PHE A 1 187 ? 50.327 -10.054 26.381 1.00 26.34 723 PHE A C 1
ATOM 1396 O O . PHE A 1 187 ? 49.642 -10.621 25.533 1.00 24.98 723 PHE A O 1
ATOM 1404 N N . GLU A 1 188 ? 51.021 -10.710 27.304 1.00 26.26 724 GLU A N 1
ATOM 1405 C CA . GLU A 1 188 ? 51.026 -12.162 27.355 1.00 27.49 724 GLU A CA 1
ATOM 1406 C C . GLU A 1 188 ? 49.627 -12.740 27.531 1.00 28.40 724 GLU A C 1
ATOM 1407 O O . GLU A 1 188 ? 49.268 -13.736 26.894 1.00 27.80 724 GLU A O 1
ATOM 1413 N N . ASP A 1 189 ? 48.837 -12.118 28.397 1.00 26.28 725 ASP A N 1
ATOM 1414 C CA . ASP A 1 189 ? 47.485 -12.593 28.626 1.00 28.98 725 ASP A CA 1
ATOM 1415 C C . ASP A 1 189 ? 46.579 -12.206 27.465 1.00 26.99 725 ASP A C 1
ATOM 1416 O O . ASP A 1 189 ? 45.737 -12.999 27.047 1.00 25.62 725 ASP A O 1
ATOM 1421 N N . TYR A 1 190 ? 46.747 -10.993 26.945 1.00 24.07 726 TYR A N 1
ATOM 1422 C CA . TYR A 1 190 ? 45.931 -10.559 25.814 1.00 24.38 726 TYR A CA 1
ATOM 1423 C C . TYR A 1 190 ? 46.138 -11.503 24.631 1.00 23.91 726 TYR A C 1
ATOM 1424 O O . TYR A 1 190 ? 45.175 -11.996 24.046 1.00 23.82 726 TYR A O 1
ATOM 1433 N N . SER A 1 191 ? 47.401 -11.763 24.297 1.00 21.39 727 SER A N 1
ATOM 1434 C CA . SER A 1 191 ? 47.740 -12.635 23.175 1.00 23.75 727 SER A CA 1
ATOM 1435 C C . SER A 1 191 ? 47.451 -14.104 23.463 1.00 25.60 727 SER A C 1
ATOM 1436 O O . SER A 1 191 ? 47.027 -14.843 22.576 1.00 25.20 727 SER A O 1
ATOM 1439 N N . GLY A 1 192 ? 47.698 -14.526 24.700 1.00 27.92 728 GLY A N 1
ATOM 1440 C CA . GLY A 1 192 ? 47.446 -15.908 25.075 1.00 29.14 728 GLY A CA 1
ATOM 1441 C C . GLY A 1 192 ? 45.991 -16.302 24.874 1.00 29.29 728 GLY A C 1
ATOM 1442 O O . GLY A 1 192 ? 45.701 -17.362 24.325 1.00 30.23 728 GLY A O 1
ATOM 1443 N N . ASN A 1 193 ? 45.069 -15.451 25.312 1.00 28.10 729 ASN A N 1
ATOM 1444 C CA . ASN A 1 193 ? 43.647 -15.741 25.160 1.00 27.39 729 ASN A CA 1
ATOM 1445 C C . ASN A 1 193 ? 43.204 -15.773 23.697 1.00 26.31 729 ASN A C 1
ATOM 1446 O O . ASN A 1 193 ? 42.158 -16.336 23.377 1.00 25.38 729 ASN A O 1
ATOM 1451 N N . LEU A 1 194 ? 43.996 -15.169 22.814 1.00 24.24 730 LEU A N 1
ATOM 1452 C CA . LEU A 1 194 ? 43.669 -15.138 21.392 1.00 23.35 730 LEU A CA 1
ATOM 1453 C C . LEU A 1 194 ? 44.244 -16.313 20.601 1.00 23.90 730 LEU A C 1
ATOM 1454 O O . LEU A 1 194 ? 44.096 -16.383 19.383 1.00 24.63 730 LEU A O 1
ATOM 1459 N N . LYS A 1 195 ? 44.901 -17.240 21.287 1.00 25.84 731 LYS A N 1
ATOM 1460 C CA . LYS A 1 195 ? 45.475 -18.398 20.611 1.00 29.01 731 LYS A CA 1
ATOM 1461 C C . LYS A 1 195 ? 44.431 -19.160 19.793 1.00 26.94 731 LYS A C 1
ATOM 1462 O O . LYS A 1 195 ? 43.316 -19.399 20.261 1.00 25.02 731 LYS A O 1
ATOM 1468 N N . GLY A 1 196 ? 44.805 -19.517 18.565 1.00 25.30 732 GLY A N 1
ATOM 1469 C CA . GLY A 1 196 ? 43.916 -20.250 17.678 1.00 24.46 732 GLY A CA 1
ATOM 1470 C C . GLY A 1 196 ? 42.771 -19.438 17.095 1.00 25.76 732 GLY A C 1
ATOM 1471 O O . GLY A 1 196 ? 41.861 -20.000 16.475 1.00 26.25 732 GLY A O 1
ATOM 1472 N N . CYS A 1 197 ? 42.812 -18.119 17.269 1.00 23.77 733 CYS A N 1
ATOM 1473 C CA . CYS A 1 197 ? 41.736 -17.263 16.779 1.00 22.72 733 CYS A CA 1
ATOM 1474 C C . CYS A 1 197 ? 41.934 -16.620 15.408 1.00 22.10 733 CYS A C 1
ATOM 1475 O O . CYS A 1 197 ? 41.067 -15.882 14.943 1.00 23.98 733 CYS A O 1
ATOM 1478 N N . CYS A 1 198 ? 43.064 -16.883 14.761 1.00 22.46 734 CYS A N 1
ATOM 1479 C CA . CYS A 1 198 ? 43.299 -16.340 13.426 1.00 22.37 734 CYS A CA 1
ATOM 1480 C C . CYS A 1 198 ? 43.214 -17.531 12.478 1.00 24.05 734 CYS A C 1
ATOM 1481 O O . CYS A 1 198 ? 44.204 -18.230 12.254 1.00 22.48 734 CYS A O 1
ATOM 1484 N N . ASN A 1 199 ? 42.018 -17.768 11.943 1.00 22.22 735 ASN A N 1
ATOM 1485 C CA . ASN A 1 199 ? 41.798 -18.887 11.033 1.00 23.06 735 ASN A CA 1
ATOM 1486 C C . ASN A 1 199 ? 42.254 -20.186 11.692 1.00 23.53 735 ASN A C 1
ATOM 1487 O O . ASN A 1 199 ? 42.962 -20.996 11.085 1.00 23.76 735 ASN A O 1
ATOM 1492 N N . HIS A 1 200 ? 41.840 -20.357 12.945 1.00 23.66 736 HIS A N 1
ATOM 1493 C CA . HIS A 1 200 ? 42.152 -21.529 13.757 1.00 26.75 736 HIS A CA 1
ATOM 1494 C C . HIS A 1 200 ? 43.628 -21.682 14.093 1.00 26.74 736 HIS A C 1
ATOM 1495 O O . HIS A 1 200 ? 44.059 -22.726 14.585 1.00 26.04 736 HIS A O 1
ATOM 1502 N N . LYS A 1 201 ? 44.397 -20.635 13.819 1.00 22.59 737 LYS A N 1
ATOM 1503 C CA . LYS A 1 201 ? 45.823 -20.610 14.131 1.00 25.70 737 LYS A CA 1
ATOM 1504 C C . LYS A 1 201 ? 46.053 -19.340 14.941 1.00 24.96 737 LYS A C 1
ATOM 1505 O O . LYS A 1 201 ? 45.096 -18.637 15.273 1.00 21.14 737 LYS A O 1
ATOM 1511 N N . ASP A 1 202 ? 47.304 -19.035 15.268 1.00 26.06 738 ASP A N 1
ATOM 1512 C CA . ASP A 1 202 ? 47.570 -17.831 16.047 1.00 28.04 738 ASP A CA 1
ATOM 1513 C C . ASP A 1 202 ? 47.810 -16.609 15.173 1.00 26.66 738 ASP A C 1
ATOM 1514 O O . ASP A 1 202 ? 48.227 -16.717 14.019 1.00 23.93 738 ASP A O 1
ATOM 1519 N N . PHE A 1 203 ? 47.531 -15.439 15.736 1.00 23.05 739 PHE A N 1
ATOM 1520 C CA . PHE A 1 203 ? 47.805 -14.194 15.041 1.00 21.96 739 PHE A CA 1
ATOM 1521 C C . PHE A 1 203 ? 49.308 -14.037 15.219 1.00 21.70 739 PHE A C 1
ATOM 1522 O O . PHE A 1 203 ? 49.859 -14.455 16.244 1.00 19.97 739 PHE A O 1
ATOM 1530 N N . PRO A 1 204 ? 49.995 -13.459 14.224 1.00 24.26 740 PRO A N 1
ATOM 1531 C CA . PRO A 1 204 ? 51.445 -13.267 14.339 1.00 23.36 740 PRO A CA 1
ATOM 1532 C C . PRO A 1 204 ? 51.747 -12.329 15.506 1.00 24.49 740 PRO A C 1
ATOM 1533 O O . PRO A 1 204 ? 50.966 -11.412 15.797 1.00 22.25 740 PRO A O 1
ATOM 1537 N N . PHE A 1 205 ? 52.869 -12.560 16.179 1.00 21.21 741 PHE A N 1
ATOM 1538 C CA . PHE A 1 205 ? 53.261 -11.709 17.295 1.00 20.81 741 PHE A CA 1
ATOM 1539 C C . PHE A 1 205 ? 53.145 -10.225 16.971 1.00 19.65 741 PHE A C 1
ATOM 1540 O O . PHE A 1 205 ? 52.504 -9.468 17.704 1.00 18.48 741 PHE A O 1
ATOM 1548 N N . TRP A 1 206 ? 53.774 -9.812 15.874 1.00 18.99 742 TRP A N 1
ATOM 1549 C CA . TRP A 1 206 ? 53.788 -8.399 15.514 1.00 19.98 742 TRP A CA 1
ATOM 1550 C C . TRP A 1 206 ? 52.413 -7.765 15.379 1.00 19.65 742 TRP A C 1
ATOM 1551 O O . TRP A 1 206 ? 52.220 -6.610 15.762 1.00 18.97 742 TRP A O 1
ATOM 1562 N N . TYR A 1 207 ? 51.460 -8.520 14.847 1.00 19.73 743 TYR A N 1
ATOM 1563 C CA . TYR A 1 207 ? 50.113 -8.007 14.654 1.00 20.01 743 TYR A CA 1
ATOM 1564 C C . TYR A 1 207 ? 49.444 -7.708 15.994 1.00 18.24 743 TYR A C 1
ATOM 1565 O O . TYR A 1 207 ? 48.879 -6.634 16.185 1.00 19.84 743 TYR A O 1
ATOM 1574 N N . LEU A 1 208 ? 49.495 -8.653 16.925 1.00 16.31 744 LEU A N 1
ATOM 1575 C CA . LEU A 1 208 ? 48.878 -8.419 18.223 1.00 15.88 744 LEU A CA 1
ATOM 1576 C C . LEU A 1 208 ? 49.681 -7.380 19.011 1.00 17.74 744 LEU A C 1
ATOM 1577 O O . LEU A 1 208 ? 49.112 -6.600 19.776 1.00 16.26 744 LEU A O 1
ATOM 1582 N N . ASP A 1 209 ? 51.000 -7.366 18.819 1.00 18.11 745 ASP A N 1
ATOM 1583 C CA . ASP A 1 209 ? 51.848 -6.394 19.522 1.00 19.12 745 ASP A CA 1
ATOM 1584 C C . ASP A 1 209 ? 51.519 -4.957 19.113 1.00 19.89 745 ASP A C 1
ATOM 1585 O O . ASP A 1 209 ? 51.407 -4.067 19.956 1.00 19.92 745 ASP A O 1
ATOM 1590 N N . ARG A 1 210 ? 51.382 -4.728 17.814 1.00 18.90 746 ARG A N 1
ATOM 1591 C CA . ARG A 1 210 ? 51.065 -3.390 17.323 1.00 17.98 746 ARG A CA 1
ATOM 1592 C C . ARG A 1 210 ? 49.679 -3.008 17.798 1.00 18.54 746 ARG A C 1
ATOM 1593 O O . ARG A 1 210 ? 49.421 -1.851 18.130 1.00 19.29 746 ARG A O 1
ATOM 1601 N N . VAL A 1 211 ? 48.773 -3.980 17.802 1.00 18.70 747 VAL A N 1
ATOM 1602 C CA . VAL A 1 211 ? 47.412 -3.723 18.258 1.00 20.69 747 VAL A CA 1
ATOM 1603 C C . VAL A 1 211 ? 47.410 -3.287 19.721 1.00 20.05 747 VAL A C 1
ATOM 1604 O O . VAL A 1 211 ? 46.853 -2.243 20.075 1.00 18.18 747 VAL A O 1
ATOM 1608 N N . TYR A 1 212 ? 48.061 -4.106 20.545 1.00 20.55 748 TYR A N 1
ATOM 1609 C CA . TYR A 1 212 ? 48.178 -3.901 21.984 1.00 21.95 748 TYR A CA 1
ATOM 1610 C C . TYR A 1 212 ? 48.813 -2.566 22.307 1.00 24.21 748 TYR A C 1
ATOM 1611 O O . TYR A 1 212 ? 48.259 -1.805 23.091 1.00 24.30 748 TYR A O 1
ATOM 1620 N N . CYS A 1 213 ? 49.967 -2.275 21.716 1.00 23.32 749 CYS A N 1
ATOM 1621 C CA . CYS A 1 213 ? 50.637 -1.004 21.981 1.00 24.81 749 CYS A CA 1
ATOM 1622 C C . CYS A 1 213 ? 49.850 0.219 21.494 1.00 25.48 749 CYS A C 1
ATOM 1623 O O . CYS A 1 213 ? 49.911 1.284 22.107 1.00 23.09 749 CYS A O 1
ATOM 1626 N N . SER A 1 214 ? 49.110 0.071 20.395 1.00 24.85 750 SER A N 1
ATOM 1627 C CA . SER A 1 214 ? 48.315 1.178 19.862 1.00 23.21 750 SER A CA 1
ATOM 1628 C C . SER A 1 214 ? 47.167 1.504 20.817 1.00 24.35 750 SER A C 1
ATOM 1629 O O . SER A 1 214 ? 46.904 2.671 21.120 1.00 24.01 750 SER A O 1
ATOM 1632 N N . ILE A 1 215 ? 46.478 0.465 21.279 1.00 22.28 751 ILE A N 1
ATOM 1633 C CA . ILE A 1 215 ? 45.365 0.631 22.207 1.00 23.62 751 ILE A CA 1
ATOM 1634 C C . ILE A 1 215 ? 45.898 1.193 23.524 1.00 23.91 751 ILE A C 1
ATOM 1635 O O . ILE A 1 215 ? 45.306 2.095 24.115 1.00 24.11 751 ILE A O 1
ATOM 1640 N N . ARG A 1 216 ? 47.024 0.658 23.978 1.00 25.46 752 ARG A N 1
ATOM 1641 C CA . ARG A 1 216 ? 47.644 1.123 25.214 1.00 28.05 752 ARG A CA 1
ATOM 1642 C C . ARG A 1 216 ? 47.997 2.614 25.159 1.00 28.89 752 ARG A C 1
ATOM 1643 O O . ARG A 1 216 ? 47.717 3.368 26.094 1.00 26.63 752 ARG A O 1
ATOM 1651 N N . ASP A 1 217 ? 48.612 3.036 24.060 1.00 29.09 753 ASP A N 1
ATOM 1652 C CA . ASP A 1 217 ? 49.044 4.422 23.930 1.00 31.52 753 ASP A CA 1
ATOM 1653 C C . ASP A 1 217 ? 47.997 5.444 23.512 1.00 32.15 753 ASP A C 1
ATOM 1654 O O . ASP A 1 217 ? 48.196 6.641 23.709 1.00 30.54 753 ASP A O 1
ATOM 1659 N N . LYS A 1 218 ? 46.886 4.987 22.944 1.00 31.57 754 LYS A N 1
ATOM 1660 C CA . LYS A 1 218 ? 45.831 5.906 22.535 1.00 32.98 754 LYS A CA 1
ATOM 1661 C C . LYS A 1 218 ? 44.462 5.253 22.663 1.00 31.69 754 LYS A C 1
ATOM 1662 O O . LYS A 1 218 ? 44.038 4.484 21.803 1.00 29.93 754 LYS A O 1
ATOM 1668 N N . GLU A 1 219 ? 43.772 5.567 23.752 1.00 30.02 755 GLU A N 1
ATOM 1669 C CA . GLU A 1 219 ? 42.455 5.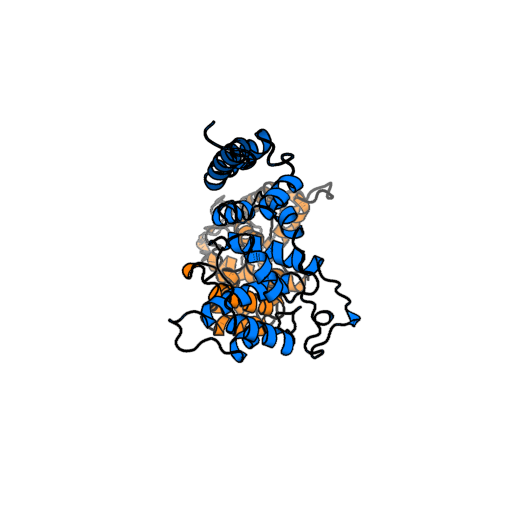009 23.999 1.00 30.09 755 GLU A CA 1
ATOM 1670 C C . GLU A 1 219 ? 41.518 5.259 22.821 1.00 30.64 755 GLU A C 1
ATOM 1671 O O . GLU A 1 219 ? 41.575 6.312 22.189 1.00 29.41 755 GLU A O 1
ATOM 1677 N N . ILE A 1 220 ? 40.676 4.279 22.511 1.00 30.72 756 ILE A N 1
ATOM 1678 C CA . ILE A 1 220 ? 39.699 4.437 21.436 1.00 37.44 756 ILE A CA 1
ATOM 1679 C C . ILE A 1 220 ? 38.549 5.123 22.149 1.00 43.68 756 ILE A C 1
ATOM 1680 O O . ILE A 1 220 ? 38.166 4.690 23.238 1.00 38.82 756 ILE A O 1
ATOM 1685 N N . VAL A 1 221 ? 37.976 6.168 21.558 1.00 54.04 757 VAL A N 1
ATOM 1686 C CA . VAL A 1 221 ? 36.920 6.873 22.276 1.00 65.12 757 VAL A CA 1
ATOM 1687 C C . VAL A 1 221 ? 35.776 7.612 21.580 1.00 72.05 757 VAL A C 1
ATOM 1688 O O . VAL A 1 221 ? 35.566 7.559 20.367 1.00 76.60 757 VAL A O 1
ATOM 1692 N N . MET A 1 222 ? 35.060 8.297 22.470 1.00 77.12 758 MET A N 1
ATOM 1693 C CA . MET A 1 222 ? 33.925 9.203 22.303 1.00 82.08 758 MET A CA 1
ATOM 1694 C C . MET A 1 222 ? 32.563 9.066 21.606 1.00 85.61 758 MET A C 1
ATOM 1695 O O . MET A 1 222 ? 31.723 8.279 22.046 1.00 79.55 758 MET A O 1
ATOM 1700 N N . PRO A 1 223 ? 32.341 9.792 20.492 1.00 92.94 759 PRO A N 1
ATOM 1701 C CA . PRO A 1 223 ? 31.029 9.698 19.855 1.00 96.91 759 PRO A CA 1
ATOM 1702 C C . PRO A 1 223 ? 29.856 9.648 20.844 1.00 98.56 759 PRO A C 1
ATOM 1703 O O . PRO A 1 223 ? 29.089 8.691 20.898 1.00 98.99 759 PRO A O 1
ATOM 1707 N N . GLY B 1 13 ? 35.755 4.293 27.858 1.00 94.59 -9 GLY B N 1
ATOM 1708 C CA . GLY B 1 13 ? 34.886 3.105 27.632 1.00 89.22 -9 GLY B CA 1
ATOM 1709 C C . GLY B 1 13 ? 33.959 3.288 26.447 1.00 82.76 -9 GLY B C 1
ATOM 1710 O O . GLY B 1 13 ? 33.284 4.311 26.326 1.00 88.41 -9 GLY B O 1
ATOM 1711 N N . LEU B 1 14 ? 33.922 2.289 25.573 1.00 71.51 -8 LEU B N 1
ATOM 1712 C CA . LEU B 1 14 ? 33.085 2.328 24.381 1.00 58.90 -8 LEU B CA 1
ATOM 1713 C C . LEU B 1 14 ? 31.762 1.608 24.594 1.00 58.38 -8 LEU B C 1
ATOM 1714 O O . LEU B 1 14 ? 30.821 1.772 23.816 1.00 57.82 -8 LEU B O 1
ATOM 1719 N N . VAL B 1 15 ? 31.695 0.811 25.654 1.00 60.79 -7 VAL B N 1
ATOM 1720 C CA . VAL B 1 15 ? 30.492 0.052 25.960 1.00 66.57 -7 VAL B CA 1
ATOM 1721 C C . VAL B 1 15 ? 30.331 -0.075 27.478 1.00 68.88 -7 VAL B C 1
ATOM 1722 O O . VAL B 1 15 ? 31.320 -0.154 28.209 1.00 68.42 -7 VAL B O 1
ATOM 1726 N N . PRO B 1 16 ? 29.081 -0.081 27.974 1.00 71.95 -6 PRO B N 1
ATOM 1727 C CA . PRO B 1 16 ? 28.819 -0.197 29.414 1.00 77.31 -6 PRO B CA 1
ATOM 1728 C C . PRO B 1 16 ? 29.585 -1.342 30.072 1.00 84.54 -6 PRO B C 1
ATOM 1729 O O . PRO B 1 16 ? 29.727 -2.417 29.491 1.00 86.02 -6 PRO B O 1
ATOM 1733 N N . ARG B 1 17 ? 30.081 -1.106 31.284 1.00 91.13 -5 ARG B N 1
ATOM 1734 C CA . ARG B 1 17 ? 30.820 -2.135 32.009 1.00 91.14 -5 ARG B CA 1
ATOM 1735 C C . ARG B 1 17 ? 29.916 -3.350 32.160 1.00 85.14 -5 ARG B C 1
ATOM 1736 O O . ARG B 1 17 ? 30.383 -4.489 32.202 1.00 90.20 -5 ARG B O 1
ATOM 1744 N N . GLY B 1 18 ? 28.615 -3.088 32.237 1.00 71.12 -4 GLY B N 1
ATOM 1745 C CA . GLY B 1 18 ? 27.647 -4.156 32.375 1.00 58.25 -4 GLY B CA 1
ATOM 1746 C C . GLY B 1 18 ? 27.566 -5.014 31.128 1.00 53.53 -4 GLY B C 1
ATOM 1747 O O . GLY B 1 18 ? 26.929 -6.067 31.138 1.00 49.87 -4 GLY B O 1
ATOM 1748 N N . SER B 1 19 ? 28.208 -4.564 30.052 1.00 53.61 -3 SER B N 1
ATOM 1749 C CA . SER B 1 19 ? 28.209 -5.310 28.796 1.00 55.27 -3 SER B CA 1
ATOM 1750 C C . SER B 1 19 ? 29.089 -6.545 28.926 1.00 50.47 -3 SER B C 1
ATOM 1751 O O . SER B 1 19 ? 28.911 -7.524 28.203 1.00 48.53 -3 SER B O 1
ATOM 1754 N N . HIS B 1 20 ? 30.044 -6.485 29.849 1.00 45.79 -2 HIS B N 1
ATOM 1755 C CA . HIS B 1 20 ? 30.941 -7.608 30.108 1.00 43.10 -2 HIS B CA 1
ATOM 1756 C C . HIS B 1 20 ? 31.669 -8.099 28.858 1.00 41.37 -2 HIS B C 1
ATOM 1757 O O . HIS B 1 20 ? 31.668 -9.293 28.556 1.00 39.65 -2 HIS B O 1
ATOM 1764 N N . MET B 1 21 ? 32.298 -7.178 28.137 1.00 40.30 -1 MET B N 1
ATOM 1765 C CA . MET B 1 21 ? 33.022 -7.547 26.931 1.00 39.83 -1 MET B CA 1
ATOM 1766 C C . MET B 1 21 ? 34.164 -8.510 27.226 1.00 38.57 -1 MET B C 1
ATOM 1767 O O . MET B 1 21 ? 34.562 -9.285 26.355 1.00 37.85 -1 MET B O 1
ATOM 1772 N N . ASP B 1 22 ? 34.692 -8.470 28.450 1.00 34.23 558 ASP B N 1
ATOM 1773 C CA . ASP B 1 22 ? 35.778 -9.374 28.800 1.00 32.70 558 ASP B CA 1
ATOM 1774 C C . ASP B 1 22 ? 35.292 -10.821 28.873 1.00 31.31 558 ASP B C 1
ATOM 1775 O O . ASP B 1 22 ? 35.964 -11.732 28.382 1.00 28.01 558 ASP B O 1
ATOM 1780 N N . ARG B 1 23 ? 34.129 -11.037 29.481 1.00 30.62 559 ARG B N 1
ATOM 1781 C CA . ARG B 1 23 ? 33.581 -12.384 29.588 1.00 31.72 559 ARG B CA 1
ATOM 1782 C C . ARG B 1 23 ? 33.127 -12.859 28.216 1.00 31.95 559 ARG B C 1
ATOM 1783 O O . ARG B 1 23 ? 33.325 -14.017 27.854 1.00 31.22 559 ARG B O 1
ATOM 1791 N N . LYS B 1 24 ? 32.519 -11.957 27.452 1.00 34.48 560 LYS B N 1
ATOM 1792 C CA . LYS B 1 24 ? 32.061 -12.297 26.110 1.00 35.76 560 LYS B CA 1
ATOM 1793 C C . LYS B 1 24 ? 33.260 -12.674 25.248 1.00 33.54 560 LYS B C 1
ATOM 1794 O O . LYS B 1 24 ? 33.220 -13.662 24.509 1.00 33.06 560 LYS B O 1
ATOM 1800 N N . THR B 1 25 ? 34.326 -11.883 25.349 1.00 28.61 561 THR B N 1
ATOM 1801 C CA . THR B 1 25 ? 35.541 -12.143 24.586 1.00 25.63 561 THR B CA 1
ATOM 1802 C C . THR B 1 25 ? 36.108 -13.510 24.961 1.00 24.46 561 THR B C 1
ATOM 1803 O O . THR B 1 25 ? 36.406 -14.322 24.087 1.00 21.78 561 THR B O 1
ATOM 1807 N N . GLU B 1 26 ? 36.251 -13.771 26.258 1.00 24.46 562 GLU B N 1
ATOM 1808 C CA . GLU B 1 26 ? 36.797 -15.055 26.695 1.00 24.72 562 GLU B CA 1
ATOM 1809 C C . GLU B 1 26 ? 35.927 -16.219 26.228 1.00 24.60 562 GLU B C 1
ATOM 1810 O O . GLU B 1 26 ? 36.437 -17.264 25.822 1.00 25.56 562 GLU B O 1
ATOM 1816 N N . PHE B 1 27 ? 34.614 -16.035 26.278 1.00 25.21 563 PHE B N 1
ATOM 1817 C CA . PHE B 1 27 ? 33.697 -17.090 25.865 1.00 27.88 563 PHE B CA 1
ATOM 1818 C C . PHE B 1 27 ? 33.887 -17.481 24.401 1.00 27.07 563 PHE B C 1
ATOM 1819 O O . PHE B 1 27 ? 34.049 -18.663 24.091 1.00 26.56 563 PHE B O 1
ATOM 1827 N N . ILE B 1 28 ? 33.878 -16.498 23.500 1.00 25.14 564 ILE B N 1
ATOM 1828 C CA . ILE B 1 28 ? 34.035 -16.808 22.084 1.00 24.19 564 ILE B CA 1
ATOM 1829 C C . ILE B 1 28 ? 35.422 -17.336 21.742 1.00 24.62 564 ILE B C 1
ATOM 1830 O O . ILE B 1 28 ? 35.574 -18.118 20.797 1.00 23.33 564 ILE B O 1
ATOM 1835 N N . GLU B 1 29 ? 36.434 -16.922 22.502 1.00 22.50 565 GLU B N 1
ATOM 1836 C CA . GLU B 1 29 ? 37.785 -17.418 22.265 1.00 22.66 565 GLU B CA 1
ATOM 1837 C C . GLU B 1 29 ? 37.793 -18.902 22.629 1.00 23.67 565 GLU B C 1
ATOM 1838 O O . GLU B 1 29 ? 38.372 -19.727 21.913 1.00 24.70 565 GLU B O 1
ATOM 1844 N N . CYS B 1 30 ? 37.132 -19.238 23.735 1.00 25.19 566 CYS B N 1
ATOM 1845 C CA . CYS B 1 30 ? 37.051 -20.626 24.196 1.00 27.16 566 CYS B CA 1
ATOM 1846 C C . CYS B 1 30 ? 36.213 -21.505 23.269 1.00 26.93 566 CYS B C 1
ATOM 1847 O O . CYS B 1 30 ? 36.593 -22.640 22.981 1.00 26.76 566 CYS B O 1
ATOM 1850 N N . THR B 1 31 ? 35.073 -20.988 22.815 1.00 26.72 567 THR B N 1
ATOM 1851 C CA . THR B 1 31 ? 34.205 -21.753 21.924 1.00 28.69 567 THR B CA 1
ATOM 1852 C C . THR B 1 31 ? 34.847 -21.940 20.551 1.00 28.12 567 THR B C 1
ATOM 1853 O O . THR B 1 31 ? 34.607 -22.945 19.875 1.00 26.13 567 THR B O 1
ATOM 1857 N N . ASN B 1 32 ? 35.663 -20.976 20.134 1.00 28.54 568 ASN B N 1
ATOM 1858 C CA . ASN B 1 32 ? 36.346 -21.079 18.847 1.00 29.74 568 ASN B CA 1
ATOM 1859 C C . ASN B 1 32 ? 37.283 -22.286 18.926 1.00 30.79 568 ASN B C 1
ATOM 1860 O O . ASN B 1 32 ? 37.409 -23.063 17.979 1.00 31.33 568 ASN B O 1
ATOM 1865 N N . ALA B 1 33 ? 37.932 -22.434 20.075 1.00 28.54 569 ALA B N 1
ATOM 1866 C CA . ALA B 1 33 ? 38.852 -23.540 20.307 1.00 28.64 569 ALA B CA 1
ATOM 1867 C C . ALA B 1 33 ? 38.091 -24.864 20.387 1.00 29.37 569 ALA B C 1
ATOM 1868 O O . ALA B 1 33 ? 38.497 -25.857 19.780 1.00 30.23 569 ALA B O 1
ATOM 1870 N N . PHE B 1 34 ? 36.990 -24.874 21.134 1.00 30.21 570 PHE B N 1
ATOM 1871 C CA . PHE B 1 34 ? 36.182 -26.080 21.279 1.00 31.45 570 PHE B CA 1
ATOM 1872 C C . PHE B 1 34 ? 35.620 -26.552 19.942 1.00 32.70 570 PHE B C 1
ATOM 1873 O O . PHE B 1 34 ? 35.661 -27.741 19.632 1.00 33.43 570 PHE B O 1
ATOM 1881 N N . ASN B 1 35 ? 35.087 -25.624 19.154 1.00 33.47 571 ASN B N 1
ATOM 1882 C CA . ASN B 1 35 ? 34.522 -25.993 17.865 1.00 36.17 571 ASN B CA 1
ATOM 1883 C C . ASN B 1 35 ? 35.552 -26.670 16.967 1.00 37.89 571 ASN B C 1
ATOM 1884 O O . ASN B 1 35 ? 35.207 -27.536 16.162 1.00 37.81 571 ASN B O 1
ATOM 1889 N N . GLU B 1 36 ? 36.816 -26.285 17.115 1.00 40.95 572 GLU B N 1
ATOM 1890 C CA . GLU B 1 36 ? 37.882 -26.871 16.314 1.00 45.00 572 GLU B CA 1
ATOM 1891 C C . GLU B 1 36 ? 38.340 -28.195 16.927 1.00 42.61 572 GLU B C 1
ATOM 1892 O O . GLU B 1 36 ? 38.384 -29.219 16.248 1.00 43.12 572 GLU B O 1
ATOM 1898 N N . LYS B 1 37 ? 38.680 -28.164 18.213 1.00 41.06 573 LYS B N 1
ATOM 1899 C CA . LYS B 1 37 ? 39.132 -29.361 18.920 1.00 43.01 573 LYS B CA 1
ATOM 1900 C C . LYS B 1 37 ? 38.707 -29.337 20.386 1.00 37.87 573 LYS B C 1
ATOM 1901 O O . LYS B 1 37 ? 39.322 -28.656 21.211 1.00 33.49 573 LYS B O 1
ATOM 1907 N N . PRO B 1 38 ? 37.646 -30.086 20.729 1.00 35.93 574 PRO B N 1
ATOM 1908 C CA . PRO B 1 38 ? 37.143 -30.147 22.105 1.00 37.02 574 PRO B CA 1
ATOM 1909 C C . PRO B 1 38 ? 38.225 -30.432 23.144 1.00 38.94 574 PRO B C 1
ATOM 1910 O O . PRO B 1 38 ? 38.185 -29.906 24.254 1.00 39.63 574 PRO B O 1
ATOM 1914 N N . LYS B 1 39 ? 39.191 -31.268 22.778 1.00 40.98 575 LYS B N 1
ATOM 1915 C CA . LYS B 1 39 ? 40.276 -31.625 23.686 1.00 48.28 575 LYS B CA 1
ATOM 1916 C C . LYS B 1 39 ? 40.998 -30.374 24.183 1.00 47.72 575 LYS B C 1
ATOM 1917 O O . LYS B 1 39 ? 41.520 -30.343 25.299 1.00 43.92 575 LYS B O 1
ATOM 1923 N N . LYS B 1 40 ? 41.014 -29.342 23.344 1.00 46.86 576 LYS B N 1
ATOM 1924 C CA . LYS B 1 40 ? 41.649 -28.071 23.678 1.00 48.52 576 LYS B CA 1
ATOM 1925 C C . LYS B 1 40 ? 40.628 -27.123 24.297 1.00 45.55 576 LYS B C 1
ATOM 1926 O O . LYS B 1 40 ? 40.884 -26.499 25.327 1.00 48.13 576 LYS B O 1
ATOM 1932 N N . GLY B 1 41 ? 39.465 -27.030 23.659 1.00 42.29 577 GLY B N 1
ATOM 1933 C CA . GLY B 1 41 ? 38.418 -26.144 24.131 1.00 34.27 577 GLY B CA 1
ATOM 1934 C C . GLY B 1 41 ? 37.893 -26.375 25.536 1.00 32.57 577 GLY B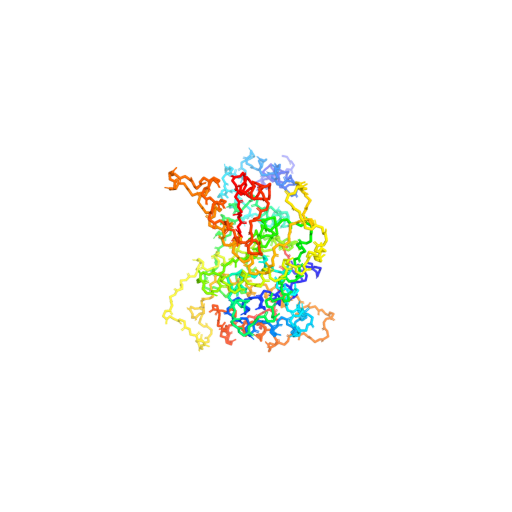 C 1
ATOM 1935 O O . GLY B 1 41 ? 37.751 -25.427 26.306 1.00 29.36 577 GLY B O 1
ATOM 1936 N N . ILE B 1 42 ? 37.599 -27.625 25.875 1.00 35.21 578 ILE B N 1
ATOM 1937 C CA . ILE B 1 42 ? 37.070 -27.952 27.194 1.00 37.00 578 ILE B CA 1
ATOM 1938 C C . ILE B 1 42 ? 37.921 -27.413 28.349 1.00 38.46 578 ILE B C 1
ATOM 1939 O O . ILE B 1 42 ? 37.406 -26.720 29.225 1.00 37.34 578 ILE B O 1
ATOM 1944 N N . PRO B 1 43 ? 39.229 -27.724 28.373 1.00 39.88 579 PRO B N 1
ATOM 1945 C CA . PRO B 1 43 ? 40.055 -27.208 29.473 1.00 41.91 579 PRO B CA 1
ATOM 1946 C C . PRO B 1 43 ? 40.081 -25.677 29.534 1.00 42.75 579 PRO B C 1
ATOM 1947 O O . PRO B 1 43 ? 40.126 -25.093 30.618 1.00 44.46 579 PRO B O 1
ATOM 1951 N N . MET B 1 44 ? 40.046 -25.027 28.374 1.00 42.72 580 MET B N 1
ATOM 1952 C CA . MET B 1 44 ? 40.033 -23.569 28.338 1.00 41.36 580 MET B CA 1
ATOM 1953 C C . MET B 1 44 ? 38.748 -23.078 28.990 1.00 38.59 580 MET B C 1
ATOM 1954 O O . MET B 1 44 ? 38.759 -22.128 29.776 1.00 37.09 580 MET B O 1
ATOM 1959 N N . LEU B 1 45 ? 37.639 -23.729 28.657 1.00 32.86 581 LEU B N 1
ATOM 1960 C CA . LEU B 1 45 ? 36.348 -23.356 29.218 1.00 32.82 581 LEU B CA 1
ATOM 1961 C C . LEU B 1 45 ? 36.361 -23.499 30.741 1.00 32.59 581 LEU B C 1
ATOM 1962 O O . LEU B 1 45 ? 35.764 -22.695 31.458 1.00 32.63 581 LEU B O 1
ATOM 1967 N N . ILE B 1 46 ? 37.044 -24.527 31.230 1.00 35.90 582 ILE B N 1
ATOM 1968 C CA . ILE B 1 46 ? 37.126 -24.761 32.666 1.00 39.56 582 ILE B CA 1
ATOM 1969 C C . ILE B 1 46 ? 37.942 -23.648 33.317 1.00 41.37 582 ILE B C 1
ATOM 1970 O O . ILE B 1 46 ? 37.503 -23.021 34.281 1.00 41.98 582 ILE B O 1
ATOM 1975 N N . GLU B 1 47 ? 39.125 -23.401 32.766 1.00 45.32 583 GLU B N 1
ATOM 1976 C CA . GLU B 1 47 ? 40.026 -22.372 33.273 1.00 49.05 583 GLU B CA 1
ATOM 1977 C C . GLU B 1 47 ? 39.341 -21.006 33.383 1.00 45.12 583 GLU B C 1
ATOM 1978 O O . GLU B 1 47 ? 39.579 -20.263 34.335 1.00 44.50 583 GLU B O 1
ATOM 1984 N N . LYS B 1 48 ? 38.478 -20.684 32.423 1.00 38.77 584 LYS B N 1
ATOM 1985 C CA . LYS B 1 48 ? 37.778 -19.403 32.433 1.00 36.67 584 LYS B CA 1
ATOM 1986 C C . LYS B 1 48 ? 36.509 -19.440 33.274 1.00 34.84 584 LYS B C 1
ATOM 1987 O O . LYS B 1 48 ? 35.763 -18.460 33.333 1.00 34.48 584 LYS B O 1
ATOM 1993 N N . GLY B 1 49 ? 36.259 -20.579 33.911 1.00 40.06 585 GLY B N 1
ATOM 1994 C CA . GLY B 1 49 ? 35.088 -20.706 34.760 1.00 42.42 585 GLY B CA 1
ATOM 1995 C C . GLY B 1 49 ? 33.757 -20.837 34.050 1.00 43.83 585 GLY B C 1
ATOM 1996 O O . GLY B 1 49 ? 32.709 -20.538 34.628 1.00 43.95 585 GLY B O 1
ATOM 1997 N N . PHE B 1 50 ? 33.782 -21.270 32.793 1.00 41.12 586 PHE B N 1
ATOM 1998 C CA . PHE B 1 50 ? 32.542 -21.449 32.050 1.00 39.63 586 PHE B CA 1
ATOM 1999 C C . PHE B 1 50 ? 32.008 -22.849 32.343 1.00 39.82 586 PHE B C 1
ATOM 2000 O O . PHE B 1 50 ? 30.808 -23.102 32.250 1.00 39.72 586 PHE B O 1
ATOM 2008 N N . ILE B 1 51 ? 32.922 -23.745 32.698 1.00 40.61 587 ILE B N 1
ATOM 2009 C CA . ILE B 1 51 ? 32.587 -25.116 33.055 1.00 41.61 587 ILE B CA 1
ATOM 2010 C C . ILE B 1 51 ? 33.082 -25.329 34.483 1.00 46.64 587 ILE B C 1
ATOM 2011 O O . ILE B 1 51 ? 34.275 -25.191 34.753 1.00 48.03 587 ILE B O 1
ATOM 2016 N N . ALA B 1 52 ? 32.159 -25.664 35.382 1.00 50.23 588 ALA B N 1
ATOM 2017 C CA . ALA B 1 52 ? 32.463 -25.887 36.795 1.00 51.96 588 ALA B CA 1
ATOM 2018 C C . ALA B 1 52 ? 33.767 -26.643 37.058 1.00 50.73 588 ALA B C 1
ATOM 2019 O O . ALA B 1 52 ? 34.621 -26.171 37.809 1.00 52.72 588 ALA B O 1
ATOM 2021 N N . SER B 1 53 ? 33.915 -27.815 36.450 1.00 47.56 589 SER B N 1
ATOM 2022 C CA . SER B 1 53 ? 35.120 -28.620 36.631 1.00 45.88 589 SER B CA 1
ATOM 2023 C C . SER B 1 53 ? 35.303 -29.554 35.446 1.00 43.41 589 SER B C 1
ATOM 2024 O O . SER B 1 53 ? 34.630 -29.409 34.425 1.00 41.79 589 SER B O 1
ATOM 2027 N N . ASP B 1 54 ? 36.202 -30.521 35.586 1.00 42.39 590 ASP B N 1
ATOM 2028 C CA . ASP B 1 54 ? 36.460 -31.474 34.511 1.00 45.59 590 ASP B CA 1
ATOM 2029 C C . ASP B 1 54 ? 35.652 -32.767 34.649 1.00 42.55 590 ASP B C 1
ATOM 2030 O O . ASP B 1 54 ? 35.969 -33.771 34.009 1.00 39.77 590 ASP B O 1
ATOM 2035 N N . SER B 1 55 ? 34.616 -32.751 35.481 1.00 43.36 591 SER B N 1
ATOM 2036 C CA . SER B 1 55 ? 33.789 -33.943 35.664 1.00 43.73 591 SER B CA 1
ATOM 2037 C C . SER B 1 55 ? 32.794 -34.042 34.514 1.00 44.65 591 SER B C 1
ATOM 2038 O O . SER B 1 55 ? 32.342 -33.023 33.985 1.00 43.52 591 SER B O 1
ATOM 2041 N N . ASP B 1 56 ? 32.449 -35.266 34.128 1.00 43.92 592 ASP B N 1
ATOM 2042 C CA . ASP B 1 56 ? 31.505 -35.456 33.037 1.00 43.46 592 ASP B CA 1
ATOM 2043 C C . ASP B 1 56 ? 30.209 -34.714 33.321 1.00 43.22 592 ASP B C 1
ATOM 2044 O O . ASP B 1 56 ? 29.577 -34.181 32.409 1.00 41.69 592 ASP B O 1
ATOM 2049 N N . LYS B 1 57 ? 29.823 -34.667 34.592 1.00 44.54 593 LYS B N 1
ATOM 2050 C CA . LYS B 1 57 ? 28.597 -33.985 34.985 1.00 46.91 593 LYS B CA 1
ATOM 2051 C C . LYS B 1 57 ? 28.636 -32.503 34.631 1.00 44.59 593 LYS B C 1
ATOM 2052 O O . LYS B 1 57 ? 27.683 -31.961 34.066 1.00 42.90 593 LYS B O 1
ATOM 2058 N N . ASP B 1 58 ? 29.740 -31.847 34.971 1.00 42.97 594 ASP B N 1
ATOM 2059 C CA . ASP B 1 58 ? 29.884 -30.423 34.697 1.00 42.95 594 ASP B CA 1
ATOM 2060 C C . ASP B 1 58 ? 30.035 -30.117 33.212 1.00 39.11 594 ASP B C 1
ATOM 2061 O O . ASP B 1 58 ? 29.408 -29.194 32.698 1.00 37.61 594 ASP B O 1
ATOM 2066 N N . ILE B 1 59 ? 30.865 -30.895 32.527 1.00 37.25 595 ILE B N 1
ATOM 2067 C CA . ILE B 1 59 ? 31.070 -30.706 31.097 1.00 36.69 595 ILE B CA 1
ATOM 2068 C C . ILE B 1 59 ? 29.756 -30.947 30.357 1.00 37.15 595 ILE B C 1
ATOM 2069 O O . ILE B 1 59 ? 29.393 -30.194 29.456 1.00 38.51 595 ILE B O 1
ATOM 2074 N N . ALA B 1 60 ? 29.040 -31.993 30.756 1.00 36.52 596 ALA B N 1
ATOM 2075 C CA . ALA B 1 60 ? 27.768 -32.338 30.128 1.00 36.02 596 ALA B CA 1
ATOM 2076 C C . ALA B 1 60 ? 26.760 -31.217 30.305 1.00 36.53 596 ALA B C 1
ATOM 2077 O O . ALA B 1 60 ? 26.063 -30.835 29.361 1.00 36.52 596 ALA B O 1
ATOM 2079 N N . GLU B 1 61 ? 26.684 -30.694 31.525 1.00 37.07 597 GLU B N 1
ATOM 2080 C CA . GLU B 1 61 ? 25.758 -29.615 31.835 1.00 39.45 597 GLU B CA 1
ATOM 2081 C C . GLU B 1 61 ? 26.045 -28.411 30.945 1.00 35.39 597 GLU B C 1
ATOM 2082 O O . GLU B 1 61 ? 25.126 -27.750 30.457 1.00 34.36 597 GLU B O 1
ATOM 2088 N N . PHE B 1 62 ? 27.326 -28.131 30.733 1.00 34.59 598 PHE B N 1
ATOM 2089 C CA . PHE B 1 62 ? 27.720 -27.001 29.901 1.00 34.94 598 PHE B CA 1
ATOM 2090 C C . PHE B 1 62 ? 27.302 -27.221 28.454 1.00 34.40 598 PHE B C 1
ATOM 2091 O O . PHE B 1 62 ? 26.721 -26.334 27.824 1.00 33.54 598 PHE B O 1
ATOM 2099 N N . LEU B 1 63 ? 27.608 -28.402 27.926 1.00 33.60 599 LEU B N 1
ATOM 2100 C CA . LEU B 1 63 ? 27.249 -28.725 26.550 1.00 36.00 599 LEU B CA 1
ATOM 2101 C C . LEU B 1 63 ? 25.743 -28.635 26.368 1.00 36.47 599 LEU B C 1
ATOM 2102 O O . LEU B 1 63 ? 25.253 -28.088 25.381 1.00 35.41 599 LEU B O 1
ATOM 2107 N N . PHE B 1 64 ? 25.015 -29.170 27.339 1.00 40.18 600 PHE B N 1
ATOM 2108 C CA . PHE B 1 64 ? 23.562 -29.173 27.308 1.00 43.63 600 PHE B CA 1
ATOM 2109 C C . PHE B 1 64 ? 22.978 -27.760 27.327 1.00 45.48 600 PHE B C 1
ATOM 2110 O O . PHE B 1 64 ? 21.952 -27.498 26.697 1.00 44.68 600 PHE B O 1
ATOM 2118 N N . ASN B 1 65 ? 23.638 -26.847 28.034 1.00 46.23 601 ASN B N 1
ATOM 2119 C CA . ASN B 1 65 ? 23.155 -25.473 28.131 1.00 46.05 601 ASN B CA 1
ATOM 2120 C C . ASN B 1 65 ? 23.600 -24.528 27.015 1.00 45.45 601 ASN B C 1
ATOM 2121 O O . ASN B 1 65 ? 23.008 -23.462 26.834 1.00 46.89 601 ASN B O 1
ATOM 2126 N N . ASN B 1 66 ? 24.629 -24.902 26.262 1.00 43.14 602 ASN B N 1
ATOM 2127 C CA . ASN B 1 66 ? 25.104 -24.031 25.191 1.00 41.49 602 ASN B CA 1
ATOM 2128 C C . ASN B 1 66 ? 25.029 -24.655 23.806 1.00 39.59 602 ASN B C 1
ATOM 2129 O O . ASN B 1 66 ? 25.871 -24.382 22.947 1.00 37.03 602 ASN B O 1
ATOM 2134 N N . ASN B 1 67 ? 24.009 -25.479 23.590 1.00 38.94 603 ASN B N 1
ATOM 2135 C CA . ASN B 1 67 ? 23.819 -26.141 22.305 1.00 42.39 603 ASN B CA 1
ATOM 2136 C C . ASN B 1 67 ? 23.683 -25.119 21.175 1.00 42.85 603 ASN B C 1
ATOM 2137 O O . ASN B 1 67 ? 24.003 -25.406 20.022 1.00 40.29 603 ASN B O 1
ATOM 2142 N N . ASN B 1 68 ? 23.213 -23.921 21.511 1.00 47.43 604 ASN B N 1
ATOM 2143 C CA . ASN B 1 68 ? 23.036 -22.871 20.515 1.00 52.13 604 ASN B CA 1
ATOM 2144 C C . ASN B 1 68 ? 24.176 -21.859 20.492 1.00 52.79 604 ASN B C 1
ATOM 2145 O O . ASN B 1 68 ? 24.070 -20.820 19.840 1.00 53.38 604 ASN B O 1
ATOM 2150 N N . ARG B 1 69 ? 25.264 -22.158 21.194 1.00 51.14 605 ARG B N 1
ATOM 2151 C CA . ARG B 1 69 ? 26.400 -21.242 21.229 1.00 49.12 605 ARG B CA 1
ATOM 2152 C C . ARG B 1 69 ? 27.681 -21.885 20.704 1.00 45.64 605 ARG B C 1
ATOM 2153 O O . ARG B 1 69 ? 28.711 -21.224 20.574 1.00 46.98 605 ARG B O 1
ATOM 2161 N N . MET B 1 70 ? 27.612 -23.177 20.402 1.00 40.18 606 MET B N 1
ATOM 2162 C CA . MET B 1 70 ? 28.763 -23.899 19.880 1.00 38.58 606 MET B CA 1
ATOM 2163 C C . MET B 1 70 ? 28.373 -24.731 18.663 1.00 36.37 606 MET B C 1
ATOM 2164 O O . MET B 1 70 ? 27.189 -24.892 18.370 1.00 35.49 606 MET B O 1
ATOM 2169 N N . ASN B 1 71 ? 29.372 -25.251 17.958 1.00 36.71 607 ASN B N 1
ATOM 2170 C CA . ASN B 1 71 ? 29.138 -26.059 16.764 1.00 38.67 607 ASN B CA 1
ATOM 2171 C C . ASN B 1 71 ? 28.483 -27.382 17.151 1.00 38.52 607 ASN B C 1
ATOM 2172 O O . ASN B 1 71 ? 29.100 -28.223 17.803 1.00 37.66 607 ASN B O 1
ATOM 2177 N N . LYS B 1 72 ? 27.230 -27.559 16.748 1.00 39.97 608 LYS B N 1
ATOM 2178 C CA . LYS B 1 72 ? 26.491 -28.776 17.068 1.00 41.23 608 LYS B CA 1
ATOM 2179 C C . LYS B 1 72 ? 27.115 -30.030 16.466 1.00 40.97 608 LYS B C 1
ATOM 2180 O O . LYS B 1 72 ? 27.019 -31.114 17.044 1.00 38.61 608 LYS B O 1
ATOM 2186 N N . LYS B 1 73 ? 27.745 -29.891 15.305 1.00 40.92 609 LYS B N 1
ATOM 2187 C CA . LYS B 1 73 ? 28.377 -31.042 14.677 1.00 42.06 609 LYS B CA 1
ATOM 2188 C C . LYS B 1 73 ? 29.554 -31.482 15.538 1.00 40.46 609 LYS B C 1
ATOM 2189 O O . LYS B 1 73 ? 29.811 -32.677 15.695 1.00 40.92 609 LYS B O 1
ATOM 2195 N N . THR B 1 74 ? 30.267 -30.509 16.096 1.00 35.92 610 THR B N 1
ATOM 2196 C CA . THR B 1 74 ? 31.409 -30.804 16.948 1.00 32.87 610 THR B CA 1
ATOM 2197 C C . THR B 1 74 ? 30.928 -31.506 18.214 1.00 30.46 610 THR B C 1
ATOM 2198 O O . THR B 1 74 ? 31.495 -32.516 18.627 1.00 29.20 610 THR B O 1
ATOM 2202 N N . ILE B 1 75 ? 29.877 -30.970 18.824 1.00 31.59 611 ILE B N 1
ATOM 2203 C CA . ILE B 1 75 ? 29.319 -31.564 20.034 1.00 32.67 611 ILE B CA 1
ATOM 2204 C C . ILE B 1 75 ? 28.928 -33.018 19.757 1.00 33.05 611 ILE B C 1
ATOM 2205 O O . ILE B 1 75 ? 29.252 -33.919 20.531 1.00 32.04 611 ILE B O 1
ATOM 2210 N N . GLY B 1 76 ? 28.241 -33.241 18.641 1.00 31.90 612 GLY B N 1
ATOM 2211 C CA . GLY B 1 76 ? 27.827 -34.587 18.283 1.00 31.75 612 GLY B CA 1
ATOM 2212 C C . GLY B 1 76 ? 28.990 -35.555 18.124 1.00 32.39 612 GLY B C 1
ATOM 2213 O O . GLY B 1 76 ? 28.913 -36.702 18.561 1.00 31.60 612 GLY B O 1
ATOM 2214 N N . LEU B 1 77 ? 30.073 -35.099 17.501 1.00 34.08 613 LEU B N 1
ATOM 2215 C CA . LEU B 1 77 ? 31.242 -35.950 17.295 1.00 35.28 613 LEU B CA 1
ATOM 2216 C C . LEU B 1 77 ? 31.969 -36.251 18.602 1.00 35.22 613 LEU B C 1
ATOM 2217 O O . LEU B 1 77 ? 32.601 -37.301 18.749 1.00 34.93 613 LEU B O 1
ATOM 2222 N N . LEU B 1 78 ? 31.882 -35.324 19.552 1.00 33.52 614 LEU B N 1
ATOM 2223 C CA . LEU B 1 78 ? 32.519 -35.518 20.845 1.00 33.07 614 LEU B CA 1
ATOM 2224 C C . LEU B 1 78 ? 31.766 -36.571 21.643 1.00 32.10 614 LEU B C 1
ATOM 2225 O O . LEU B 1 78 ? 32.368 -37.463 22.233 1.00 32.73 614 LEU B O 1
ATOM 2230 N N . LEU B 1 79 ? 30.443 -36.461 21.651 1.00 32.27 615 LEU B N 1
ATOM 2231 C CA . LEU B 1 79 ? 29.603 -37.383 22.401 1.00 33.31 615 LEU B CA 1
ATOM 2232 C C . LEU B 1 79 ? 29.508 -38.798 21.835 1.00 34.71 615 LEU B C 1
ATOM 2233 O O . LEU B 1 79 ? 29.289 -39.750 22.585 1.00 34.15 615 LEU B O 1
ATOM 2238 N N . CYS B 1 80 ? 29.677 -38.949 20.524 1.00 35.95 616 CYS B N 1
ATOM 2239 C CA . CYS B 1 80 ? 29.583 -40.275 19.926 1.00 37.78 616 CYS B CA 1
ATOM 2240 C C . CYS B 1 80 ? 30.919 -41.014 19.864 1.00 38.55 616 CYS B C 1
ATOM 2241 O O . CYS B 1 80 ? 30.998 -42.117 19.322 1.00 38.51 616 CYS B O 1
ATOM 2244 N N . HIS B 1 81 ? 31.968 -40.416 20.421 1.00 38.74 617 HIS B N 1
ATOM 2245 C CA . HIS B 1 81 ? 33.277 -41.058 20.417 1.00 41.23 617 HIS B CA 1
ATOM 2246 C C . HIS B 1 81 ? 33.228 -42.240 21.390 1.00 39.36 617 HIS B C 1
ATOM 2247 O O . HIS B 1 81 ? 32.794 -42.095 22.531 1.00 37.98 617 HIS B O 1
ATOM 2254 N N . PRO B 1 82 ? 33.677 -43.426 20.949 1.00 39.91 618 PRO B N 1
ATOM 2255 C CA . PRO B 1 82 ? 33.684 -44.650 21.761 1.00 42.04 618 PRO B CA 1
ATOM 2256 C C . PRO B 1 82 ? 34.136 -44.513 23.214 1.00 43.91 618 PRO B C 1
ATOM 2257 O O . PRO B 1 82 ? 33.510 -45.066 24.118 1.00 45.05 618 PRO B O 1
ATOM 2261 N N . ASP B 1 83 ? 35.216 -43.775 23.442 1.00 45.56 619 ASP B N 1
ATOM 2262 C CA . ASP B 1 83 ? 35.739 -43.597 24.793 1.00 47.66 619 ASP B CA 1
ATOM 2263 C C . ASP B 1 83 ? 35.049 -42.480 25.569 1.00 43.48 619 ASP B C 1
ATOM 2264 O O . ASP B 1 83 ? 35.478 -42.122 26.666 1.00 40.74 619 ASP B O 1
ATOM 2269 N N . LYS B 1 84 ? 33.980 -41.930 25.003 1.00 40.10 620 LYS B N 1
ATOM 2270 C CA . LYS B 1 84 ? 33.253 -40.852 25.659 1.00 38.44 620 LYS B CA 1
ATOM 2271 C C . LYS B 1 84 ? 31.852 -41.275 26.086 1.00 37.05 620 LYS B C 1
ATOM 2272 O O . LYS B 1 84 ? 30.987 -40.429 26.303 1.00 34.36 620 LYS B O 1
ATOM 2278 N N . VAL B 1 85 ? 31.631 -42.578 26.220 1.00 38.75 621 VAL B N 1
ATOM 2279 C CA . VAL B 1 85 ? 30.313 -43.075 26.603 1.00 39.89 621 VAL B CA 1
ATOM 2280 C C . VAL B 1 85 ? 29.827 -42.504 27.933 1.00 38.12 621 VAL B C 1
ATOM 2281 O O . VAL B 1 85 ? 28.646 -42.187 28.079 1.00 37.91 621 VAL B O 1
ATOM 2285 N N . SER B 1 86 ? 30.731 -42.365 28.900 1.00 36.74 622 SER B N 1
ATOM 2286 C CA . SER B 1 86 ? 30.360 -41.823 30.206 1.00 37.37 622 SER B CA 1
ATOM 2287 C C . SER B 1 86 ? 29.820 -40.409 30.068 1.00 33.79 622 SER B C 1
ATOM 2288 O O . SER B 1 86 ? 28.813 -40.049 30.681 1.00 31.21 622 SER B O 1
ATOM 2291 N N . LEU B 1 87 ? 30.501 -39.602 29.265 1.00 33.70 623 LEU B N 1
ATOM 2292 C CA . LEU B 1 87 ? 30.078 -38.227 29.051 1.00 33.22 623 LEU B CA 1
ATOM 2293 C C . LEU B 1 87 ? 28.724 -38.217 28.345 1.00 32.35 623 LEU B C 1
ATOM 2294 O O . LEU B 1 87 ? 27.824 -37.452 28.706 1.00 31.51 623 LEU B O 1
ATOM 2299 N N . LEU B 1 88 ? 28.584 -39.072 27.337 1.00 31.67 624 LEU B N 1
ATOM 2300 C CA . LEU B 1 88 ? 27.337 -39.162 26.580 1.00 31.33 624 LEU B CA 1
ATOM 2301 C C . LEU B 1 88 ? 26.164 -39.471 27.504 1.00 31.27 624 LEU B C 1
ATOM 2302 O O . LEU B 1 88 ? 25.113 -38.828 27.430 1.00 31.31 624 LEU B O 1
ATOM 2307 N N . ASN B 1 89 ? 26.348 -40.452 28.381 1.00 30.97 625 ASN B N 1
ATOM 2308 C CA . ASN B 1 89 ? 25.292 -40.828 29.309 1.00 33.37 625 ASN B CA 1
ATOM 2309 C C . ASN B 1 89 ? 24.935 -39.682 30.244 1.00 33.93 625 ASN B C 1
ATOM 2310 O O . ASN B 1 89 ? 23.761 -39.466 30.550 1.00 32.23 625 ASN B O 1
ATOM 2315 N N . GLU B 1 90 ? 25.943 -38.942 30.697 1.00 37.00 626 GLU B N 1
ATOM 2316 C CA . GLU B 1 90 ? 25.693 -37.810 31.581 1.00 38.88 626 GLU B CA 1
ATOM 2317 C C . GLU B 1 90 ? 24.864 -36.782 30.822 1.00 36.13 626 GLU B C 1
ATOM 2318 O O . GLU B 1 90 ? 23.919 -36.203 31.358 1.00 35.34 626 GLU B O 1
ATOM 2324 N N . TYR B 1 91 ? 25.221 -36.569 29.560 1.00 34.14 627 TYR B N 1
ATOM 2325 C CA . TYR B 1 91 ? 24.513 -35.614 28.717 1.00 33.35 627 TYR B CA 1
ATOM 2326 C C . TYR B 1 91 ? 23.043 -36.003 28.537 1.00 33.56 627 TYR B C 1
ATOM 2327 O O . TYR B 1 91 ? 22.139 -35.214 28.816 1.00 31.34 627 TYR B O 1
ATOM 2336 N N . ILE B 1 92 ? 22.807 -37.227 28.072 1.00 37.52 628 ILE B N 1
ATOM 2337 C CA . ILE B 1 92 ? 21.444 -37.704 27.843 1.00 38.76 628 ILE B CA 1
ATOM 2338 C C . ILE B 1 92 ? 20.591 -37.682 29.108 1.00 40.12 628 ILE B C 1
ATOM 2339 O O . ILE B 1 92 ? 19.379 -37.466 29.042 1.00 41.05 628 ILE B O 1
ATOM 2344 N N . ARG B 1 93 ? 21.222 -37.894 30.258 1.00 41.04 629 ARG B N 1
ATOM 2345 C CA . ARG B 1 93 ? 20.507 -37.899 31.531 1.00 44.05 629 ARG B CA 1
ATOM 2346 C C . ARG B 1 93 ? 19.961 -36.534 31.943 1.00 39.43 629 ARG B C 1
ATOM 2347 O O . ARG B 1 93 ? 19.180 -36.437 32.888 1.00 37.29 629 ARG B O 1
ATOM 2355 N N . LEU B 1 94 ? 20.363 -35.481 31.238 1.00 37.12 630 LEU B N 1
ATOM 2356 C CA . LEU B 1 94 ? 19.883 -34.142 31.558 1.00 37.52 630 LEU B CA 1
ATOM 2357 C C . LEU B 1 94 ? 18.480 -33.936 30.997 1.00 37.81 630 LEU B C 1
ATOM 2358 O O . LEU B 1 94 ? 17.748 -33.045 31.435 1.00 34.05 630 LEU B O 1
ATOM 2363 N N . PHE B 1 95 ? 18.110 -34.761 30.020 1.00 37.37 631 PHE B N 1
ATOM 2364 C CA . PHE B 1 95 ? 16.780 -34.683 29.432 1.00 38.29 631 PHE B CA 1
ATOM 2365 C C . PHE B 1 95 ? 15.836 -35.411 30.379 1.00 38.86 631 PHE B C 1
ATOM 2366 O O . PHE B 1 95 ? 16.224 -36.392 31.013 1.00 38.66 631 PHE B O 1
ATOM 2374 N N . ASP B 1 96 ? 14.602 -34.933 30.484 1.00 40.51 632 ASP B N 1
ATOM 2375 C CA . ASP B 1 96 ? 13.626 -35.598 31.335 1.00 41.45 632 ASP B CA 1
ATOM 2376 C C . ASP B 1 96 ? 12.654 -36.299 30.397 1.00 38.29 632 ASP B C 1
ATOM 2377 O O . ASP B 1 96 ? 11.859 -35.648 29.722 1.00 37.81 632 ASP B O 1
ATOM 2382 N N . PHE B 1 97 ? 12.722 -37.623 30.349 1.00 35.67 633 PHE B N 1
ATOM 2383 C CA . PHE B 1 97 ? 11.843 -38.384 29.469 1.00 32.76 633 PHE B CA 1
ATOM 2384 C C . PHE B 1 97 ? 10.703 -39.028 30.246 1.00 31.90 633 PHE B C 1
ATOM 2385 O O . PHE B 1 97 ? 9.947 -39.831 29.702 1.00 28.19 633 PHE B O 1
ATOM 2393 N N . SER B 1 98 ? 10.581 -38.668 31.521 1.00 30.88 634 SER B N 1
ATOM 2394 C CA . SER B 1 98 ? 9.533 -39.220 32.368 1.00 31.87 634 SER B CA 1
ATOM 2395 C C . SER B 1 98 ? 8.153 -38.849 31.843 1.00 28.46 634 SER B C 1
ATOM 2396 O O . SER B 1 98 ? 7.941 -37.741 31.357 1.00 26.46 634 SER B O 1
ATOM 2399 N N . GLY B 1 99 ? 7.222 -39.791 31.936 1.00 29.17 635 GLY B N 1
ATOM 2400 C CA . GLY B 1 99 ? 5.865 -39.545 31.487 1.00 29.27 635 GLY B CA 1
ATOM 2401 C C . GLY B 1 99 ? 5.680 -39.393 29.989 1.00 28.82 635 GLY B C 1
ATOM 2402 O O . GLY B 1 99 ? 4.623 -38.948 29.548 1.00 30.24 635 GLY B O 1
ATOM 2403 N N . LEU B 1 100 ? 6.685 -39.766 29.204 1.00 25.82 636 LEU B N 1
ATOM 2404 C CA . LEU B 1 100 ? 6.587 -39.640 27.749 1.00 25.44 636 LEU B CA 1
ATOM 2405 C C . LEU B 1 100 ? 6.690 -40.970 27.009 1.00 25.06 636 LEU B C 1
ATOM 2406 O O . LEU B 1 100 ? 7.367 -41.888 27.470 1.00 23.63 636 LEU B O 1
ATOM 2411 N N . ARG B 1 101 ? 6.005 -41.078 25.867 1.00 24.30 637 ARG B N 1
ATOM 2412 C CA . ARG B 1 101 ? 6.107 -42.286 25.048 1.00 22.49 637 ARG B CA 1
ATOM 2413 C C . ARG B 1 101 ? 7.484 -42.164 24.398 1.00 21.80 637 ARG B C 1
ATOM 2414 O O . ARG B 1 101 ? 8.074 -41.085 24.400 1.00 20.48 637 ARG B O 1
ATOM 2422 N N . VAL B 1 102 ? 7.992 -43.250 23.827 1.00 19.25 638 VAL B N 1
ATOM 2423 C CA . VAL B 1 102 ? 9.300 -43.205 23.177 1.00 18.85 638 VAL B CA 1
ATOM 2424 C C . VAL B 1 102 ? 9.382 -42.124 22.085 1.00 19.06 638 VAL B C 1
ATOM 2425 O O . VAL B 1 102 ? 10.377 -41.409 21.996 1.00 19.48 638 VAL B O 1
ATOM 2429 N N . ASP B 1 103 ? 8.347 -41.984 21.258 1.00 20.34 639 ASP B N 1
ATOM 2430 C CA . ASP B 1 103 ? 8.405 -40.963 20.207 1.00 21.45 639 ASP B CA 1
ATOM 2431 C C . ASP B 1 103 ? 8.441 -39.549 20.793 1.00 21.47 639 ASP B C 1
ATOM 2432 O O . ASP B 1 103 ? 9.174 -38.684 20.309 1.00 20.10 639 ASP B O 1
ATOM 2437 N N . GLU B 1 104 ? 7.666 -39.320 21.847 1.00 22.05 640 GLU B N 1
ATOM 2438 C CA . GLU B 1 104 ? 7.633 -38.005 22.478 1.00 23.50 640 GLU B CA 1
ATOM 2439 C C . GLU B 1 104 ? 8.998 -37.663 23.058 1.00 24.00 640 GLU B C 1
ATOM 2440 O O . GLU B 1 104 ? 9.466 -36.525 22.953 1.00 23.21 640 GLU B O 1
ATOM 2446 N N . ALA B 1 105 ? 9.644 -38.657 23.658 1.00 22.55 641 ALA B N 1
ATOM 2447 C CA . ALA B 1 105 ? 10.965 -38.457 24.244 1.00 21.95 641 ALA B CA 1
ATOM 2448 C C . ALA B 1 105 ? 12.037 -38.234 23.178 1.00 23.13 641 ALA B C 1
ATOM 2449 O O . ALA B 1 105 ? 12.876 -37.334 23.302 1.00 21.16 641 ALA B O 1
ATOM 2451 N N . ILE B 1 106 ? 12.019 -39.044 22.125 1.00 22.05 642 ILE B N 1
ATOM 2452 C CA . ILE B 1 106 ? 13.026 -38.898 21.081 1.00 26.08 642 ILE B CA 1
ATOM 2453 C C . ILE B 1 106 ? 12.834 -37.580 20.340 1.00 27.49 642 ILE B C 1
ATOM 2454 O O . ILE B 1 106 ? 13.779 -37.032 19.758 1.00 27.24 642 ILE B O 1
ATOM 2459 N N . ARG B 1 107 ? 11.610 -37.066 20.386 1.00 30.18 643 ARG B N 1
ATOM 2460 C CA . ARG B 1 107 ? 11.283 -35.799 19.750 1.00 34.31 643 ARG B CA 1
ATOM 2461 C C . ARG B 1 107 ? 12.000 -34.712 20.550 1.00 37.69 643 ARG B C 1
ATOM 2462 O O . ARG B 1 107 ? 12.556 -33.773 19.981 1.00 39.41 643 ARG B O 1
ATOM 2470 N N . ILE B 1 108 ? 12.002 -34.858 21.871 1.00 39.21 644 ILE B N 1
ATOM 2471 C CA . ILE B 1 108 ? 12.672 -33.902 22.746 1.00 43.49 644 ILE B CA 1
ATOM 2472 C C . ILE B 1 108 ? 14.163 -33.915 22.432 1.00 42.95 644 ILE B C 1
ATOM 2473 O O . ILE B 1 108 ? 14.782 -32.870 22.241 1.00 43.04 644 ILE B O 1
ATOM 2478 N N . LEU B 1 109 ? 14.730 -35.115 22.380 1.00 42.18 645 LEU B N 1
ATOM 2479 C CA . LEU B 1 109 ? 16.148 -35.294 22.094 1.00 42.73 645 LEU B CA 1
ATOM 2480 C C . LEU B 1 109 ? 16.569 -34.808 20.712 1.00 45.71 645 LEU B C 1
ATOM 2481 O O . LEU B 1 109 ? 17.506 -34.023 20.584 1.00 46.69 645 LEU B O 1
ATOM 2486 N N . LEU B 1 110 ? 15.885 -35.293 19.678 1.00 48.58 646 LEU B N 1
ATOM 2487 C CA . LEU B 1 110 ? 16.218 -34.930 18.305 1.00 51.80 646 LEU B CA 1
ATOM 2488 C C . LEU B 1 110 ? 15.920 -33.482 17.939 1.00 56.57 646 LEU B C 1
ATOM 2489 O O . LEU B 1 110 ? 16.692 -32.862 17.210 1.00 56.85 646 LEU B O 1
ATOM 2494 N N . THR B 1 111 ? 14.812 -32.938 18.433 1.00 61.21 647 THR B N 1
ATOM 2495 C CA . THR B 1 111 ? 14.483 -31.548 18.132 1.00 64.82 647 THR B CA 1
ATOM 2496 C C . THR B 1 111 ? 15.633 -30.683 18.627 1.00 72.14 647 THR B C 1
ATOM 2497 O O . THR B 1 111 ? 15.805 -29.543 18.194 1.00 73.79 647 THR B O 1
ATOM 2501 N N . LYS B 1 112 ? 16.423 -31.240 19.539 1.00 78.29 648 LYS B N 1
ATOM 2502 C CA . LYS B 1 112 ? 17.573 -30.533 20.078 1.00 77.84 648 LYS B CA 1
ATOM 2503 C C . LYS B 1 112 ? 18.869 -31.167 19.590 1.00 80.15 648 LYS B C 1
ATOM 2504 O O . LYS B 1 112 ? 19.377 -30.807 18.540 1.00 86.43 648 LYS B O 1
ATOM 2510 N N . PHE B 1 113 ? 19.406 -32.118 20.344 1.00 70.54 649 PHE B N 1
ATOM 2511 C CA . PHE B 1 113 ? 20.651 -32.754 19.938 1.00 59.62 649 PHE B CA 1
ATOM 2512 C C . PHE B 1 113 ? 20.709 -33.055 18.439 1.00 56.68 649 PHE B C 1
ATOM 2513 O O . PHE B 1 113 ? 19.768 -33.600 17.864 1.00 62.66 649 PHE B O 1
ATOM 2521 N N . ARG B 1 114 ? 21.833 -32.703 17.824 1.00 51.50 650 ARG B N 1
ATOM 2522 C CA . ARG B 1 114 ? 22.067 -32.903 16.396 1.00 45.65 650 ARG B CA 1
ATOM 2523 C C . ARG B 1 114 ? 22.780 -34.232 16.120 1.00 40.11 650 ARG B C 1
ATOM 2524 O O . ARG B 1 114 ? 23.930 -34.419 16.513 1.00 33.01 650 ARG B O 1
ATOM 2532 N N . LEU B 1 115 ? 22.094 -35.149 15.437 1.00 39.84 651 LEU B N 1
ATOM 2533 C CA . LEU B 1 115 ? 22.656 -36.467 15.123 1.00 41.21 651 LEU B CA 1
ATOM 2534 C C . LEU B 1 115 ? 23.889 -36.469 14.231 1.00 40.49 651 LEU B C 1
ATOM 2535 O O . LEU B 1 115 ? 23.951 -35.747 13.240 1.00 40.54 651 LEU B O 1
ATOM 2540 N N . PRO B 1 116 ? 24.887 -37.303 14.569 1.00 39.14 652 PRO B N 1
ATOM 2541 C CA . PRO B 1 116 ? 26.115 -37.399 13.776 1.00 40.90 652 PRO B CA 1
ATOM 2542 C C . PRO B 1 116 ? 25.785 -38.080 12.445 1.00 46.98 652 PRO B C 1
ATOM 2543 O O . PRO B 1 116 ? 24.705 -38.654 12.289 1.00 47.72 652 PRO B O 1
ATOM 2547 N N . GLY B 1 117 ? 26.715 -38.031 11.497 1.00 51.04 653 GLY B N 1
ATOM 2548 C CA . GLY B 1 117 ? 26.465 -38.614 10.189 1.00 53.21 653 GLY B CA 1
ATOM 2549 C C . GLY B 1 117 ? 26.558 -40.118 10.001 1.00 51.59 653 GLY B C 1
ATOM 2550 O O . GLY B 1 117 ? 25.651 -40.726 9.432 1.00 54.88 653 GLY B O 1
ATOM 2551 N N . GLU B 1 118 ? 27.645 -40.721 10.469 1.00 46.55 654 GLU B N 1
ATOM 2552 C CA . GLU B 1 118 ? 27.862 -42.156 10.309 1.00 42.63 654 GLU B CA 1
ATOM 2553 C C . GLU B 1 118 ? 26.914 -43.056 11.095 1.00 37.79 654 GLU B C 1
ATOM 2554 O O . GLU B 1 118 ? 26.495 -42.728 12.203 1.00 34.47 654 GLU B O 1
ATOM 2560 N N . SER B 1 119 ? 26.590 -44.203 10.508 1.00 34.98 655 SER B N 1
ATOM 2561 C CA . SER B 1 119 ? 25.675 -45.156 11.126 1.00 35.86 655 SER B CA 1
ATOM 2562 C C . SER B 1 119 ? 26.114 -45.666 12.494 1.00 32.13 655 SER B C 1
ATOM 2563 O O . SER B 1 119 ? 25.285 -45.795 13.393 1.00 30.32 655 SER B O 1
ATOM 2566 N N . GLN B 1 120 ? 27.403 -45.958 12.663 1.00 31.78 656 GLN B N 1
ATOM 2567 C CA . GLN B 1 120 ? 27.872 -46.465 13.952 1.00 33.65 656 GLN B CA 1
ATOM 2568 C C . GLN B 1 120 ? 27.892 -45.378 15.019 1.00 30.31 656 GLN B C 1
ATOM 2569 O O . GLN B 1 120 ? 27.895 -45.672 16.218 1.00 27.82 656 GLN B O 1
ATOM 2575 N N . GLN B 1 121 ? 27.907 -44.121 14.586 1.00 29.77 657 GLN B N 1
ATOM 2576 C CA . GLN B 1 121 ? 27.889 -42.998 15.524 1.00 29.87 657 GLN B CA 1
ATOM 2577 C C . GLN B 1 121 ? 26.442 -42.812 15.977 1.00 29.15 657 GLN B C 1
ATOM 2578 O O . GLN B 1 121 ? 26.164 -42.569 17.149 1.00 27.21 657 GLN B O 1
ATOM 2584 N N . ILE B 1 122 ? 25.521 -42.927 15.028 1.00 27.78 658 ILE B N 1
ATOM 2585 C CA . ILE B 1 122 ? 24.103 -42.790 15.329 1.00 29.36 658 ILE B CA 1
ATOM 2586 C C . ILE B 1 122 ? 23.702 -43.907 16.286 1.00 27.52 658 ILE B C 1
ATOM 2587 O O . ILE B 1 122 ? 22.940 -43.691 17.226 1.00 28.66 658 ILE B O 1
ATOM 2592 N N . GLU B 1 123 ? 24.237 -45.099 16.053 1.00 26.55 659 GLU B N 1
ATOM 2593 C CA . GLU B 1 123 ? 23.914 -46.240 16.894 1.00 27.74 659 GLU B CA 1
ATOM 2594 C C . GLU B 1 123 ? 24.252 -45.996 18.361 1.00 25.34 659 GLU B C 1
ATOM 2595 O O . GLU B 1 123 ? 23.454 -46.305 19.242 1.00 22.89 659 GLU B O 1
ATOM 2601 N N . ARG B 1 124 ? 25.429 -45.442 18.632 1.00 25.38 660 ARG B N 1
ATOM 2602 C CA . ARG B 1 124 ? 25.808 -45.176 20.015 1.00 26.65 660 ARG B CA 1
ATOM 2603 C C . ARG B 1 124 ? 24.900 -44.137 20.674 1.00 25.03 660 ARG B C 1
ATOM 2604 O O . ARG B 1 124 ? 24.603 -44.238 21.863 1.00 25.63 660 ARG B O 1
ATOM 2612 N N . ILE B 1 125 ? 24.444 -43.149 19.908 1.00 24.95 661 ILE B N 1
ATOM 2613 C CA . ILE B 1 125 ? 23.554 -42.135 20.465 1.00 25.35 661 ILE B CA 1
ATOM 2614 C C . ILE B 1 125 ? 22.209 -42.765 20.836 1.00 26.48 661 ILE B C 1
ATOM 2615 O O . ILE B 1 125 ? 21.657 -42.482 21.899 1.00 25.79 661 ILE B O 1
ATOM 2620 N N . ILE B 1 126 ? 21.687 -43.621 19.960 1.00 25.03 662 ILE B N 1
ATOM 2621 C CA . ILE B 1 126 ? 20.404 -44.277 20.211 1.00 24.23 662 ILE B CA 1
ATOM 2622 C C . ILE B 1 126 ? 20.494 -45.270 21.369 1.00 23.75 662 ILE B C 1
ATOM 2623 O O . ILE B 1 126 ? 19.543 -45.428 22.132 1.00 24.33 662 ILE B O 1
ATOM 2628 N N . GLU B 1 127 ? 21.633 -45.942 21.502 1.00 25.19 663 GLU B N 1
ATOM 2629 C CA . GLU B 1 127 ? 21.809 -46.884 22.606 1.00 27.22 663 GLU B CA 1
ATOM 2630 C C . GLU B 1 127 ? 21.766 -46.123 23.924 1.00 25.38 663 GLU B C 1
ATOM 2631 O O . GLU B 1 127 ? 21.152 -46.575 24.892 1.00 23.28 663 GLU B O 1
ATOM 2637 N N . ALA B 1 128 ? 22.410 -44.957 23.956 1.00 24.17 664 ALA B N 1
ATOM 2638 C CA . ALA B 1 128 ? 22.433 -44.132 25.161 1.00 24.44 664 ALA B CA 1
ATOM 2639 C C . ALA B 1 128 ? 21.030 -43.606 25.463 1.00 23.82 664 ALA B C 1
ATOM 2640 O O . ALA B 1 128 ? 20.595 -43.595 26.611 1.00 23.48 664 ALA B O 1
ATOM 2642 N N . PHE B 1 129 ? 20.326 -43.158 24.429 1.00 23.68 665 PHE B N 1
ATOM 2643 C CA . PHE B 1 129 ? 18.965 -42.660 24.608 1.00 23.41 665 PHE B CA 1
ATOM 2644 C C . PHE B 1 129 ? 18.055 -43.767 25.145 1.00 22.81 665 PHE B C 1
ATOM 2645 O O . PHE B 1 129 ? 17.246 -43.541 26.048 1.00 23.90 665 PHE B O 1
ATOM 2653 N N . SER B 1 130 ? 18.192 -44.964 24.584 1.00 23.46 666 SER B N 1
ATOM 2654 C CA . SER B 1 130 ? 17.365 -46.098 24.989 1.00 23.55 666 SER B CA 1
ATOM 2655 C C . SER B 1 130 ? 17.498 -46.434 26.473 1.00 24.53 666 SER B C 1
ATOM 2656 O O . SER B 1 130 ? 16.505 -46.658 27.159 1.00 21.59 666 SER B O 1
ATOM 2659 N N . SER B 1 131 ? 18.727 -46.473 26.971 1.00 25.30 667 SER B N 1
ATOM 2660 C CA . SER B 1 131 ? 18.943 -46.777 28.381 1.00 28.31 667 SER B CA 1
ATOM 2661 C C . SER B 1 131 ? 18.392 -45.673 29.276 1.00 26.73 667 SER B C 1
ATOM 2662 O O . SER B 1 131 ? 17.794 -45.945 30.317 1.00 28.55 667 SER B O 1
ATOM 2665 N N . ALA B 1 132 ? 18.598 -44.425 28.868 1.00 27.72 668 ALA B N 1
ATOM 2666 C CA . ALA B 1 132 ? 18.128 -43.284 29.645 1.00 27.12 668 ALA B CA 1
ATOM 2667 C C . ALA B 1 132 ? 16.606 -43.226 29.658 1.00 26.56 668 ALA B C 1
ATOM 2668 O O . ALA B 1 132 ? 15.997 -42.899 30.678 1.00 25.76 668 ALA B O 1
ATOM 2670 N N . TYR B 1 133 ? 15.991 -43.531 28.520 1.00 23.56 669 TYR B N 1
ATOM 2671 C CA . TYR B 1 133 ? 14.538 -43.519 28.445 1.00 23.16 669 TYR B CA 1
ATOM 2672 C C . TYR B 1 133 ? 13.968 -44.480 29.486 1.00 21.43 669 TYR B C 1
ATOM 2673 O O . TYR B 1 133 ? 13.108 -44.108 30.285 1.00 23.75 669 TYR B O 1
ATOM 2682 N N . CYS B 1 134 ? 14.457 -45.715 29.477 1.00 22.99 670 CYS B N 1
ATOM 2683 C CA . CYS B 1 134 ? 13.977 -46.734 30.402 1.00 24.96 670 CYS B CA 1
ATOM 2684 C C . CYS B 1 134 ? 14.204 -46.350 31.862 1.00 28.47 670 CYS B C 1
ATOM 2685 O O . CYS B 1 134 ? 13.339 -46.571 32.708 1.00 29.19 670 CYS B O 1
ATOM 2688 N N . GLU B 1 135 ? 15.367 -45.778 32.152 1.00 33.05 671 GLU B N 1
ATOM 2689 C CA . GLU B 1 135 ? 15.695 -45.357 33.509 1.00 38.20 671 GLU B CA 1
ATOM 2690 C C . GLU B 1 135 ? 14.644 -44.344 33.965 1.00 35.66 671 GLU B C 1
ATOM 2691 O O . GLU B 1 135 ? 14.066 -44.468 35.043 1.00 35.02 671 GLU B O 1
ATOM 2697 N N . ASN B 1 136 ? 14.399 -43.350 33.117 1.00 33.27 672 ASN B N 1
ATOM 2698 C CA . ASN B 1 136 ? 13.443 -42.284 33.397 1.00 32.35 672 ASN B CA 1
ATOM 2699 C C . ASN B 1 136 ? 12.007 -42.728 33.664 1.00 30.47 672 ASN B C 1
ATOM 2700 O O . ASN B 1 136 ? 11.220 -41.969 34.230 1.00 28.23 672 ASN B O 1
ATOM 2705 N N . GLN B 1 137 ? 11.662 -43.953 33.275 1.00 26.29 673 GLN B N 1
ATOM 2706 C CA . GLN B 1 137 ? 10.298 -44.436 33.460 1.00 27.98 673 GLN B CA 1
ATOM 2707 C C . GLN B 1 137 ? 9.977 -45.050 34.821 1.00 29.53 673 GLN B C 1
ATOM 2708 O O . GLN B 1 137 ? 8.819 -45.043 35.238 1.00 26.95 673 GLN B O 1
ATOM 2714 N N . ASP B 1 138 ? 10.990 -45.576 35.510 1.00 35.87 674 ASP B N 1
ATOM 2715 C CA . ASP B 1 138 ? 10.778 -46.232 36.805 1.00 40.23 674 ASP B CA 1
ATOM 2716 C C . ASP B 1 138 ? 9.668 -47.260 36.633 1.00 39.23 674 ASP B C 1
ATOM 2717 O O . ASP B 1 138 ? 8.641 -47.214 37.307 1.00 38.82 674 ASP B O 1
ATOM 2722 N N . TYR B 1 139 ? 9.891 -48.194 35.715 1.00 36.69 675 TYR B N 1
ATOM 2723 C CA . TYR B 1 139 ? 8.916 -49.230 35.412 1.00 33.94 675 TYR B CA 1
ATOM 2724 C C . TYR B 1 139 ? 8.394 -50.032 36.596 1.00 34.75 675 TYR B C 1
ATOM 2725 O O . TYR B 1 139 ? 9.156 -50.461 37.463 1.00 33.56 675 TYR B O 1
ATOM 2734 N N . ASP B 1 140 ? 7.081 -50.236 36.605 1.00 31.98 676 ASP B N 1
ATOM 2735 C CA . ASP B 1 140 ? 6.413 -51.034 37.618 1.00 31.13 676 ASP B CA 1
ATOM 2736 C C . ASP B 1 140 ? 5.742 -52.125 36.799 1.00 31.56 676 ASP B C 1
ATOM 2737 O O . ASP B 1 140 ? 4.631 -51.938 36.302 1.00 30.41 676 ASP B O 1
ATOM 2742 N N . PRO B 1 141 ? 6.415 -53.277 36.643 1.00 33.87 677 PRO B N 1
ATOM 2743 C CA . PRO B 1 141 ? 5.938 -54.436 35.882 1.00 34.87 677 PRO B CA 1
ATOM 2744 C C . PRO B 1 141 ? 4.497 -54.862 36.120 1.00 33.48 677 PRO B C 1
ATOM 2745 O O . PRO B 1 141 ? 3.846 -55.381 35.212 1.00 34.43 677 PRO B O 1
ATOM 2749 N N . SER B 1 142 ? 3.993 -54.647 37.331 1.00 35.08 678 SER B N 1
ATOM 2750 C CA . SER B 1 142 ? 2.624 -55.037 37.650 1.00 36.30 678 SER B CA 1
ATOM 2751 C C . SER B 1 142 ? 1.601 -54.223 36.864 1.00 36.58 678 SER B C 1
ATOM 2752 O O . SER B 1 142 ? 0.438 -54.609 36.772 1.00 35.49 678 SER B O 1
ATOM 2755 N N . LYS B 1 143 ? 2.041 -53.105 36.291 1.00 35.95 679 LYS B N 1
ATOM 2756 C CA . LYS B 1 143 ? 1.149 -52.239 35.525 1.00 35.41 679 LYS B CA 1
ATOM 2757 C C . LYS B 1 143 ? 1.100 -52.567 34.036 1.00 35.55 679 LYS B C 1
ATOM 2758 O O . LYS B 1 143 ? 0.266 -52.028 33.303 1.00 34.12 679 LYS B O 1
ATOM 2764 N N . ILE B 1 144 ? 1.986 -53.446 33.581 1.00 35.43 680 ILE B N 1
ATOM 2765 C CA . ILE B 1 144 ? 2.018 -53.812 32.167 1.00 34.01 680 ILE B CA 1
ATOM 2766 C C . ILE B 1 144 ? 0.656 -54.269 31.664 1.00 34.71 680 ILE B C 1
ATOM 2767 O O . ILE B 1 144 ? -0.001 -55.104 32.288 1.00 35.82 680 ILE B O 1
ATOM 2772 N N . SER B 1 145 ? 0.239 -53.723 30.524 1.00 30.40 681 SER B N 1
ATOM 2773 C CA . SER B 1 145 ? -1.051 -54.072 29.942 1.00 28.91 681 SER B CA 1
ATOM 2774 C C . SER B 1 145 ? -1.188 -53.566 28.513 1.00 28.59 681 SER B C 1
ATOM 2775 O O . SER B 1 145 ? -0.532 -52.597 28.126 1.00 24.77 681 SER B O 1
ATOM 2778 N N . ASP B 1 146 ? -2.039 -54.230 27.735 1.00 29.04 682 ASP B N 1
ATOM 2779 C CA . ASP B 1 146 ? -2.302 -53.825 26.358 1.00 34.09 682 ASP B CA 1
ATOM 2780 C C . ASP B 1 146 ? -3.588 -53.012 26.333 1.00 33.46 682 ASP B C 1
ATOM 2781 O O . ASP B 1 146 ? -3.926 -52.416 25.311 1.00 31.56 682 ASP B O 1
ATOM 2786 N N . ASN B 1 147 ? -4.296 -52.988 27.459 1.00 35.57 683 ASN B N 1
ATOM 2787 C CA . ASN B 1 147 ? -5.588 -52.315 27.530 1.00 36.94 683 ASN B CA 1
ATOM 2788 C C . ASN B 1 147 ? -5.739 -51.068 28.389 1.00 34.34 683 ASN B C 1
ATOM 2789 O O . ASN B 1 147 ? -6.678 -50.970 29.178 1.00 34.96 683 ASN B O 1
ATOM 2794 N N . ALA B 1 148 ? -4.827 -50.118 28.245 1.00 27.55 684 ALA B N 1
ATOM 2795 C CA . ALA B 1 148 ? -4.926 -48.871 28.992 1.00 24.71 684 ALA B CA 1
ATOM 2796 C C . ALA B 1 148 ? -4.369 -47.800 28.068 1.00 23.69 684 ALA B C 1
ATOM 2797 O O . ALA B 1 148 ? -3.245 -47.329 28.258 1.00 18.87 684 ALA B O 1
ATOM 2799 N N . GLU B 1 149 ? -5.151 -47.426 27.057 1.00 23.23 685 GLU B N 1
ATOM 2800 C CA . GLU B 1 149 ? -4.686 -46.431 26.099 1.00 24.05 685 GLU B CA 1
ATOM 2801 C C . GLU B 1 149 ? -4.315 -45.118 26.766 1.00 23.65 685 GLU B C 1
ATOM 2802 O O . GLU B 1 149 ? -4.985 -44.658 27.696 1.00 23.05 685 GLU B O 1
ATOM 2808 N N . ASP B 1 150 ? -3.227 -44.537 26.274 1.00 20.54 686 ASP B N 1
ATOM 2809 C CA . ASP B 1 150 ? -2.677 -43.278 26.759 1.00 21.69 686 ASP B CA 1
ATOM 2810 C C . ASP B 1 150 ? -2.128 -43.298 28.185 1.00 21.98 686 ASP B C 1
ATOM 2811 O O . ASP B 1 150 ? -1.848 -42.245 28.762 1.00 20.80 686 ASP B O 1
ATOM 2816 N N . ASP B 1 151 ? -1.965 -44.489 28.752 1.00 20.37 687 ASP B N 1
ATOM 2817 C CA . ASP B 1 151 ? -1.386 -44.596 30.088 1.00 21.23 687 ASP B CA 1
ATOM 2818 C C . ASP B 1 151 ? 0.014 -45.142 29.835 1.00 20.57 687 ASP B C 1
ATOM 2819 O O . ASP B 1 151 ? 0.209 -46.348 29.676 1.00 17.70 687 ASP B O 1
ATOM 2824 N N . ILE B 1 152 ? 0.985 -44.239 29.784 1.00 20.58 688 ILE B N 1
ATOM 2825 C CA . ILE B 1 152 ? 2.365 -44.604 29.507 1.00 24.80 688 ILE B CA 1
ATOM 2826 C C . ILE B 1 152 ? 3.000 -45.547 30.526 1.00 23.01 688 ILE B C 1
ATOM 2827 O O . ILE B 1 152 ? 3.947 -46.265 30.199 1.00 21.88 688 ILE B O 1
ATOM 2832 N N . SER B 1 153 ? 2.470 -45.566 31.744 1.00 21.27 689 SER B N 1
ATOM 2833 C CA . SER B 1 153 ? 3.022 -46.432 32.786 1.00 25.04 689 SER B CA 1
ATOM 2834 C C . SER B 1 153 ? 2.784 -47.907 32.480 1.00 24.19 689 SER B C 1
ATOM 2835 O O . SER B 1 153 ? 3.434 -48.779 33.063 1.00 24.67 689 SER B O 1
ATOM 2838 N N . THR B 1 154 ? 1.871 -48.191 31.554 1.00 20.75 690 THR B N 1
ATOM 2839 C CA . THR B 1 154 ? 1.547 -49.577 31.213 1.00 20.36 690 THR B CA 1
ATOM 2840 C C . THR B 1 154 ? 2.299 -50.189 30.028 1.00 20.00 690 THR B C 1
ATOM 2841 O O . THR B 1 154 ? 2.122 -51.372 29.728 1.00 21.33 690 THR B O 1
ATOM 2845 N N . VAL B 1 155 ? 3.124 -49.395 29.355 1.00 19.78 691 VAL B N 1
ATOM 2846 C CA . VAL B 1 155 ? 3.899 -49.882 28.215 1.00 19.44 691 VAL B CA 1
ATOM 2847 C C . VAL B 1 155 ? 5.359 -49.717 28.611 1.00 19.10 691 VAL B C 1
ATOM 2848 O O . VAL B 1 155 ? 5.859 -48.598 28.721 1.00 18.35 691 VAL B O 1
ATOM 2852 N N . GLN B 1 156 ? 6.043 -50.839 28.806 1.00 20.02 692 GLN B N 1
ATOM 2853 C CA . GLN B 1 156 ? 7.416 -50.802 29.303 1.00 22.71 692 GLN B CA 1
ATOM 2854 C C . GLN B 1 156 ? 8.526 -51.481 28.501 1.00 23.07 692 GLN B C 1
ATOM 2855 O O . GLN B 1 156 ? 9.155 -52.432 28.970 1.00 23.36 692 GLN B O 1
ATOM 2861 N N . PRO B 1 157 ? 8.797 -50.994 27.285 1.00 23.21 693 PRO B N 1
ATOM 2862 C CA . PRO B 1 157 ? 9.863 -51.615 26.491 1.00 21.94 693 PRO B CA 1
ATOM 2863 C C . PRO B 1 157 ? 11.212 -51.526 27.211 1.00 24.25 693 PRO B C 1
ATOM 2864 O O . PRO B 1 157 ? 11.511 -50.509 27.839 1.00 23.11 693 PRO B O 1
ATOM 2868 N N . ASP B 1 158 ? 12.020 -52.585 27.137 1.00 24.23 694 ASP B N 1
ATOM 2869 C CA . ASP B 1 158 ? 13.337 -52.539 27.769 1.00 25.37 694 ASP B CA 1
ATOM 2870 C C . ASP B 1 158 ? 14.258 -51.789 26.807 1.00 24.26 694 ASP B C 1
ATOM 2871 O O . ASP B 1 158 ? 13.818 -51.377 25.730 1.00 22.53 694 ASP B O 1
ATOM 2876 N N . ALA B 1 159 ? 15.521 -51.602 27.184 1.00 24.09 695 ALA B N 1
ATOM 2877 C CA . ALA B 1 159 ? 16.455 -50.857 26.340 1.00 25.76 695 ALA B CA 1
ATOM 2878 C C . ALA B 1 159 ? 16.551 -51.368 24.905 1.00 25.76 695 ALA B C 1
ATOM 2879 O O . ALA B 1 159 ? 16.504 -50.580 23.959 1.00 23.05 695 ALA B O 1
ATOM 2881 N N . ASP B 1 160 ? 16.685 -52.680 24.734 1.00 25.74 696 ASP B N 1
ATOM 2882 C CA . ASP B 1 160 ? 16.776 -53.243 23.390 1.00 25.97 696 ASP B CA 1
ATOM 2883 C C . ASP B 1 160 ? 15.519 -52.954 22.574 1.00 24.26 696 ASP B C 1
ATOM 2884 O O . ASP B 1 160 ? 15.590 -52.720 21.367 1.00 21.82 696 ASP B O 1
ATOM 2889 N N . SER B 1 161 ? 14.368 -52.981 23.235 1.00 21.27 697 SER B N 1
ATOM 2890 C CA . SER B 1 161 ? 13.101 -52.726 22.559 1.00 21.98 697 SER B CA 1
ATOM 2891 C C . SER B 1 161 ? 12.981 -51.258 22.167 1.00 20.22 697 SER B C 1
ATOM 2892 O O . SER B 1 161 ? 12.499 -50.939 21.082 1.00 19.00 697 SER B O 1
ATOM 2895 N N . VAL B 1 162 ? 13.416 -50.368 23.054 1.00 19.48 698 VAL B N 1
ATOM 2896 C CA . VAL B 1 162 ? 13.368 -48.934 22.778 1.00 17.84 698 VAL B CA 1
ATOM 2897 C C . VAL B 1 162 ? 14.304 -48.634 21.615 1.00 19.68 698 VAL B C 1
ATOM 2898 O O . VAL B 1 162 ? 14.000 -47.809 20.746 1.00 19.72 698 VAL B O 1
ATOM 2902 N N . PHE B 1 163 ? 15.444 -49.321 21.596 1.00 19.31 699 PHE B N 1
ATOM 2903 C CA . PHE B 1 163 ? 16.425 -49.158 20.531 1.00 19.44 699 PHE B CA 1
ATOM 2904 C C . PHE B 1 163 ? 15.750 -49.410 19.179 1.00 19.68 699 PHE B C 1
ATOM 2905 O O . PHE B 1 163 ?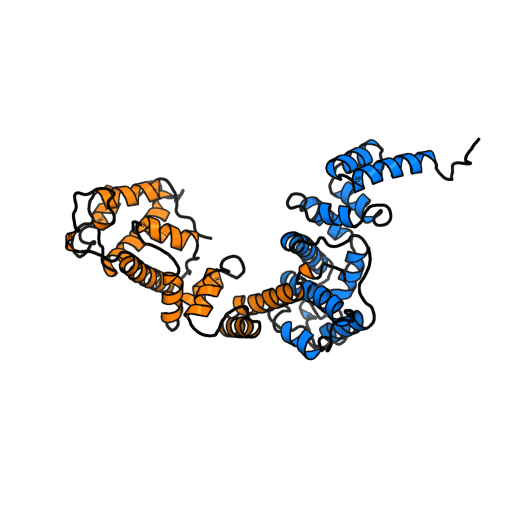 15.823 -48.588 18.257 1.00 19.22 699 PHE B O 1
ATOM 2913 N N . ILE B 1 164 ? 15.091 -50.556 19.062 1.00 19.16 700 ILE B N 1
ATOM 2914 C CA . ILE B 1 164 ? 14.418 -50.908 17.819 1.00 18.41 700 ILE B CA 1
ATOM 2915 C C . ILE B 1 164 ? 13.321 -49.905 17.463 1.00 18.19 700 ILE B C 1
ATOM 2916 O O . ILE B 1 164 ? 13.239 -49.451 16.322 1.00 17.39 700 ILE B O 1
ATOM 2921 N N . LEU B 1 165 ? 12.490 -49.548 18.439 1.00 17.79 701 LEU B N 1
ATOM 2922 C CA . LEU B 1 165 ? 11.406 -48.607 18.184 1.00 18.90 701 LEU B CA 1
ATOM 2923 C C . LEU B 1 165 ? 11.959 -47.251 17.748 1.00 19.76 701 LEU B C 1
ATOM 2924 O O . LEU B 1 165 ? 11.411 -46.608 16.854 1.00 18.73 701 LEU B O 1
ATOM 2929 N N . SER B 1 166 ? 13.054 -46.826 18.372 1.00 18.88 702 SER B N 1
ATOM 2930 C CA . SER B 1 166 ? 13.668 -45.552 18.022 1.00 21.12 702 SER B CA 1
ATOM 2931 C C . SER B 1 166 ? 14.046 -45.523 16.541 1.00 20.47 702 SER B C 1
ATOM 2932 O O . SER B 1 166 ? 13.746 -44.559 15.837 1.00 19.00 702 SER B O 1
ATOM 2935 N N . TYR B 1 167 ? 14.709 -46.574 16.069 1.00 18.06 703 TYR B N 1
ATOM 2936 C CA . TYR B 1 167 ? 15.086 -46.642 14.665 1.00 18.28 703 TYR B CA 1
ATOM 2937 C C . TYR B 1 167 ? 13.836 -46.635 13.776 1.00 18.89 703 TYR B C 1
ATOM 2938 O O . TYR B 1 167 ? 13.824 -46.000 12.720 1.00 19.18 703 TYR B O 1
ATOM 2947 N N . SER B 1 168 ? 12.785 -47.328 14.206 1.00 18.30 704 SER B N 1
ATOM 2948 C CA . SER B 1 168 ? 11.556 -47.379 13.412 1.00 20.18 704 SER B CA 1
ATOM 2949 C C . SER B 1 168 ? 10.934 -45.991 13.313 1.00 19.86 704 SER B C 1
ATOM 2950 O O . SER B 1 168 ? 10.321 -45.649 12.301 1.00 21.61 704 SER B O 1
ATOM 2953 N N . ILE B 1 169 ? 11.100 -45.197 14.367 1.00 20.35 705 ILE B N 1
ATOM 2954 C CA . ILE B 1 169 ? 10.556 -43.844 14.406 1.00 20.03 705 ILE B CA 1
ATOM 2955 C C . ILE B 1 169 ? 11.309 -42.917 13.462 1.00 21.78 705 ILE B C 1
ATOM 2956 O O . ILE B 1 169 ? 10.695 -42.137 12.728 1.00 20.45 705 ILE B O 1
ATOM 2961 N N . ILE B 1 170 ? 12.635 -42.995 13.476 1.00 19.46 706 ILE B N 1
ATOM 2962 C CA . ILE B 1 170 ? 13.423 -42.164 12.578 1.00 21.88 706 ILE B CA 1
ATOM 2963 C C . ILE B 1 170 ? 13.121 -42.568 11.130 1.00 21.32 706 ILE B C 1
ATOM 2964 O O . ILE B 1 170 ? 12.950 -41.710 10.267 1.00 21.84 706 ILE B O 1
ATOM 2969 N N . MET B 1 171 ? 13.039 -43.869 10.863 1.00 20.49 707 MET B N 1
ATOM 2970 C CA . MET B 1 171 ? 12.723 -44.331 9.512 1.00 23.60 707 MET B CA 1
ATOM 2971 C C . MET B 1 171 ? 11.342 -43.832 9.079 1.00 22.87 707 MET B C 1
ATOM 2972 O O . MET B 1 171 ? 11.165 -43.374 7.948 1.00 22.84 707 MET B O 1
ATOM 2977 N N . LEU B 1 172 ? 10.363 -43.935 9.974 1.00 20.34 708 LEU B N 1
ATOM 2978 C CA . LEU B 1 172 ? 9.003 -43.505 9.649 1.00 21.45 708 LEU B CA 1
ATOM 2979 C C . LEU B 1 172 ? 8.941 -41.996 9.421 1.00 21.60 708 LEU B C 1
ATOM 2980 O O . LEU B 1 172 ? 8.245 -41.519 8.524 1.00 22.32 708 LEU B O 1
ATOM 2985 N N . ASN B 1 173 ? 9.668 -41.254 10.245 1.00 21.09 709 ASN B N 1
ATOM 2986 C CA . ASN B 1 173 ? 9.692 -39.802 10.143 1.00 22.32 709 ASN B CA 1
ATOM 2987 C C . ASN B 1 173 ? 10.169 -39.377 8.754 1.00 23.01 709 ASN B C 1
ATOM 2988 O O . ASN B 1 173 ? 9.620 -38.452 8.147 1.00 23.36 709 ASN B O 1
ATOM 2993 N N . THR B 1 174 ? 11.199 -40.055 8.260 1.00 23.83 710 THR B N 1
ATOM 2994 C CA . THR B 1 174 ? 11.755 -39.765 6.945 1.00 29.19 710 THR B CA 1
ATOM 2995 C C . THR B 1 174 ? 10.759 -40.141 5.848 1.00 29.08 710 THR B C 1
ATOM 2996 O O . THR B 1 174 ? 10.468 -39.344 4.957 1.00 29.19 710 THR B O 1
ATOM 3000 N N . ASP B 1 175 ? 10.233 -41.358 5.927 1.00 29.79 711 ASP B N 1
ATOM 3001 C CA . ASP B 1 175 ? 9.288 -41.849 4.937 1.00 32.98 711 ASP B CA 1
ATOM 3002 C C . ASP B 1 175 ? 8.031 -40.993 4.801 1.00 33.14 711 ASP B C 1
ATOM 3003 O O . ASP B 1 175 ? 7.669 -40.584 3.696 1.00 34.11 711 ASP B O 1
ATOM 3008 N N . LEU B 1 176 ? 7.371 -40.718 5.921 1.00 30.71 712 LEU B N 1
ATOM 3009 C CA . LEU B 1 176 ? 6.135 -39.943 5.899 1.00 30.03 712 LEU B CA 1
ATOM 3010 C C . LEU B 1 176 ? 6.266 -38.469 5.527 1.00 32.16 712 LEU B C 1
ATOM 3011 O O . LEU B 1 176 ? 5.263 -37.810 5.253 1.00 34.15 712 LEU B O 1
ATOM 3016 N N . HIS B 1 177 ? 7.483 -37.943 5.518 1.00 30.80 713 HIS B N 1
ATOM 3017 C CA . HIS B 1 177 ? 7.666 -36.536 5.187 1.00 32.26 713 HIS B CA 1
ATOM 3018 C C . HIS B 1 177 ? 8.665 -36.316 4.059 1.00 34.04 713 HIS B C 1
ATOM 3019 O O . HIS B 1 177 ? 9.241 -35.235 3.920 1.00 33.49 713 HIS B O 1
ATOM 3026 N N . ASN B 1 178 ? 8.861 -37.354 3.256 1.00 36.48 714 ASN B N 1
ATOM 3027 C CA . ASN B 1 178 ? 9.769 -37.288 2.119 1.00 44.94 714 ASN B CA 1
ATOM 3028 C C . ASN B 1 178 ? 8.930 -37.026 0.871 1.00 51.47 714 ASN B C 1
ATOM 3029 O O . ASN B 1 178 ? 8.112 -37.860 0.474 1.00 45.57 714 ASN B O 1
ATOM 3034 N N . PRO B 1 179 ? 9.116 -35.858 0.242 1.00 62.29 715 PRO B N 1
ATOM 3035 C CA . PRO B 1 179 ? 8.367 -35.495 -0.965 1.00 69.20 715 PRO B CA 1
ATOM 3036 C C . PRO B 1 179 ? 8.508 -36.518 -2.093 1.00 70.07 715 PRO B C 1
ATOM 3037 O O . PRO B 1 179 ? 7.582 -36.720 -2.877 1.00 72.95 715 PRO B O 1
ATOM 3041 N N . GLN B 1 180 ? 9.669 -37.165 -2.159 1.00 67.04 716 GLN B N 1
ATOM 3042 C CA . GLN B 1 180 ? 9.954 -38.149 -3.200 1.00 62.06 716 GLN B CA 1
ATOM 3043 C C . GLN B 1 180 ? 9.323 -39.528 -3.016 1.00 58.18 716 GLN B C 1
ATOM 3044 O O . GLN B 1 180 ? 9.249 -40.304 -3.970 1.00 58.99 716 GLN B O 1
ATOM 3050 N N . VAL B 1 181 ? 8.882 -39.843 -1.802 1.00 51.29 717 VAL B N 1
ATOM 3051 C CA . VAL B 1 181 ? 8.255 -41.137 -1.549 1.00 50.14 717 VAL B CA 1
ATOM 3052 C C . VAL B 1 181 ? 6.779 -41.080 -1.932 1.00 49.01 717 VAL B C 1
ATOM 3053 O O . VAL B 1 181 ? 5.979 -40.433 -1.259 1.00 46.65 717 VAL B O 1
ATOM 3057 N N . LYS B 1 182 ? 6.427 -41.758 -3.020 1.00 53.49 718 LYS B N 1
ATOM 3058 C CA . LYS B 1 182 ? 5.048 -41.780 -3.498 1.00 56.26 718 LYS B CA 1
ATOM 3059 C C . LYS B 1 182 ? 4.146 -42.643 -2.620 1.00 57.44 718 LYS B C 1
ATOM 3060 O O . LYS B 1 182 ? 3.080 -42.203 -2.190 1.00 58.77 718 LYS B O 1
ATOM 3066 N N . GLU B 1 183 ? 4.579 -43.870 -2.354 1.00 55.94 719 GLU B N 1
ATOM 3067 C CA . GLU B 1 183 ? 3.807 -44.782 -1.522 1.00 56.47 719 GLU B CA 1
ATOM 3068 C C . GLU B 1 183 ? 4.363 -44.735 -0.100 1.00 52.91 719 GLU B C 1
ATOM 3069 O O . GLU B 1 183 ? 5.321 -45.440 0.218 1.00 51.33 719 GLU B O 1
ATOM 3075 N N . HIS B 1 184 ? 3.768 -43.896 0.745 1.00 51.02 720 HIS B N 1
ATOM 3076 C CA . HIS B 1 184 ? 4.207 -43.759 2.133 1.00 48.99 720 HIS B CA 1
ATOM 3077 C C . HIS B 1 184 ? 3.953 -45.030 2.932 1.00 44.18 720 HIS B C 1
ATOM 3078 O O . HIS B 1 184 ? 2.992 -45.759 2.671 1.00 43.03 720 HIS B O 1
ATOM 3085 N N . MET B 1 185 ? 4.816 -45.290 3.911 1.00 35.29 721 MET B N 1
ATOM 3086 C CA . MET B 1 185 ? 4.683 -46.483 4.737 1.00 30.84 721 MET B CA 1
ATOM 3087 C C . MET B 1 185 ? 3.340 -46.509 5.459 1.00 26.62 721 MET B C 1
ATOM 3088 O O . MET B 1 185 ? 2.978 -45.561 6.160 1.00 24.32 721 MET B O 1
ATOM 3093 N N . SER B 1 186 ? 2.603 -47.601 5.281 1.00 25.80 722 SER B N 1
ATOM 3094 C CA . SER B 1 186 ? 1.298 -47.751 5.910 1.00 26.35 722 SER B CA 1
ATOM 3095 C C . SER B 1 186 ? 1.462 -48.145 7.369 1.00 25.43 722 SER B C 1
ATOM 3096 O O . SER B 1 186 ? 2.526 -48.627 7.781 1.00 24.73 722 SER B O 1
ATOM 3099 N N . PHE B 1 187 ? 0.412 -47.943 8.158 1.00 23.30 723 PHE B N 1
ATOM 3100 C CA . PHE B 1 187 ? 0.482 -48.316 9.562 1.00 21.68 723 PHE B CA 1
ATOM 3101 C C . PHE B 1 187 ? 0.608 -49.833 9.622 1.00 22.63 723 PHE B C 1
ATOM 3102 O O . PHE B 1 187 ? 1.270 -50.382 10.496 1.00 20.85 723 PHE B O 1
ATOM 3110 N N . GLU B 1 188 ? -0.043 -50.507 8.680 1.00 24.05 724 GLU B N 1
ATOM 3111 C CA . GLU B 1 188 ? 0.000 -51.962 8.619 1.00 27.23 724 GLU B CA 1
ATOM 3112 C C . GLU B 1 188 ? 1.440 -52.468 8.533 1.00 24.12 724 GLU B C 1
ATOM 3113 O O . GLU B 1 188 ? 1.813 -53.417 9.227 1.00 24.02 724 GLU B O 1
ATOM 3119 N N . ASP B 1 189 ? 2.250 -51.841 7.684 1.00 20.67 725 ASP B N 1
ATOM 3120 C CA . ASP B 1 189 ? 3.642 -52.267 7.539 1.00 22.55 725 ASP B CA 1
ATOM 3121 C C . ASP B 1 189 ? 4.492 -51.789 8.712 1.00 21.45 725 ASP B C 1
ATOM 3122 O O . ASP B 1 189 ? 5.343 -52.525 9.210 1.00 21.15 725 ASP B O 1
ATOM 3127 N N . TYR B 1 190 ? 4.268 -50.552 9.138 1.00 21.48 726 TYR B N 1
ATOM 3128 C CA . TYR B 1 190 ? 5.017 -49.987 10.260 1.00 22.03 726 TYR B CA 1
ATOM 3129 C C . TYR B 1 190 ? 4.890 -50.866 11.507 1.00 20.79 726 TYR B C 1
ATOM 3130 O O . TYR B 1 190 ? 5.892 -51.255 12.119 1.00 22.16 726 TYR B O 1
ATOM 3139 N N . SER B 1 191 ? 3.651 -51.164 11.884 1.00 17.91 727 SER B N 1
ATOM 3140 C CA . SER B 1 191 ? 3.374 -51.983 13.054 1.00 18.99 727 SER B CA 1
ATOM 3141 C C . SER B 1 191 ? 3.728 -53.444 12.816 1.00 20.00 727 SER B C 1
ATOM 3142 O O . SER B 1 191 ? 4.184 -54.130 13.728 1.00 19.93 727 SER B O 1
ATOM 3145 N N . GLY B 1 192 ? 3.491 -53.925 11.598 1.00 23.59 728 GLY B N 1
ATOM 3146 C CA . GLY B 1 192 ? 3.813 -55.307 11.285 1.00 25.37 728 GLY B CA 1
ATOM 3147 C C . GLY B 1 192 ? 5.292 -55.603 11.486 1.00 24.66 728 GLY B C 1
ATOM 3148 O O . GLY B 1 192 ? 5.658 -56.642 12.035 1.00 27.18 728 GLY B O 1
ATOM 3149 N N . ASN B 1 193 ? 6.149 -54.687 11.049 1.00 22.92 729 ASN B N 1
ATOM 3150 C CA . ASN B 1 193 ? 7.589 -54.877 11.197 1.00 23.82 729 ASN B CA 1
ATOM 3151 C C . ASN B 1 193 ? 8.040 -54.884 12.653 1.00 21.12 729 ASN B C 1
ATOM 3152 O O . ASN B 1 193 ? 9.131 -55.362 12.963 1.00 21.45 729 ASN B O 1
ATOM 3157 N N . LEU B 1 194 ? 7.196 -54.363 13.540 1.00 21.21 730 LEU B N 1
ATOM 3158 C CA . LEU B 1 194 ? 7.519 -54.279 14.959 1.00 21.14 730 LEU B CA 1
ATOM 3159 C C . LEU B 1 194 ? 7.017 -55.435 15.810 1.00 21.20 730 LEU B C 1
ATOM 3160 O O . LEU B 1 194 ? 7.214 -55.447 17.024 1.00 22.55 730 LEU B O 1
ATOM 3165 N N . LYS B 1 195 ? 6.366 -56.405 15.182 1.00 24.24 731 LYS B N 1
ATOM 3166 C CA . LYS B 1 195 ? 5.863 -57.563 15.911 1.00 25.32 731 LYS B CA 1
ATOM 3167 C C . LYS B 1 195 ? 6.982 -58.204 16.719 1.00 25.32 731 LYS B C 1
ATOM 3168 O O . LYS B 1 195 ? 8.080 -58.419 16.208 1.00 25.31 731 LYS B O 1
ATOM 3174 N N . GLY B 1 196 ? 6.702 -58.502 17.982 1.00 26.60 732 GLY B N 1
ATOM 3175 C CA . GLY B 1 196 ? 7.698 -59.132 18.833 1.00 26.84 732 GLY B CA 1
ATOM 3176 C C . GLY B 1 196 ? 8.836 -58.230 19.283 1.00 28.49 732 GLY B C 1
ATOM 3177 O O . GLY B 1 196 ? 9.812 -58.709 19.859 1.00 27.79 732 GLY B O 1
ATOM 3178 N N . CYS B 1 197 ? 8.717 -56.928 19.047 1.00 27.51 733 CYS B N 1
ATOM 3179 C CA . CYS B 1 197 ? 9.783 -56.011 19.431 1.00 26.09 733 CYS B CA 1
ATOM 3180 C C . CYS B 1 197 ? 9.632 -55.303 20.770 1.00 24.99 733 CYS B C 1
ATOM 3181 O O . CYS B 1 197 ? 10.441 -54.440 21.105 1.00 25.78 733 CYS B O 1
ATOM 3184 N N . CYS B 1 198 ? 8.595 -55.648 21.526 1.00 22.58 734 CYS B N 1
ATOM 3185 C CA . CYS B 1 198 ? 8.394 -55.062 22.845 1.00 23.47 734 CYS B CA 1
ATOM 3186 C C . CYS B 1 198 ? 8.580 -56.208 23.832 1.00 24.67 734 CYS B C 1
ATOM 3187 O O . CYS B 1 198 ? 7.650 -56.978 24.105 1.00 22.29 734 CYS B O 1
ATOM 3190 N N . ASN B 1 199 ? 9.797 -56.326 24.346 1.00 25.51 735 ASN B N 1
ATOM 3191 C CA . ASN B 1 199 ? 10.136 -57.386 25.288 1.00 26.47 735 ASN B CA 1
ATOM 3192 C C . ASN B 1 199 ? 9.682 -58.748 24.764 1.00 26.95 735 ASN B C 1
ATOM 3193 O O . ASN B 1 199 ? 8.996 -59.494 25.465 1.00 27.02 735 ASN B O 1
ATOM 3198 N N . HIS B 1 200 ? 10.061 -59.051 23.524 1.00 27.88 736 HIS B N 1
ATOM 3199 C CA . HIS B 1 200 ? 9.731 -60.319 22.869 1.00 31.90 736 HIS B CA 1
ATOM 3200 C C . HIS B 1 200 ? 8.268 -60.470 22.447 1.00 30.72 736 HIS B C 1
ATOM 3201 O O . HIS B 1 200 ? 7.891 -61.485 21.856 1.00 29.39 736 HIS B O 1
ATOM 3208 N N . LYS B 1 201 ? 7.445 -59.472 22.749 1.00 27.79 737 LYS B N 1
ATOM 3209 C CA . LYS B 1 201 ? 6.032 -59.518 22.382 1.00 29.04 737 LYS B CA 1
ATOM 3210 C C . LYS B 1 201 ? 5.692 -58.258 21.589 1.00 27.00 737 LYS B C 1
ATOM 3211 O O . LYS B 1 201 ? 6.581 -57.494 21.218 1.00 25.01 737 LYS B O 1
ATOM 3217 N N . ASP B 1 202 ? 4.411 -58.032 21.328 1.00 24.14 738 ASP B N 1
ATOM 3218 C CA . ASP B 1 202 ? 4.021 -56.853 20.564 1.00 24.73 738 ASP B CA 1
ATOM 3219 C C . ASP B 1 202 ? 3.763 -55.622 21.425 1.00 21.01 738 ASP B C 1
ATOM 3220 O O . ASP B 1 202 ? 3.362 -55.731 22.583 1.00 19.89 738 ASP B O 1
ATOM 3225 N N . PHE B 1 203 ? 4.017 -54.442 20.863 1.00 22.69 739 PHE B N 1
ATOM 3226 C CA . PHE B 1 203 ? 3.715 -53.208 21.580 1.00 22.85 739 PHE B CA 1
ATOM 3227 C C . PHE B 1 203 ? 2.197 -53.169 21.566 1.00 24.60 739 PHE B C 1
ATOM 3228 O O . PHE B 1 203 ? 1.575 -53.728 20.658 1.00 23.38 739 PHE B O 1
ATOM 3236 N N . PRO B 1 204 ? 1.576 -52.537 22.574 1.00 24.63 740 PRO B N 1
ATOM 3237 C CA . PRO B 1 204 ? 0.112 -52.492 22.541 1.00 24.70 740 PRO B CA 1
ATOM 3238 C C . PRO B 1 204 ? -0.289 -51.733 21.278 1.00 23.33 740 PRO B C 1
ATOM 3239 O O . PRO B 1 204 ? 0.390 -50.794 20.866 1.00 22.94 740 PRO B O 1
ATOM 3243 N N . PHE B 1 205 ? -1.383 -52.146 20.658 1.00 18.93 741 PHE B N 1
ATOM 3244 C CA . PHE B 1 205 ? -1.836 -51.504 19.428 1.00 19.61 741 PHE B CA 1
ATOM 3245 C C . PHE B 1 205 ? -2.002 -49.981 19.548 1.00 16.13 741 PHE B C 1
ATOM 3246 O O . PHE B 1 205 ? -1.569 -49.238 18.663 1.00 16.16 741 PHE B O 1
ATOM 3254 N N . TRP B 1 206 ? -2.602 -49.513 20.640 1.00 18.22 742 TRP B N 1
ATOM 3255 C CA . TRP B 1 206 ? -2.818 -48.072 20.818 1.00 19.21 742 TRP B CA 1
ATOM 3256 C C . TRP B 1 206 ? -1.516 -47.281 20.834 1.00 19.35 742 TRP B C 1
ATOM 3257 O O . TRP B 1 206 ? -1.456 -46.138 20.371 1.00 17.57 742 TRP B O 1
ATOM 3268 N N . TYR B 1 207 ? -0.478 -47.892 21.388 1.00 17.40 743 TYR B N 1
ATOM 3269 C CA . TYR B 1 207 ? 0.817 -47.244 21.500 1.00 17.83 743 TYR B CA 1
ATOM 3270 C C . TYR B 1 207 ? 1.404 -46.997 20.118 1.00 18.28 743 TYR B C 1
ATOM 3271 O O . TYR B 1 207 ? 1.879 -45.898 19.821 1.00 18.45 743 TYR B O 1
ATOM 3280 N N . LEU B 1 208 ? 1.369 -48.012 19.263 1.00 17.42 744 LEU B N 1
ATOM 3281 C CA . LEU B 1 208 ? 1.900 -47.849 17.916 1.00 18.96 744 LEU B CA 1
ATOM 3282 C C . LEU B 1 208 ? 1.057 -46.870 17.100 1.00 19.10 744 LEU B C 1
ATOM 3283 O O . LEU B 1 208 ? 1.586 -46.143 16.266 1.00 20.85 744 LEU B O 1
ATOM 3288 N N . ASP B 1 209 ? -0.252 -46.849 17.333 1.00 19.12 745 ASP B N 1
ATOM 3289 C CA . ASP B 1 209 ? -1.113 -45.903 16.622 1.00 18.47 745 ASP B CA 1
ATOM 3290 C C . ASP B 1 209 ? -0.728 -44.469 17.011 1.00 17.35 745 ASP B C 1
ATOM 3291 O O . ASP B 1 209 ? -0.614 -43.579 16.162 1.00 17.16 745 ASP B O 1
ATOM 3296 N N . ARG B 1 210 ? -0.537 -44.247 18.305 1.00 16.42 746 ARG B N 1
ATOM 3297 C CA . ARG B 1 210 ? -0.163 -42.921 18.780 1.00 16.91 746 ARG B CA 1
ATOM 3298 C C . ARG B 1 210 ? 1.171 -42.514 18.173 1.00 18.53 746 ARG B C 1
ATOM 3299 O O . ARG B 1 210 ? 1.351 -41.374 17.746 1.00 19.57 746 ARG B O 1
ATOM 3307 N N . VAL B 1 211 ? 2.121 -43.440 18.158 1.00 18.09 747 VAL B N 1
ATOM 3308 C CA . VAL B 1 211 ? 3.440 -43.139 17.602 1.00 19.04 747 VAL B CA 1
ATOM 3309 C C . VAL B 1 211 ? 3.361 -42.779 16.129 1.00 18.60 747 VAL B C 1
ATOM 3310 O O . VAL B 1 211 ? 3.885 -41.743 15.693 1.00 15.35 747 VAL B O 1
ATOM 3314 N N . TYR B 1 212 ? 2.714 -43.666 15.376 1.00 16.08 748 TYR B N 1
ATOM 3315 C CA . TYR B 1 212 ? 2.552 -43.512 13.941 1.00 17.95 748 TYR B CA 1
ATOM 3316 C C . TYR B 1 212 ? 1.845 -42.228 13.568 1.00 19.67 748 TYR B C 1
ATOM 3317 O O . TYR B 1 212 ? 2.338 -41.490 12.723 1.00 19.45 748 TYR B O 1
ATOM 3326 N N . CYS B 1 213 ? 0.697 -41.957 14.180 1.00 19.34 749 CYS B N 1
ATOM 3327 C CA . CYS B 1 213 ? -0.045 -40.738 13.851 1.00 21.81 749 CYS B CA 1
ATOM 3328 C C . CYS B 1 213 ? 0.647 -39.460 14.328 1.00 23.13 749 CYS B C 1
ATOM 3329 O O . CYS B 1 213 ? 0.510 -38.406 13.704 1.00 22.65 749 CYS B O 1
ATOM 3332 N N . SER B 1 214 ? 1.388 -39.537 15.432 1.00 22.06 750 SER B N 1
ATOM 3333 C CA . SER B 1 214 ? 2.095 -38.354 15.914 1.00 23.85 750 SER B CA 1
ATOM 3334 C C . SER B 1 214 ? 3.175 -37.962 14.909 1.00 23.13 750 SER B C 1
ATOM 3335 O O . SER B 1 214 ? 3.340 -36.785 14.580 1.00 22.78 750 SER B O 1
ATOM 3338 N N . ILE B 1 215 ? 3.910 -38.958 14.421 1.00 21.21 751 ILE B N 1
ATOM 3339 C CA . ILE B 1 215 ? 4.970 -38.724 13.441 1.00 20.85 751 ILE B CA 1
ATOM 3340 C C . ILE B 1 215 ? 4.347 -38.258 12.130 1.00 21.55 751 ILE B C 1
ATOM 3341 O O . ILE B 1 215 ? 4.844 -37.337 11.485 1.00 20.00 751 ILE B O 1
ATOM 3346 N N . ARG B 1 216 ? 3.243 -38.891 11.753 1.00 20.13 752 ARG B N 1
ATOM 3347 C CA . ARG B 1 216 ? 2.542 -38.542 10.526 1.00 23.32 752 ARG B CA 1
ATOM 3348 C C . ARG B 1 216 ? 2.074 -37.090 10.548 1.00 24.89 752 ARG B C 1
ATOM 3349 O O . ARG B 1 216 ? 2.251 -36.360 9.570 1.00 23.84 752 ARG B O 1
ATOM 3357 N N . ASP B 1 217 ? 1.497 -36.671 11.668 1.00 24.90 753 ASP B N 1
ATOM 3358 C CA . ASP B 1 217 ? 0.959 -35.321 11.767 1.00 27.88 753 ASP B CA 1
ATOM 3359 C C . ASP B 1 217 ? 1.914 -34.190 12.134 1.00 28.20 753 ASP B C 1
ATOM 3360 O O . ASP B 1 217 ? 1.578 -33.020 11.956 1.00 28.01 753 ASP B O 1
ATOM 3365 N N . LYS B 1 218 ? 3.096 -34.522 12.638 1.00 26.89 754 LYS B N 1
ATOM 3366 C CA . LYS B 1 218 ? 4.078 -33.495 12.973 1.00 28.25 754 LYS B CA 1
ATOM 3367 C C . LYS B 1 218 ? 5.484 -34.055 12.817 1.00 27.40 754 LYS B C 1
ATOM 3368 O O . LYS B 1 218 ? 5.958 -34.808 13.664 1.00 26.43 754 LYS B O 1
ATOM 3374 N N . GLU B 1 219 ? 6.144 -33.679 11.728 1.00 26.65 755 GLU B N 1
ATOM 3375 C CA . GLU B 1 219 ? 7.499 -34.145 11.452 1.00 28.30 755 GLU B CA 1
ATOM 3376 C C . GLU B 1 219 ? 8.440 -33.766 12.587 1.00 27.04 755 GLU B C 1
ATOM 3377 O O . GLU B 1 219 ? 8.311 -32.693 13.174 1.00 27.40 755 GLU B O 1
ATOM 3383 N N . ILE B 1 220 ? 9.369 -34.660 12.914 1.00 26.14 756 ILE B N 1
ATOM 3384 C CA . ILE B 1 220 ? 10.353 -34.366 13.946 1.00 29.67 756 ILE B CA 1
ATOM 3385 C C . ILE B 1 220 ? 11.452 -33.615 13.213 1.00 32.76 756 ILE B C 1
ATOM 3386 O O . ILE B 1 220 ? 11.946 -34.076 12.179 1.00 32.11 756 ILE B O 1
ATOM 3391 N N . VAL B 1 221 ? 11.826 -32.454 13.728 1.00 39.45 757 VAL B N 1
ATOM 3392 C CA . VAL B 1 221 ? 12.869 -31.666 13.089 1.00 50.11 757 VAL B CA 1
ATOM 3393 C C . VAL B 1 221 ? 13.983 -31.368 14.080 1.00 51.98 757 VAL B C 1
ATOM 3394 O O . VAL B 1 221 ? 13.724 -30.954 15.209 1.00 53.24 757 VAL B O 1
ATOM 3398 N N . MET B 1 222 ? 15.223 -31.594 13.660 1.00 52.83 758 MET B N 1
ATOM 3399 C CA . MET B 1 222 ? 16.363 -31.332 14.527 1.00 57.14 758 MET B CA 1
ATOM 3400 C C . MET B 1 222 ? 17.055 -30.057 14.051 1.00 64.95 758 MET B C 1
ATOM 3401 O O . MET B 1 222 ? 16.725 -29.527 12.991 1.00 59.93 758 MET B O 1
ATOM 3406 N N . PRO B 1 223 ? 18.009 -29.538 14.839 1.00 76.88 759 PRO B N 1
ATOM 3407 C CA . PRO B 1 223 ? 18.752 -28.320 14.508 1.00 82.06 759 PRO B CA 1
ATOM 3408 C C . PRO B 1 223 ? 19.199 -28.267 13.049 1.00 81.95 759 PRO B C 1
ATOM 3409 O O . PRO B 1 223 ? 20.391 -28.197 12.754 1.00 78.10 759 PRO B O 1
#

Solvent-accessible surface area: 21934 Å² total; per-residue (Å²): 130,182,62,124,139,60,64,110,89,80,160,122,58,68,26,95,91,0,10,85,23,0,46,129,114,25,154,134,0,18,68,55,0,45,140,91,59,38,3,90,43,115,45,51,133,32,18,0,77,15,0,36,92,23,16,114,148,11,66,35,118,17,0,0,66,21,1,2,96,84,106,80,84,60,9,7,52,49,0,8,153,74,8,103,0,59,46,45,36,0,0,59,0,2,44,79,1,5,62,37,2,83,10,7,32,102,51,76,27,0,75,64,1,3,84,10,0,1,64,9,4,23,136,39,28,130,68,55,95,98,100,103,34,106,107,29,89,93,63,51,46,10,7,15,0,66,37,108,6,0,30,10,0,0,9,0,0,1,15,0,0,26,29,18,57,25,130,163,36,181,133,87,35,43,33,122,82,1,19,23,31,2,126,21,1,10,55,96,154,87,10,12,118,5,1,7,31,62,0,23,33,31,0,115,105,138,55,5,75,151,45,70,10,14,74,150,59,9,104,9,48,95,46,0,36,17,33,8,3,9,22,12,0,46,84,119,25,162,124,0,23,67,65,0,46,125,43,55,44,2,90,40,111,41,53,115,22,14,0,88,15,0,45,101,18,8,129,146,13,67,48,123,18,1,1,76,18,0,3,95,83,103,81,83,64,8,4,38,47,0,0,156,69,10,98,0,55,55,43,28,0,0,52,0,0,32,83,0,10,67,46,1,74,26,8,71,99,86,79,21,41,76,70,0,0,87,9,0,1,62,12,0,23,136,52,31,126,60,54,95,102,100,100,38,92,138,30,115,79,61,34,52,10,3,11,0,63,38,108,6,0,51,75,0,0,81,18,0,46,117,0,20,78,26,22,55,42,127,148,44,166,159,87,28,48,43,141,76,4,21,25,105,5,149,34,21,12,50,173,156,82,6,9,147,22,0,10,45,74,0,23,28,29,0,116,102,122,85,10,93,60,72

Secondary structure (DSSP, 8-state):
----SSS-HHHHHHHHHHHHHHHH-HHHHHHHHHHTTSSS-SSHHHHHHHHHHTTTTS-HHHHHHHHT-GGGHHHHHHHHHTS--TT--HHHHHHHHTTT-PPPSSHHHHHHHHHHHHHHHHHTS---GGG--S--TT-GGG----HHHHHHHHHHHHHHHHHHT-TT-SSPPPHHHHHHHTTT-BTTBPPPHHHHHHHHHHHHHS-----/--S-GGG-HHHHHHHHHHHHHHHH-HHHHHHHHHHTTSSS-SSHHHHHHHHHH-TTTS-HHHHHHHHTSGGGHHHHHHHHTTS--TT--HHHHHHHHHHHS---SSHHHHHHHHHHHHHHHHHHH---GGG--SS-TT-GGG----HHHHHHHHHHHHHHHHHHT-TT-SSPPPHHHHHHTTTTTBTTBPPPHHHHHHHHHHHHHS-----

CATH classification: 1.10.220.20 (+1 more: 1.10.1000.11)

B-factor: mean 35.28, std 15.03, range [14.56, 99.01]